Protein AF-A0A2U3DVB5-F1 (afdb_monomer_lite)

Sequence (581 aa):
MTSRPQPPPGRRQLAPAIIQRVLSASVTVDKEVVSSIGKGVLVFAAVAPGDTEKEVNTIASKVLKMKLWDDESGGRWKKSVTDIGGEVLCVSQFTLLARTKKGTKPDFHGAMNPEEASRLYHYFVQKVKDDYVEDRVKDGKFQAMMEVALVNDGPGRASSRAAWPACALVVSRDVPTWSQVAAEAIQKLDLDFIIPAISWIQGFLRSLKFVCTEFKAVGGDDINPMISLLNIAFSSMFRPSTHWSGMRVTPPQQQSHVQPGSTAILLQPTTLSESRCLADAFRSALVKRRNSAMAASEAAAPRVGSPVPQDSTCMKTFPESSFFKERPASELPSPAEIRALNAESGDMRAESFGRPSPVIVPSLGLFVKYGADVTVAEMETQIRMRELLQGQVPIPEVFGWAEDGGQTFIYMSLVSGDTLQARWGSMSESEREAVCQKLRPMVNAWRTLPQEGGEPYVGSLGQRPLNDIILSDRPNFAGPFFGEDAVQQFQDACGIAIDENVPVVFTHADICPPNILLTPGPDPKVAAVIDWGQAGWYPSYWENCKARLVQALPYQFDPLLQEEWHVKYVPMIMDTVDEQK

Radius of gyration: 31.79 Å; chains: 1; bounding box: 82×85×79 Å

Secondary structure (DSSP, 8-state):
--PPPPPP-PPPPP--EEEEEEEEEEEEETTEEEEEESSEEEEEE---TT--HHHHHHHHHHHHH-EEE--TTS-SS-EETTTTT-EEEEEE-GGGG-B-SSSSS-B-TTSPPHHHHHHHHHHHHHHHHHTS-GGGEEE--TTS--EEEEEE-PPPS---S-----SEEEE---PPPHHHHHHHHHTT--GGGSHHHHHHHHHHHHHHHHHHHHHGGGT----HHHHHHHHHHHHTS--PPP-----------------------------THHHHHHHHHHHHHHHHHHHHHHHHHSS-S-----PPPP---EEEE-TTSHHHHH-S-SSPPPHHHHHHHHHHTT-TTTT-SSSPPPEEEGGGTEEEEEETT--HHHHHHHHHHHHHTTTTS--PPEEEEEEETTEEEEEEE---SEEHHHHHTTS-HHHHHHHHHHHHHHHHHHHTPPPPSSS-EEBBTTTBPP--GGGTT-GGGS--EESTTHHHHHHHHHT----S-PPEEEE-S--SGGGEEE-SSSS--EEEE--GGG-EEEETTHHHHHHHH----TTTS-HHHHHHIIIIIHHHHSPPPPTT-

InterPro domains:
  IPR002575 Aminoglycoside phosphotransferase [PF01636] (375-539)
  IPR003732 D-aminoacyl-tRNA deacylase DTD [PF02580] (17-155)
  IPR003732 D-aminoacyl-tRNA deacylase DTD [PTHR10472] (17-155)
  IPR003732 D-aminoacyl-tRNA deacylase DTD [TIGR00256] (17-155)
  IPR011009 Protein kinase-like domain superfamily [SSF56112] (375-547)
  IPR023509 D-aminoacyl-tRNA deacylase-like superfamily [G3DSA:3.50.80.10] (16-159)
  IPR023509 D-aminoacyl-tRNA deacylase-like superfamily [SSF69500] (17-155)

Structure (mmCIF, N/CA/C/O backbone):
data_AF-A0A2U3DVB5-F1
#
_entry.id   AF-A0A2U3DVB5-F1
#
loop_
_atom_site.group_PDB
_atom_site.id
_atom_site.type_symbol
_atom_site.label_atom_id
_atom_site.label_alt_id
_atom_site.label_comp_id
_atom_site.label_asym_id
_atom_site.label_entity_id
_atom_site.label_seq_id
_atom_site.pdbx_PDB_ins_code
_atom_site.Cartn_x
_atom_site.Cartn_y
_atom_site.Cartn_z
_atom_site.occupancy
_atom_site.B_iso_or_equiv
_atom_site.auth_seq_id
_atom_site.auth_comp_id
_atom_site.auth_asym_id
_atom_site.auth_atom_id
_atom_site.pdbx_PDB_model_num
ATOM 1 N N . MET A 1 1 ? -3.860 45.746 -49.920 1.00 41.31 1 MET A N 1
ATOM 2 C CA . MET A 1 1 ? -3.307 44.385 -49.759 1.00 41.31 1 MET A CA 1
ATOM 3 C C . MET A 1 1 ? -1.798 44.499 -49.659 1.00 41.31 1 MET A C 1
ATOM 5 O O . MET A 1 1 ? -1.144 44.668 -50.674 1.00 41.31 1 MET A O 1
ATOM 9 N N . THR A 1 2 ? -1.249 44.480 -48.450 1.00 28.86 2 THR A N 1
ATOM 10 C CA . THR A 1 2 ? 0.199 44.389 -48.228 1.00 28.86 2 THR A CA 1
ATOM 11 C C . THR A 1 2 ? 0.412 43.399 -47.090 1.00 28.86 2 THR A C 1
ATOM 13 O O . THR A 1 2 ? 0.024 43.625 -45.945 1.00 28.86 2 THR A O 1
ATOM 16 N N . SER A 1 3 ? 0.906 42.224 -47.465 1.00 31.84 3 SER A N 1
ATOM 17 C CA . SER A 1 3 ? 1.183 41.083 -46.600 1.00 31.84 3 SER A CA 1
ATOM 18 C C . SER A 1 3 ? 2.264 41.431 -45.579 1.00 31.84 3 SER A C 1
ATOM 20 O O . SER A 1 3 ? 3.333 41.919 -45.949 1.00 31.84 3 SER A O 1
ATOM 22 N N . ARG A 1 4 ? 1.997 41.154 -44.297 1.00 29.05 4 ARG A N 1
ATOM 23 C CA . ARG A 1 4 ? 3.011 41.219 -43.235 1.00 29.05 4 ARG A CA 1
ATOM 24 C C . ARG A 1 4 ? 4.175 40.263 -43.555 1.00 29.05 4 ARG A C 1
ATOM 26 O O . ARG A 1 4 ? 3.912 39.167 -44.053 1.00 29.05 4 ARG A O 1
ATOM 33 N N . PRO A 1 5 ? 5.431 40.627 -43.241 1.00 29.84 5 PRO A N 1
ATOM 34 C CA . PRO A 1 5 ? 6.562 39.723 -43.407 1.00 29.84 5 PRO A CA 1
ATOM 35 C C . PRO A 1 5 ? 6.438 38.538 -42.438 1.00 29.84 5 PRO A C 1
ATOM 37 O O . PRO A 1 5 ? 6.119 38.723 -41.263 1.00 29.84 5 PRO A O 1
ATOM 40 N N . GLN A 1 6 ? 6.685 37.328 -42.939 1.00 26.88 6 GLN A N 1
ATOM 41 C CA . GLN A 1 6 ? 6.790 36.111 -42.129 1.00 26.88 6 GLN A CA 1
ATOM 42 C C . GLN A 1 6 ? 8.045 36.174 -41.232 1.00 26.88 6 GLN A C 1
ATOM 44 O O . GLN A 1 6 ? 9.089 36.647 -41.693 1.00 26.88 6 GLN A O 1
ATOM 49 N N . PRO A 1 7 ? 7.973 35.712 -39.970 1.00 29.05 7 PRO A N 1
ATOM 50 C CA . PRO A 1 7 ? 9.125 35.662 -39.071 1.00 29.05 7 PRO A CA 1
ATOM 51 C C . PRO A 1 7 ? 10.185 34.652 -39.561 1.00 29.05 7 PRO A C 1
ATOM 53 O O . PRO A 1 7 ? 9.850 33.711 -40.285 1.00 29.05 7 PRO A O 1
ATOM 56 N N . PRO A 1 8 ? 11.467 34.818 -39.178 1.00 29.23 8 PRO A N 1
ATOM 57 C CA . PRO A 1 8 ? 12.540 33.908 -39.580 1.00 29.23 8 PRO A CA 1
ATOM 58 C C . PRO A 1 8 ? 12.285 32.481 -39.057 1.00 29.23 8 PRO A C 1
ATOM 60 O O . PRO A 1 8 ? 11.665 32.322 -38.002 1.00 29.23 8 PRO A O 1
ATOM 63 N N . PRO A 1 9 ? 12.760 31.430 -39.755 1.00 33.38 9 PRO A N 1
ATOM 64 C CA . PRO A 1 9 ? 12.467 30.052 -39.386 1.00 33.38 9 PRO A CA 1
ATOM 65 C C . PRO A 1 9 ? 13.163 29.700 -38.065 1.00 33.38 9 PRO A C 1
ATOM 67 O O . PRO A 1 9 ? 14.363 29.430 -38.023 1.00 33.38 9 PRO A O 1
ATOM 70 N N . GLY A 1 10 ? 12.400 29.693 -36.971 1.00 36.78 10 GLY A N 1
ATOM 71 C CA . GLY A 1 10 ? 12.802 29.038 -35.728 1.00 36.78 10 GLY A CA 1
ATOM 72 C C . GLY A 1 10 ? 13.051 27.547 -35.978 1.00 36.78 10 GLY A C 1
ATOM 73 O O . GLY A 1 10 ? 12.429 26.948 -36.858 1.00 36.78 10 GLY A O 1
ATOM 74 N N . ARG A 1 11 ? 13.988 26.939 -35.235 1.00 39.09 11 ARG A N 1
ATOM 75 C CA . ARG A 1 11 ? 14.267 25.492 -35.314 1.00 39.09 11 ARG A CA 1
ATOM 76 C C . ARG A 1 11 ? 12.950 24.708 -35.204 1.00 39.09 11 ARG A C 1
ATOM 78 O O . ARG A 1 11 ? 12.240 24.849 -34.213 1.00 39.09 11 ARG A O 1
ATOM 85 N N . ARG A 1 12 ? 12.631 23.933 -36.248 1.00 44.72 12 ARG A N 1
ATOM 86 C CA . ARG A 1 12 ? 11.357 23.215 -36.412 1.00 44.72 12 ARG A CA 1
ATOM 87 C C . ARG A 1 12 ? 11.143 22.179 -35.302 1.00 44.72 12 ARG A C 1
ATOM 89 O O . ARG A 1 12 ? 12.069 21.451 -34.943 1.00 44.72 12 ARG A O 1
ATOM 96 N N . GLN A 1 13 ? 9.921 22.154 -34.776 1.00 43.97 13 GLN A N 1
ATOM 97 C CA . GLN A 1 13 ? 9.439 21.245 -33.737 1.00 43.97 13 GLN A CA 1
ATOM 98 C C . GLN A 1 13 ? 9.135 19.880 -34.379 1.00 43.97 13 GLN A C 1
ATOM 100 O O . GLN A 1 13 ? 8.509 19.849 -35.429 1.00 43.97 13 GLN A O 1
ATOM 105 N N . LEU A 1 14 ? 9.631 18.784 -33.795 1.00 50.34 14 LEU A N 1
ATOM 106 C CA . LEU A 1 14 ? 9.336 17.415 -34.249 1.00 50.34 14 LEU A CA 1
ATOM 107 C C . LEU A 1 14 ? 7.938 16.979 -33.778 1.00 50.34 14 LEU A C 1
ATOM 109 O O . LEU A 1 14 ? 7.565 17.316 -32.650 1.00 50.34 14 LEU A O 1
ATOM 113 N N . ALA A 1 15 ? 7.254 16.146 -34.566 1.00 57.84 15 ALA A N 1
ATOM 114 C CA . ALA A 1 15 ? 6.112 15.326 -34.147 1.00 57.84 15 ALA A CA 1
ATOM 115 C C . ALA A 1 15 ? 6.361 14.659 -32.774 1.00 57.84 15 ALA A C 1
ATOM 117 O O . ALA A 1 15 ? 7.361 13.947 -32.610 1.00 57.84 15 ALA A O 1
ATOM 118 N N . PRO A 1 16 ? 5.500 14.873 -31.760 1.00 76.81 16 PRO A N 1
ATOM 119 C CA . PRO A 1 16 ? 5.638 14.196 -30.483 1.00 76.81 16 PRO A CA 1
ATOM 120 C C . PRO A 1 16 ? 5.074 12.776 -30.566 1.00 76.81 16 PRO A C 1
ATOM 122 O O . PRO A 1 16 ? 3.983 12.551 -31.092 1.00 76.81 16 PRO A O 1
ATOM 125 N N . ALA A 1 17 ? 5.806 11.827 -29.987 1.00 82.69 17 ALA A N 1
ATOM 126 C CA . ALA A 1 17 ? 5.319 10.475 -29.753 1.00 82.69 17 ALA A CA 1
ATOM 127 C C . ALA A 1 17 ? 5.451 10.103 -28.273 1.00 82.69 17 ALA A C 1
ATOM 129 O O . ALA A 1 17 ? 6.427 10.480 -27.626 1.00 82.69 17 ALA A O 1
ATOM 130 N N . ILE A 1 18 ? 4.497 9.346 -27.737 1.00 88.44 18 ILE A N 1
ATOM 131 C CA . ILE A 1 18 ? 4.635 8.661 -26.448 1.00 88.44 18 ILE A CA 1
ATOM 132 C C . ILE A 1 18 ? 4.808 7.176 -26.733 1.00 88.44 18 ILE A C 1
ATOM 134 O O . ILE A 1 18 ? 3.961 6.573 -27.383 1.00 88.44 18 ILE A O 1
ATOM 138 N N . ILE A 1 19 ? 5.897 6.595 -26.240 1.00 90.62 19 ILE A N 1
ATOM 139 C CA . ILE A 1 19 ? 6.195 5.170 -26.381 1.00 90.62 19 ILE A CA 1
ATOM 140 C C . ILE A 1 19 ? 6.017 4.511 -25.021 1.00 90.62 19 ILE A C 1
ATOM 142 O O . ILE A 1 19 ? 6.661 4.920 -24.054 1.00 90.62 19 ILE A O 1
ATOM 146 N N . GLN A 1 20 ? 5.172 3.491 -24.952 1.00 86.50 20 GLN A N 1
ATOM 147 C CA . GLN A 1 20 ? 4.911 2.715 -23.748 1.00 86.50 20 GLN A CA 1
ATOM 148 C C . GLN A 1 20 ? 5.373 1.276 -23.914 1.00 86.50 20 GLN A C 1
ATOM 150 O O . GLN A 1 20 ? 5.112 0.656 -24.941 1.00 86.50 20 GLN A O 1
ATOM 155 N N . ARG A 1 21 ? 6.056 0.741 -22.901 1.00 91.25 21 ARG A N 1
ATOM 156 C CA . ARG A 1 21 ? 6.439 -0.675 -22.854 1.00 91.25 21 ARG A CA 1
ATOM 157 C C . ARG A 1 21 ? 5.235 -1.480 -22.383 1.00 91.25 21 ARG A C 1
ATOM 159 O O . ARG A 1 21 ? 4.674 -1.152 -21.341 1.00 91.25 21 ARG A O 1
ATOM 166 N N . VAL A 1 22 ? 4.838 -2.519 -23.113 1.00 89.69 22 VAL A N 1
ATOM 167 C CA . VAL A 1 22 ? 3.608 -3.269 -22.810 1.00 89.69 22 VAL A CA 1
ATOM 168 C C . VAL A 1 22 ? 3.825 -4.780 -22.816 1.00 89.69 22 VAL A C 1
ATOM 170 O O . VAL A 1 22 ? 4.602 -5.310 -23.610 1.00 89.69 22 VAL A O 1
ATOM 173 N N . LEU A 1 23 ? 3.116 -5.478 -21.926 1.00 90.62 23 LEU A N 1
ATOM 174 C CA . LEU A 1 23 ? 2.948 -6.934 -21.962 1.00 90.62 23 LEU A CA 1
ATOM 175 C C . LEU A 1 23 ? 1.877 -7.341 -22.980 1.00 90.62 23 LEU A C 1
ATOM 177 O O . LEU A 1 23 ? 1.967 -8.412 -23.571 1.00 90.62 23 LEU A O 1
ATOM 181 N N . SER A 1 24 ? 0.872 -6.486 -23.167 1.00 92.38 24 SER A N 1
ATOM 182 C CA . SER A 1 24 ? -0.133 -6.571 -24.227 1.00 92.38 24 SER A CA 1
ATOM 183 C C . SER A 1 24 ? -0.805 -5.211 -24.419 1.00 92.38 24 SER A C 1
ATOM 185 O O . SER A 1 24 ? -0.848 -4.400 -23.487 1.00 92.38 24 SER A O 1
ATOM 187 N N . ALA A 1 25 ? -1.323 -4.953 -25.616 1.00 94.44 25 ALA A N 1
ATOM 188 C CA . ALA A 1 25 ? -2.167 -3.796 -25.901 1.00 94.44 25 ALA A CA 1
ATOM 189 C C . ALA A 1 25 ? -3.168 -4.112 -27.018 1.00 94.44 25 ALA A C 1
ATOM 191 O O . ALA A 1 25 ? -2.906 -4.953 -27.875 1.00 94.44 25 ALA A O 1
ATOM 192 N N . SER A 1 26 ? -4.319 -3.447 -27.017 1.00 94.25 26 SER A N 1
ATOM 193 C CA . SER A 1 26 ? -5.363 -3.631 -28.026 1.00 94.25 26 SER A CA 1
ATOM 194 C C . SER A 1 26 ? -6.136 -2.346 -28.292 1.00 94.25 26 SER A C 1
ATOM 196 O O . SER A 1 26 ? -6.187 -1.452 -27.446 1.00 94.25 26 SER A O 1
ATOM 198 N N . VAL A 1 27 ? -6.718 -2.266 -29.485 1.00 93.31 27 VAL A N 1
ATOM 199 C CA . VAL A 1 27 ? -7.595 -1.179 -29.921 1.00 93.31 27 VAL A CA 1
ATOM 200 C C . VAL A 1 27 ? -8.957 -1.764 -30.252 1.00 93.31 27 VAL A C 1
ATOM 202 O O . VAL A 1 27 ? -9.063 -2.671 -31.082 1.00 93.31 27 VAL A O 1
ATOM 205 N N . THR A 1 28 ? -9.990 -1.193 -29.647 1.00 87.94 28 THR A N 1
ATOM 206 C CA . THR A 1 28 ? -11.392 -1.521 -29.893 1.00 87.94 28 THR A CA 1
ATOM 207 C C . THR A 1 28 ? -12.093 -0.319 -30.519 1.00 87.94 28 THR A C 1
ATOM 209 O O . THR A 1 28 ? -11.926 0.815 -30.066 1.00 87.94 28 THR A O 1
ATOM 212 N N . VAL A 1 29 ? -12.873 -0.557 -31.572 1.00 88.31 29 VAL A N 1
ATOM 213 C CA . VAL A 1 29 ? -13.728 0.441 -32.232 1.00 88.31 29 VAL A CA 1
ATOM 214 C C . VAL A 1 29 ? -15.114 -0.169 -32.363 1.00 88.31 29 VAL A C 1
ATOM 216 O O . VAL A 1 29 ? -15.231 -1.318 -32.770 1.00 88.31 29 VAL A O 1
ATOM 219 N N . ASP A 1 30 ? -16.162 0.569 -31.996 1.00 87.44 30 ASP A N 1
ATOM 220 C CA . ASP A 1 30 ? -17.549 0.082 -32.059 1.00 87.44 30 ASP A CA 1
ATOM 221 C C . ASP A 1 30 ? -17.759 -1.277 -31.346 1.00 87.44 30 ASP A C 1
ATOM 223 O O . ASP A 1 30 ? -18.573 -2.095 -31.764 1.00 87.44 30 ASP A O 1
ATOM 227 N N . LYS A 1 31 ? -17.036 -1.494 -30.232 1.00 85.44 31 LYS A N 1
ATOM 228 C CA . LYS A 1 31 ? -16.994 -2.734 -29.420 1.00 85.44 31 LYS A CA 1
ATOM 229 C C . LYS A 1 31 ? -16.329 -3.947 -30.086 1.00 85.44 31 LYS A C 1
ATOM 231 O O . LYS A 1 31 ? -16.345 -5.032 -29.507 1.00 85.44 31 LYS A O 1
ATOM 236 N N . GLU A 1 32 ? -15.697 -3.774 -31.242 1.00 86.25 32 GLU A N 1
ATOM 237 C CA . GLU A 1 32 ? -14.920 -4.817 -31.912 1.00 86.25 32 GLU A CA 1
ATOM 238 C C . GLU A 1 32 ? -13.418 -4.545 -31.792 1.00 86.25 32 GLU A C 1
ATOM 240 O O . GLU A 1 32 ? -12.944 -3.436 -32.054 1.00 86.25 32 GLU A O 1
ATOM 245 N N . VAL A 1 33 ? -12.650 -5.563 -31.393 1.00 91.94 33 VAL A N 1
ATOM 246 C CA . VAL A 1 33 ? -11.185 -5.470 -31.338 1.00 91.94 33 VAL A CA 1
ATOM 247 C C . VAL A 1 33 ? -10.652 -5.454 -32.767 1.00 91.94 33 VAL A C 1
ATOM 249 O O . VAL A 1 33 ? -10.654 -6.474 -33.453 1.00 91.94 33 VAL A O 1
ATOM 252 N N . VAL A 1 34 ? -10.183 -4.290 -33.214 1.00 92.06 34 VAL A N 1
ATOM 253 C CA . VAL A 1 34 ? -9.641 -4.100 -34.569 1.00 92.06 34 VAL A CA 1
ATOM 254 C C . VAL A 1 34 ? -8.155 -4.438 -34.652 1.00 92.06 34 VAL A C 1
ATOM 256 O O . VAL A 1 34 ? -7.628 -4.653 -35.741 1.00 92.06 34 VAL A O 1
ATOM 259 N N . SER A 1 35 ? -7.463 -4.456 -33.510 1.00 94.25 35 SER A N 1
ATOM 260 C CA . SER A 1 35 ? -6.014 -4.617 -33.449 1.00 94.25 35 SER A CA 1
ATOM 261 C C . SER A 1 35 ? -5.560 -5.043 -32.056 1.00 94.25 35 SER A C 1
ATOM 263 O O . SER A 1 35 ? -6.092 -4.560 -31.055 1.00 94.25 35 SER A O 1
ATOM 265 N N . SER A 1 36 ? -4.568 -5.927 -31.972 1.00 93.00 36 SER A N 1
ATOM 266 C CA . SER A 1 36 ? -3.947 -6.323 -30.709 1.00 93.00 36 SER A CA 1
ATOM 267 C C . SER A 1 36 ? -2.498 -6.764 -30.897 1.00 93.00 36 SER A C 1
ATOM 269 O O . SER A 1 36 ? -2.109 -7.247 -31.962 1.00 93.00 36 SER A O 1
ATOM 271 N N . ILE A 1 37 ? -1.708 -6.568 -29.844 1.00 97.06 37 ILE A N 1
ATOM 272 C CA . ILE A 1 37 ? -0.324 -7.014 -29.713 1.00 97.06 37 ILE A CA 1
ATOM 273 C C . ILE A 1 37 ? -0.113 -7.685 -28.350 1.00 97.06 37 ILE A C 1
ATOM 275 O O . ILE A 1 37 ? -0.747 -7.323 -27.354 1.00 97.06 37 ILE A O 1
ATOM 279 N N . GLY A 1 38 ? 0.806 -8.643 -28.301 1.00 92.88 38 GLY A N 1
ATOM 280 C CA . GLY A 1 38 ? 1.423 -9.162 -27.088 1.00 92.88 38 GLY A CA 1
ATOM 281 C C . GLY A 1 38 ? 2.571 -8.265 -26.614 1.00 92.88 38 GLY A C 1
ATOM 282 O O . GLY A 1 38 ? 2.482 -7.035 -26.640 1.00 92.88 38 GLY A O 1
ATOM 283 N N . LYS A 1 39 ? 3.668 -8.876 -26.152 1.00 95.25 39 LYS A N 1
ATOM 284 C CA . LYS A 1 39 ? 4.801 -8.140 -25.574 1.00 95.25 39 LYS A CA 1
ATOM 285 C C . LYS A 1 39 ? 5.458 -7.227 -26.612 1.00 95.25 39 LYS A C 1
ATOM 287 O O . LYS A 1 39 ? 5.878 -7.685 -27.676 1.00 95.25 39 LYS A O 1
ATOM 292 N N . GLY A 1 40 ? 5.616 -5.947 -26.282 1.00 95.62 40 GLY A N 1
ATOM 293 C CA . GLY A 1 40 ? 6.053 -4.969 -27.268 1.00 95.62 40 GLY A CA 1
ATOM 294 C C . GLY A 1 40 ? 6.026 -3.518 -26.803 1.00 95.62 40 GLY A C 1
ATOM 295 O O . GLY A 1 40 ? 6.233 -3.218 -25.623 1.00 95.62 40 GLY A O 1
ATOM 296 N N . VAL A 1 41 ? 5.782 -2.612 -27.750 1.00 95.56 41 VAL A N 1
ATOM 297 C CA . VAL A 1 41 ? 5.547 -1.189 -27.479 1.00 95.56 41 VAL A CA 1
ATOM 298 C C . VAL A 1 41 ? 4.217 -0.702 -28.049 1.00 95.56 41 VAL A C 1
ATOM 300 O O . VAL A 1 41 ? 3.862 -1.013 -29.183 1.00 95.56 41 VAL A O 1
ATOM 303 N N . LEU A 1 42 ? 3.520 0.126 -27.277 1.00 95.62 42 LEU A N 1
ATOM 304 C CA . LEU A 1 42 ? 2.401 0.948 -27.734 1.00 95.62 42 LEU A CA 1
ATOM 305 C C . LEU A 1 42 ? 2.917 2.363 -28.023 1.00 95.62 42 LEU A C 1
ATOM 307 O O . LEU A 1 42 ? 3.572 2.971 -27.177 1.00 95.62 42 LEU A O 1
ATOM 311 N N . VAL A 1 43 ? 2.640 2.891 -29.212 1.00 95.56 43 VAL A N 1
ATOM 312 C CA . VAL A 1 43 ? 3.109 4.202 -29.668 1.00 95.56 43 VAL A CA 1
ATOM 313 C C . VAL A 1 43 ? 1.922 5.112 -29.946 1.00 95.56 43 VAL A C 1
ATOM 315 O O . VAL A 1 43 ? 1.199 4.911 -30.916 1.00 95.56 43 VAL A O 1
ATOM 318 N N . PHE A 1 44 ? 1.771 6.164 -29.149 1.00 94.06 44 PHE A N 1
ATOM 319 C CA . PHE A 1 44 ? 0.877 7.276 -29.459 1.00 94.06 44 PHE A CA 1
ATOM 320 C C . PHE A 1 44 ? 1.639 8.308 -30.284 1.00 94.06 44 PHE A C 1
ATOM 322 O O . PHE A 1 44 ? 2.559 8.935 -29.763 1.00 94.06 44 PHE A O 1
ATOM 329 N N . ALA A 1 45 ? 1.284 8.492 -31.552 1.00 91.56 45 ALA A N 1
ATOM 330 C CA . ALA A 1 45 ? 1.974 9.407 -32.460 1.00 91.56 45 ALA A CA 1
ATOM 331 C C . ALA A 1 45 ? 1.084 10.597 -32.830 1.00 91.56 45 ALA A C 1
ATOM 333 O O . ALA A 1 45 ? -0.067 10.422 -33.235 1.00 91.56 45 ALA A O 1
ATOM 334 N N . ALA A 1 46 ? 1.619 11.813 -32.731 1.00 88.25 46 ALA A N 1
ATOM 335 C CA . ALA A 1 46 ? 0.954 13.022 -33.202 1.00 88.25 46 ALA A CA 1
ATOM 336 C C . ALA A 1 46 ? 1.751 13.683 -34.322 1.00 88.25 46 ALA A C 1
ATOM 338 O O . ALA A 1 46 ? 2.978 13.632 -34.331 1.00 88.25 46 ALA A O 1
ATOM 339 N N . VAL A 1 47 ? 1.041 14.355 -35.225 1.00 88.75 47 VAL A N 1
ATOM 340 C CA . VAL A 1 47 ? 1.633 15.095 -36.342 1.00 88.75 47 VAL A CA 1
ATOM 341 C C . VAL A 1 47 ? 1.379 16.588 -36.141 1.00 88.75 47 VAL A C 1
ATOM 343 O O . VAL A 1 47 ? 0.234 17.020 -35.970 1.00 88.75 47 VAL A O 1
ATOM 346 N N . ALA A 1 48 ? 2.448 17.377 -36.135 1.00 85.38 48 ALA A N 1
ATOM 347 C CA . ALA A 1 48 ? 2.442 18.816 -35.926 1.00 85.38 48 ALA A CA 1
ATOM 348 C C . ALA A 1 48 ? 2.599 19.586 -37.251 1.00 85.38 48 ALA A C 1
ATOM 350 O O . ALA A 1 48 ? 3.183 19.083 -38.214 1.00 85.38 48 ALA A O 1
ATOM 351 N N . PRO A 1 49 ? 2.115 20.840 -37.334 1.00 81.31 49 PRO A N 1
ATOM 352 C CA . PRO A 1 49 ? 2.326 21.686 -38.501 1.00 81.31 49 PRO A CA 1
ATOM 353 C C . PRO A 1 49 ? 3.817 21.845 -38.831 1.00 81.31 49 PRO A C 1
ATOM 355 O O . PRO A 1 49 ? 4.596 22.347 -38.021 1.00 81.31 49 PRO A O 1
ATOM 358 N N . GLY A 1 50 ? 4.200 21.465 -40.051 1.00 82.50 50 GLY A N 1
ATOM 359 C CA . GLY A 1 50 ? 5.579 21.554 -40.537 1.00 82.50 50 GLY A CA 1
ATOM 360 C C . GLY A 1 50 ? 6.404 20.272 -40.401 1.00 82.50 50 GLY A C 1
ATOM 361 O O . GLY A 1 50 ? 7.549 20.281 -40.861 1.00 82.50 50 GLY A O 1
ATOM 362 N N . ASP A 1 51 ? 5.840 19.197 -39.837 1.00 83.62 51 ASP A N 1
ATOM 363 C CA . ASP A 1 51 ? 6.431 17.863 -39.944 1.00 83.62 51 ASP A CA 1
ATOM 364 C C . ASP A 1 51 ? 6.496 17.410 -41.407 1.00 83.62 51 ASP A C 1
ATOM 366 O O . ASP A 1 51 ? 5.608 17.684 -42.217 1.00 83.62 51 ASP A O 1
ATOM 370 N N . THR A 1 52 ? 7.573 16.709 -41.745 1.00 88.31 52 THR A N 1
ATOM 371 C CA . THR A 1 52 ? 7.797 16.097 -43.053 1.00 88.31 52 THR A CA 1
ATOM 372 C C . THR A 1 52 ? 8.173 14.629 -42.875 1.00 88.31 52 THR A C 1
ATOM 374 O O . THR A 1 52 ? 8.406 14.139 -41.767 1.00 88.31 52 THR A O 1
ATOM 377 N N . GLU A 1 53 ? 8.295 13.904 -43.983 1.00 89.88 53 GLU A N 1
ATOM 378 C CA . GLU A 1 53 ? 8.731 12.504 -43.980 1.00 89.88 53 GLU A CA 1
ATOM 379 C C . GLU A 1 53 ? 10.095 12.311 -43.302 1.00 89.88 53 GLU A C 1
ATOM 381 O O . GLU A 1 53 ? 10.362 11.261 -42.725 1.00 89.88 53 GLU A O 1
ATOM 386 N N . LYS A 1 54 ? 10.953 13.339 -43.289 1.00 88.81 54 LYS A N 1
ATOM 387 C CA . LYS A 1 54 ? 12.232 13.305 -42.572 1.00 88.81 54 LYS A CA 1
ATOM 388 C C . LYS A 1 54 ? 12.043 13.165 -41.059 1.00 88.81 54 LYS A C 1
ATOM 390 O O . LYS A 1 54 ? 12.754 12.388 -40.412 1.00 88.81 54 LYS A O 1
ATOM 395 N N . GLU A 1 55 ? 11.118 13.929 -40.490 1.00 85.25 55 GLU A N 1
ATOM 396 C CA . GLU A 1 55 ? 10.786 13.867 -39.070 1.00 85.25 55 GLU A CA 1
ATOM 397 C C . GLU A 1 55 ? 10.130 12.525 -38.736 1.00 85.25 55 GLU A C 1
ATOM 399 O O . GLU A 1 55 ? 10.549 11.860 -37.786 1.00 85.25 55 GLU A O 1
ATOM 404 N N . VAL A 1 56 ? 9.218 12.064 -39.594 1.00 88.38 56 VAL A N 1
ATOM 405 C CA . VAL A 1 56 ? 8.589 10.743 -39.475 1.00 88.38 56 VAL A CA 1
ATOM 406 C C . VAL A 1 56 ? 9.622 9.610 -39.489 1.00 88.38 56 VAL A C 1
ATOM 408 O O . VAL A 1 56 ? 9.631 8.781 -38.578 1.00 88.38 56 VAL A O 1
ATOM 411 N N . ASN A 1 57 ? 10.557 9.612 -40.444 1.00 89.12 57 ASN A N 1
ATOM 412 C CA . ASN A 1 57 ? 11.644 8.627 -40.530 1.00 89.12 57 ASN A CA 1
ATOM 413 C C . ASN A 1 57 ? 12.497 8.610 -39.251 1.00 89.12 57 ASN A C 1
ATOM 415 O O . ASN A 1 57 ? 12.941 7.557 -38.789 1.00 89.12 57 ASN A O 1
ATOM 419 N N . THR A 1 58 ? 12.721 9.784 -38.655 1.00 86.75 58 THR A N 1
ATOM 420 C CA . THR A 1 58 ? 13.481 9.908 -37.407 1.00 86.75 58 THR A CA 1
ATOM 421 C C . THR A 1 58 ? 12.739 9.259 -36.238 1.00 86.75 58 THR A C 1
ATOM 423 O O . THR A 1 58 ? 13.365 8.582 -35.422 1.00 86.75 58 THR A O 1
ATOM 426 N N . ILE A 1 59 ? 11.421 9.450 -36.142 1.00 87.62 59 ILE A N 1
ATOM 427 C CA . ILE A 1 59 ? 10.596 8.871 -35.072 1.00 87.62 59 ILE A CA 1
ATOM 428 C C . ILE A 1 59 ? 10.465 7.359 -35.257 1.00 87.62 59 ILE A C 1
ATOM 430 O O . ILE A 1 59 ? 10.718 6.627 -34.304 1.00 87.62 59 ILE A O 1
ATOM 434 N N . ALA A 1 60 ? 10.182 6.884 -36.473 1.00 92.31 60 ALA A N 1
ATOM 435 C CA . ALA A 1 60 ? 10.122 5.456 -36.791 1.00 92.31 60 ALA A CA 1
ATOM 436 C C . ALA A 1 60 ? 11.429 4.741 -36.410 1.00 92.31 60 ALA A C 1
ATOM 438 O O . ALA A 1 60 ? 11.424 3.769 -35.651 1.00 92.31 60 ALA A O 1
ATOM 439 N N . SER A 1 61 ? 12.578 5.305 -36.806 1.00 91.50 61 SER A N 1
ATOM 440 C CA . SER A 1 61 ? 13.876 4.749 -36.421 1.00 91.50 61 SER A CA 1
ATOM 441 C C . SER A 1 61 ? 14.119 4.790 -34.908 1.00 91.50 61 SER A C 1
ATOM 443 O O . SER A 1 61 ? 14.864 3.943 -34.412 1.00 91.50 61 SER A O 1
ATOM 445 N N . LYS A 1 62 ? 13.577 5.767 -34.171 1.00 89.81 62 LYS A N 1
ATOM 446 C CA . LYS A 1 62 ? 13.712 5.825 -32.708 1.00 89.81 62 LYS A CA 1
ATOM 447 C C . LYS A 1 62 ? 12.859 4.763 -32.027 1.00 89.81 62 LYS A C 1
ATOM 449 O O . LYS A 1 62 ? 13.383 4.096 -31.145 1.00 89.81 62 LYS A O 1
ATOM 454 N N . VAL A 1 63 ? 11.609 4.576 -32.455 1.00 92.88 63 VAL A N 1
ATOM 455 C CA . VAL A 1 63 ? 10.705 3.538 -31.927 1.00 92.88 63 VAL A CA 1
ATOM 456 C C . VAL A 1 63 ? 11.381 2.169 -31.962 1.00 92.88 63 VAL A C 1
ATOM 458 O O . VAL A 1 63 ? 11.433 1.481 -30.946 1.00 92.88 63 VAL A O 1
ATOM 461 N N . LEU A 1 64 ? 11.985 1.814 -33.098 1.00 95.19 64 LEU A N 1
ATOM 462 C CA . LEU A 1 64 ? 12.607 0.503 -33.284 1.00 95.19 64 LEU A CA 1
ATOM 463 C C . LEU A 1 64 ? 13.945 0.340 -32.551 1.00 95.19 64 LEU A C 1
ATOM 465 O O . LEU A 1 64 ? 14.272 -0.758 -32.111 1.00 95.19 64 LEU A O 1
ATOM 469 N N . LYS A 1 65 ? 14.733 1.414 -32.407 1.00 92.62 65 LYS A N 1
ATOM 470 C CA . LYS A 1 65 ? 16.096 1.346 -31.841 1.00 92.62 65 LYS A CA 1
ATOM 471 C C . LYS A 1 65 ? 16.170 1.659 -30.348 1.00 92.62 65 LYS A C 1
ATOM 473 O O . LYS A 1 65 ? 17.215 1.421 -29.740 1.00 92.62 65 LYS A O 1
ATOM 478 N N . MET A 1 66 ? 15.113 2.212 -29.753 1.00 89.50 66 MET A N 1
ATOM 479 C CA . MET A 1 66 ? 15.122 2.611 -28.346 1.00 89.50 66 MET A CA 1
ATOM 480 C C . MET A 1 66 ? 15.285 1.390 -27.439 1.00 89.50 66 MET A C 1
ATOM 482 O O . MET A 1 66 ? 14.538 0.419 -27.550 1.00 89.50 66 MET A O 1
ATOM 486 N N . LYS A 1 67 ? 16.280 1.433 -26.547 1.00 89.00 67 LYS A N 1
ATOM 487 C CA . LYS A 1 67 ? 16.574 0.339 -25.618 1.00 89.00 67 LYS A CA 1
ATOM 488 C C . LYS A 1 67 ? 15.684 0.461 -24.384 1.00 89.00 67 LYS A C 1
ATOM 490 O O . LYS A 1 67 ? 15.822 1.409 -23.619 1.00 89.00 67 LYS A O 1
ATOM 495 N N . LEU A 1 68 ? 14.763 -0.484 -24.232 1.00 84.88 68 LEU A N 1
ATOM 496 C CA . LEU A 1 68 ? 13.687 -0.479 -23.236 1.00 84.88 68 LEU A CA 1
ATOM 497 C C . LEU A 1 68 ? 13.682 -1.718 -22.331 1.00 84.88 68 LEU A C 1
ATOM 499 O O . LEU A 1 68 ? 12.991 -1.721 -21.314 1.00 84.88 68 LEU A O 1
ATOM 503 N N . TRP A 1 69 ? 14.430 -2.764 -22.686 1.00 87.69 69 TRP A N 1
ATOM 504 C CA . TRP A 1 69 ? 14.530 -4.004 -21.916 1.00 87.69 69 TRP A CA 1
ATOM 505 C C . TRP A 1 69 ? 15.963 -4.268 -21.472 1.00 87.69 69 TRP A C 1
ATOM 507 O O . TRP A 1 69 ? 16.920 -3.768 -22.070 1.00 87.69 69 TRP A O 1
ATOM 517 N N . ASP A 1 70 ? 16.100 -5.061 -20.419 1.00 84.94 70 ASP A N 1
ATOM 518 C CA . ASP A 1 70 ? 17.391 -5.496 -19.900 1.00 84.94 70 ASP A CA 1
ATOM 519 C C . ASP A 1 70 ? 17.980 -6.597 -20.800 1.00 84.94 70 ASP A C 1
ATOM 521 O O . ASP A 1 70 ? 17.266 -7.244 -21.575 1.00 84.94 70 ASP A O 1
ATOM 525 N N . ASP A 1 71 ? 19.297 -6.780 -20.749 1.00 82.00 71 ASP A N 1
ATOM 526 C CA . ASP A 1 71 ? 19.953 -7.921 -21.388 1.00 82.00 71 ASP A CA 1
ATOM 527 C C . ASP A 1 71 ? 19.932 -9.177 -20.495 1.00 82.00 71 ASP A C 1
ATOM 529 O O . ASP A 1 71 ? 19.570 -9.133 -19.320 1.00 82.00 71 ASP A O 1
ATOM 533 N N . GLU A 1 72 ? 20.320 -10.320 -21.064 1.00 76.56 72 GLU A N 1
ATOM 534 C CA . GLU A 1 72 ? 20.372 -11.613 -20.356 1.00 76.56 72 GLU A CA 1
ATOM 535 C C . GLU A 1 72 ? 21.458 -11.669 -19.270 1.00 76.56 72 GLU A C 1
ATOM 537 O O . GLU A 1 72 ? 21.406 -12.520 -18.390 1.00 76.56 72 GLU A O 1
ATOM 542 N N . SER A 1 73 ? 22.418 -10.744 -19.301 1.00 72.94 73 SER A N 1
ATOM 543 C CA . SER A 1 73 ? 23.477 -10.593 -18.300 1.00 72.94 73 SER A CA 1
ATOM 544 C C . SER A 1 73 ? 23.117 -9.625 -17.162 1.00 72.94 73 SER A C 1
ATOM 546 O O . SER A 1 73 ? 23.961 -9.336 -16.315 1.00 72.94 73 SER A O 1
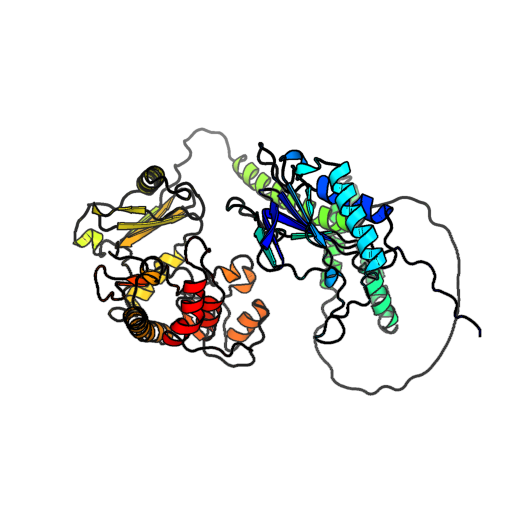ATOM 548 N N . GLY A 1 74 ? 21.879 -9.113 -17.123 1.00 67.69 74 GLY A N 1
ATOM 549 C CA . GLY A 1 74 ? 21.395 -8.185 -16.092 1.00 67.69 74 GLY A CA 1
ATOM 550 C C . GLY A 1 74 ? 21.740 -6.708 -16.338 1.00 67.69 74 GLY A C 1
ATOM 551 O O . GLY A 1 74 ? 21.541 -5.860 -15.465 1.00 67.69 74 GLY A O 1
ATOM 552 N N . GLY A 1 75 ? 22.257 -6.363 -17.517 1.00 72.62 75 GLY A N 1
ATOM 553 C CA . GLY A 1 75 ? 22.504 -4.995 -17.951 1.00 72.62 75 GLY A CA 1
ATOM 554 C C . GLY A 1 75 ? 21.201 -4.263 -18.268 1.00 72.62 75 GLY A C 1
ATOM 555 O O . GLY A 1 75 ? 20.451 -4.659 -19.158 1.00 72.62 75 GLY A O 1
ATOM 556 N N . ARG A 1 76 ? 20.943 -3.154 -17.566 1.00 75.50 76 ARG A N 1
ATOM 557 C CA . ARG A 1 76 ? 19.699 -2.386 -17.727 1.00 75.50 76 ARG A CA 1
ATOM 558 C C . ARG A 1 76 ? 19.673 -1.554 -19.008 1.00 75.50 76 ARG A C 1
ATOM 560 O O . ARG A 1 76 ? 20.693 -0.957 -19.362 1.00 75.50 76 ARG A O 1
ATOM 567 N N . TRP A 1 77 ? 18.501 -1.448 -19.643 1.00 80.69 77 TRP A N 1
ATOM 568 C CA . TRP A 1 77 ? 18.264 -0.603 -20.832 1.00 80.69 77 TRP A CA 1
ATOM 569 C C . TRP A 1 77 ? 19.171 -0.949 -22.026 1.00 80.69 77 TRP A C 1
ATOM 571 O O . TRP A 1 77 ? 19.852 -0.090 -22.594 1.00 80.69 77 TRP A O 1
ATOM 581 N N . LYS A 1 78 ? 19.215 -2.229 -22.402 1.00 86.56 78 LYS A N 1
ATOM 582 C CA . LYS A 1 78 ? 20.151 -2.765 -23.405 1.00 86.56 78 LYS A CA 1
ATOM 583 C C . LYS A 1 78 ? 19.497 -3.320 -24.661 1.00 86.56 78 LYS A C 1
ATOM 585 O O . LYS A 1 78 ? 20.119 -3.249 -25.720 1.00 86.56 78 LYS A O 1
ATOM 590 N N . LYS A 1 79 ? 18.256 -3.802 -24.577 1.00 89.94 79 LYS A N 1
ATOM 591 C CA . LYS A 1 79 ? 17.518 -4.408 -25.693 1.00 89.94 79 LYS A CA 1
ATOM 592 C C . LYS A 1 79 ? 16.390 -3.499 -26.194 1.00 89.94 79 LYS A C 1
ATOM 594 O O . LYS A 1 79 ? 15.687 -2.881 -25.393 1.00 89.94 79 LYS A O 1
ATOM 599 N N . SER A 1 80 ? 16.239 -3.377 -27.512 1.00 94.25 80 SER A N 1
ATOM 600 C CA . SER A 1 80 ? 15.109 -2.696 -28.167 1.00 94.25 80 SER A CA 1
ATOM 601 C C . SER A 1 80 ? 13.968 -3.658 -28.490 1.00 94.25 80 SER A C 1
ATOM 603 O O . SER A 1 80 ? 14.108 -4.866 -28.320 1.00 94.25 80 SER A O 1
ATOM 605 N N . VAL A 1 81 ? 12.840 -3.128 -28.983 1.00 94.88 81 VAL A N 1
ATOM 606 C CA . VAL A 1 81 ? 11.674 -3.944 -29.376 1.00 94.88 81 VAL A CA 1
ATOM 607 C C . VAL A 1 81 ? 12.042 -4.960 -30.458 1.00 94.88 81 VAL A C 1
ATOM 609 O O . VAL A 1 81 ? 11.583 -6.096 -30.421 1.00 94.88 81 VAL A O 1
ATOM 612 N N . THR A 1 82 ? 12.959 -4.587 -31.351 1.00 96.69 82 THR A N 1
ATOM 613 C CA . THR A 1 82 ? 13.523 -5.475 -32.371 1.00 96.69 82 THR A CA 1
ATOM 614 C C . THR A 1 82 ? 14.355 -6.606 -31.768 1.00 96.69 82 THR A C 1
ATOM 616 O O . THR A 1 82 ? 14.257 -7.741 -32.220 1.00 96.69 82 THR A O 1
ATOM 619 N N . ASP A 1 83 ? 15.153 -6.323 -30.732 1.00 94.88 83 ASP A N 1
ATOM 620 C CA . ASP A 1 83 ? 16.075 -7.299 -30.134 1.00 94.88 83 ASP A CA 1
ATOM 621 C C . ASP A 1 83 ? 15.336 -8.378 -29.341 1.00 94.88 83 ASP A C 1
ATOM 623 O O . ASP A 1 83 ? 15.806 -9.508 -29.238 1.00 94.88 83 ASP A O 1
ATOM 627 N N . ILE A 1 84 ? 14.190 -8.026 -28.753 1.00 93.56 84 ILE A N 1
ATOM 628 C CA . ILE A 1 84 ? 13.340 -8.978 -28.029 1.00 93.56 84 ILE A CA 1
ATOM 629 C C . ILE A 1 84 ? 12.329 -9.682 -28.943 1.00 93.56 84 ILE A C 1
ATOM 631 O O . ILE A 1 84 ? 11.528 -10.472 -28.450 1.00 93.56 84 ILE A O 1
ATOM 635 N N . GLY A 1 85 ? 12.317 -9.368 -30.246 1.00 95.81 85 GLY A N 1
ATOM 636 C CA . GLY A 1 85 ? 11.289 -9.843 -31.170 1.00 95.81 85 GLY A CA 1
ATOM 637 C C . GLY A 1 85 ? 9.880 -9.455 -30.714 1.00 95.81 85 GLY A C 1
ATOM 638 O O . GLY A 1 85 ? 8.971 -10.278 -30.775 1.00 95.81 85 GLY A O 1
ATOM 639 N N . GLY A 1 86 ? 9.712 -8.243 -30.184 1.00 95.50 86 GLY A N 1
ATOM 640 C CA . GLY A 1 86 ? 8.440 -7.721 -29.691 1.00 95.50 86 GLY A CA 1
ATOM 641 C C . GLY A 1 86 ? 7.578 -7.141 -30.809 1.00 95.50 86 GLY A C 1
ATOM 642 O O . GLY A 1 86 ? 8.022 -6.999 -31.951 1.00 95.50 86 GLY A O 1
ATOM 643 N N . GLU A 1 87 ? 6.340 -6.807 -30.476 1.00 97.94 87 GLU A N 1
ATOM 644 C CA . GLU A 1 87 ? 5.376 -6.197 -31.398 1.00 97.94 87 GLU A CA 1
ATOM 645 C C . GLU A 1 87 ? 5.267 -4.677 -31.196 1.00 97.94 87 GLU A C 1
ATOM 647 O O . GLU A 1 87 ? 5.698 -4.128 -30.181 1.00 97.94 87 GLU A O 1
ATOM 652 N N . VAL A 1 88 ? 4.728 -3.969 -32.185 1.00 98.00 88 VAL A N 1
ATOM 653 C CA . VAL A 1 88 ? 4.545 -2.513 -32.161 1.00 98.00 88 VAL A CA 1
ATOM 654 C C . VAL A 1 88 ? 3.093 -2.207 -32.497 1.00 98.00 88 VAL A C 1
ATOM 656 O O . VAL A 1 88 ? 2.623 -2.621 -33.549 1.00 98.00 88 VAL A O 1
ATOM 659 N N . LEU A 1 89 ? 2.391 -1.469 -31.642 1.00 97.50 89 LEU A N 1
ATOM 660 C CA . LEU A 1 89 ? 1.046 -0.963 -31.922 1.00 97.50 89 LEU A CA 1
ATOM 661 C C . LEU A 1 89 ? 1.101 0.558 -32.043 1.00 97.50 89 LEU A C 1
ATOM 663 O O . LEU A 1 89 ? 1.418 1.242 -31.073 1.00 97.50 89 LEU A O 1
ATOM 667 N N . CYS A 1 90 ? 0.802 1.087 -33.223 1.00 97.06 90 CYS A N 1
ATOM 668 C CA . CYS A 1 90 ? 0.747 2.521 -33.487 1.00 97.06 90 CYS A CA 1
ATOM 669 C C . CYS A 1 90 ? -0.688 3.037 -33.333 1.00 97.06 90 CYS A C 1
ATOM 671 O O . CYS A 1 90 ? -1.621 2.433 -33.854 1.00 97.06 90 CYS A O 1
ATOM 673 N N . VAL A 1 91 ? -0.865 4.160 -32.636 1.00 94.88 91 VAL A N 1
ATOM 674 C CA . VAL A 1 91 ? -2.156 4.837 -32.457 1.00 94.88 91 VAL A CA 1
ATOM 675 C C . VAL A 1 91 ? -1.988 6.335 -32.707 1.00 94.88 91 VAL A C 1
ATOM 677 O O . VAL A 1 91 ? -1.130 6.994 -32.114 1.00 94.88 91 VAL A O 1
ATOM 680 N N . SER A 1 92 ? -2.823 6.908 -33.573 1.00 92.19 92 SER A N 1
ATOM 681 C CA . SER A 1 92 ? -2.836 8.351 -33.830 1.00 92.19 92 SER A CA 1
ATOM 682 C C . SER A 1 92 ? -3.378 9.124 -32.622 1.00 92.19 92 SER A C 1
ATOM 684 O O . SER A 1 92 ? -4.498 8.858 -32.188 1.00 92.19 92 SER A O 1
ATOM 686 N N . GLN A 1 93 ? -2.638 10.115 -32.114 1.00 91.50 93 GLN A N 1
ATOM 687 C CA . GLN A 1 93 ? -2.981 10.844 -30.885 1.00 91.50 93 GLN A CA 1
ATOM 688 C C . GLN A 1 93 ? -2.714 12.354 -30.997 1.00 91.50 93 GLN A C 1
ATOM 690 O O . GLN A 1 93 ? -1.794 12.892 -30.384 1.00 91.50 93 GLN A O 1
ATOM 695 N N . PHE A 1 94 ? -3.545 13.090 -31.743 1.00 85.00 94 PHE A N 1
ATOM 696 C CA . PHE A 1 94 ? -3.363 14.543 -31.931 1.00 85.00 94 PHE A CA 1
ATOM 697 C C . PHE A 1 94 ? -3.384 15.350 -30.617 1.00 85.00 94 PHE A C 1
ATOM 699 O O . PHE A 1 94 ? -2.809 16.436 -30.543 1.00 85.00 94 PHE A O 1
ATOM 706 N N . THR A 1 95 ? -4.008 14.818 -29.559 1.00 84.12 95 THR A N 1
ATOM 707 C CA . THR A 1 95 ? -4.110 15.492 -28.258 1.00 84.12 95 THR A CA 1
ATOM 708 C C . THR A 1 95 ? -2.763 15.679 -27.559 1.00 84.12 95 THR A C 1
ATOM 710 O O . THR A 1 95 ? -2.670 16.522 -26.670 1.00 84.12 95 THR A O 1
ATOM 713 N N . LEU A 1 96 ? -1.699 14.987 -27.991 1.00 84.94 96 LEU A N 1
ATOM 714 C CA . LEU A 1 96 ? -0.335 15.242 -27.509 1.00 84.94 96 LEU A CA 1
ATOM 715 C C . LEU A 1 96 ? 0.143 16.673 -27.802 1.00 84.94 96 LEU A C 1
ATOM 717 O O . LEU A 1 96 ? 1.068 17.160 -27.158 1.00 84.94 96 LEU A O 1
ATOM 721 N N . LEU A 1 97 ? -0.489 17.355 -28.761 1.00 83.06 97 LEU A N 1
ATOM 722 C CA . LEU A 1 97 ? -0.187 18.734 -29.148 1.00 83.06 97 LEU A CA 1
ATOM 723 C C . LEU A 1 97 ? -1.080 19.769 -28.440 1.00 83.06 97 LEU A C 1
ATOM 725 O O . LEU A 1 97 ? -1.104 20.939 -28.832 1.00 83.06 97 LEU A O 1
ATOM 729 N N . ALA A 1 98 ? -1.801 19.358 -27.391 1.00 82.12 98 ALA A N 1
ATOM 730 C CA . ALA A 1 98 ? -2.626 20.246 -26.582 1.00 82.12 98 ALA A CA 1
ATOM 731 C C . ALA A 1 98 ? -1.797 21.326 -25.871 1.00 82.12 98 ALA A C 1
ATOM 733 O O . ALA A 1 98 ? -0.791 21.054 -25.215 1.00 82.12 98 ALA A O 1
ATOM 734 N N . ARG A 1 99 ? -2.278 22.568 -25.919 1.00 77.94 99 ARG A N 1
ATOM 735 C CA . ARG A 1 99 ? -1.801 23.675 -25.089 1.00 77.94 99 ARG A CA 1
ATOM 736 C C . ARG A 1 99 ? -2.781 23.894 -23.942 1.00 77.94 99 ARG A C 1
ATOM 738 O O . ARG A 1 99 ? -3.956 24.153 -24.171 1.00 77.94 99 ARG A O 1
ATOM 745 N N . THR A 1 100 ? -2.279 23.852 -22.711 1.00 77.62 100 THR A N 1
ATOM 746 C CA . THR A 1 100 ? -3.085 23.954 -21.476 1.00 77.62 100 THR A CA 1
ATOM 747 C C . THR A 1 100 ? -2.777 25.209 -20.650 1.00 77.62 100 THR A C 1
ATOM 749 O O . THR A 1 100 ? -3.207 25.342 -19.514 1.00 77.62 100 THR A O 1
ATOM 752 N N . LYS A 1 101 ? -2.026 26.172 -21.210 1.00 72.75 101 LYS A N 1
ATOM 753 C CA . LYS A 1 101 ? -1.578 27.379 -20.484 1.00 72.75 101 LYS A CA 1
ATOM 754 C C . LYS A 1 101 ? -2.653 28.463 -20.302 1.00 72.75 101 LYS A C 1
ATOM 756 O O . LYS A 1 101 ? -2.416 29.417 -19.570 1.00 72.75 101 LYS A O 1
ATOM 761 N N . LYS A 1 102 ? -3.790 28.383 -21.000 1.00 64.12 102 LYS A N 1
ATOM 762 C CA . LYS A 1 102 ? -4.865 29.390 -20.951 1.00 64.12 102 LYS A CA 1
ATOM 763 C C . LYS A 1 102 ? -6.180 28.732 -20.526 1.00 64.12 102 LYS A C 1
ATOM 765 O O . LYS A 1 102 ? -6.971 28.341 -21.377 1.00 64.12 102 LYS A O 1
ATOM 770 N N . GLY A 1 103 ? -6.408 28.647 -19.216 1.00 75.44 103 GLY A N 1
ATOM 771 C CA . GLY A 1 103 ? -7.615 28.046 -18.637 1.00 75.44 103 GLY A CA 1
ATOM 772 C C . GLY A 1 103 ? -7.605 26.513 -18.646 1.00 75.44 103 GLY A C 1
ATOM 773 O O . GLY A 1 103 ? -6.582 25.891 -18.910 1.00 75.44 103 GLY A O 1
ATOM 774 N N . THR A 1 104 ? -8.754 25.908 -18.343 1.00 75.19 104 THR A N 1
ATOM 775 C CA . THR A 1 104 ? -8.922 24.450 -18.181 1.00 75.19 104 THR A CA 1
ATOM 776 C C . THR A 1 104 ? -9.275 23.714 -19.478 1.00 75.19 104 THR A C 1
ATOM 778 O O . THR A 1 104 ? -9.220 22.488 -19.524 1.00 75.19 104 THR A O 1
ATOM 781 N N . LYS A 1 105 ? -9.617 24.439 -20.553 1.00 82.19 105 LYS A N 1
ATOM 782 C CA . LYS A 1 105 ? -9.924 23.858 -21.868 1.00 82.19 105 LYS A CA 1
ATOM 783 C C . LYS A 1 105 ? -8.635 23.676 -22.686 1.00 82.19 105 LYS A C 1
ATOM 785 O O . LYS A 1 105 ? -7.964 24.675 -22.950 1.00 82.19 105 LYS A O 1
ATOM 790 N N . PRO A 1 106 ? -8.304 22.455 -23.142 1.00 79.56 106 PRO A N 1
ATOM 791 C CA . PRO A 1 106 ? -7.141 22.239 -23.994 1.00 79.56 106 PRO A CA 1
ATOM 792 C C . PRO A 1 106 ? -7.336 22.865 -25.382 1.00 79.56 106 PRO A C 1
ATOM 794 O O . PRO A 1 106 ? -8.405 22.768 -25.989 1.00 79.56 106 PRO A O 1
ATOM 797 N N . ASP A 1 107 ? -6.279 23.505 -25.879 1.00 79.81 107 ASP A N 1
ATOM 798 C CA . ASP A 1 107 ? -6.210 24.106 -27.209 1.00 79.81 107 ASP A CA 1
ATOM 799 C C . ASP A 1 107 ? -5.360 23.242 -28.159 1.00 79.81 107 ASP A C 1
ATOM 801 O O . ASP A 1 107 ? -4.183 23.002 -27.895 1.00 79.81 107 ASP A O 1
ATOM 805 N N . PHE A 1 108 ? -5.943 22.803 -29.278 1.00 81.62 108 PHE A N 1
ATOM 806 C CA . PHE A 1 108 ? -5.316 21.899 -30.250 1.00 81.62 108 PHE A CA 1
ATOM 807 C C . PHE A 1 108 ? -4.924 22.569 -31.575 1.00 81.62 108 PHE A C 1
ATOM 809 O O . PHE A 1 108 ? -4.571 21.868 -32.518 1.00 81.62 108 PHE A O 1
ATOM 816 N N . HIS A 1 109 ? -4.906 23.907 -31.671 1.00 79.75 109 HIS A N 1
ATOM 817 C CA . HIS A 1 109 ? -4.419 24.601 -32.882 1.00 79.75 109 HIS A CA 1
ATOM 818 C C . HIS A 1 109 ? -2.949 24.272 -33.228 1.00 79.75 109 HIS A C 1
ATOM 820 O O . HIS A 1 109 ? -2.469 24.619 -34.304 1.00 79.75 109 HIS A O 1
ATOM 826 N N . GLY A 1 110 ? -2.218 23.628 -32.310 1.00 73.69 110 GLY A N 1
ATOM 827 C CA . GLY A 1 110 ? -0.877 23.094 -32.539 1.00 73.69 110 GLY A CA 1
ATOM 828 C C . GLY A 1 110 ? -0.826 21.753 -33.280 1.00 73.69 110 GLY A C 1
ATOM 829 O O . GLY A 1 110 ? 0.280 21.295 -33.546 1.00 73.69 110 GLY A O 1
ATOM 830 N N . ALA A 1 111 ? -1.963 21.124 -33.594 1.00 81.88 111 ALA A N 1
ATOM 831 C CA . ALA A 1 111 ? -2.037 19.896 -34.386 1.00 81.88 111 ALA A CA 1
ATOM 832 C C . ALA A 1 111 ? -2.133 20.193 -35.892 1.00 81.88 111 ALA A C 1
ATOM 834 O O . ALA A 1 111 ? -2.670 21.221 -36.306 1.00 81.88 111 ALA A O 1
ATOM 835 N N . MET A 1 112 ? -1.587 19.299 -36.719 1.00 84.25 112 MET A N 1
ATOM 836 C CA . MET A 1 112 ? -1.715 19.389 -38.175 1.00 84.25 112 MET A CA 1
ATOM 837 C C . MET A 1 112 ? -3.176 19.179 -38.614 1.00 84.25 112 MET A C 1
ATOM 839 O O . MET A 1 112 ? -3.957 18.538 -37.910 1.00 84.25 112 MET A O 1
ATOM 843 N N . ASN A 1 113 ? -3.550 19.723 -39.780 1.00 86.88 113 ASN A N 1
ATOM 844 C CA . ASN A 1 113 ? -4.863 19.452 -40.370 1.00 86.88 113 ASN A CA 1
ATOM 845 C C . ASN A 1 113 ? -5.051 17.940 -40.621 1.00 86.88 113 ASN A C 1
ATOM 847 O O . ASN A 1 113 ? -4.061 17.250 -40.879 1.00 86.88 113 ASN A O 1
ATOM 851 N N . PRO A 1 114 ? -6.285 17.414 -40.537 1.00 83.69 114 PRO A N 1
ATOM 852 C CA . PRO A 1 114 ? -6.511 15.974 -40.568 1.00 83.69 114 PRO A CA 1
ATOM 853 C C . PRO A 1 114 ? -6.051 15.271 -41.847 1.00 83.69 114 PRO A C 1
ATOM 855 O O . PRO A 1 114 ? -5.604 14.129 -41.772 1.00 83.69 114 PRO A O 1
ATOM 858 N N . GLU A 1 115 ? -6.128 15.935 -43.001 1.00 86.69 115 GLU A N 1
ATOM 859 C CA . GLU A 1 115 ? -5.749 15.363 -44.293 1.00 86.69 115 GLU A CA 1
ATOM 860 C C . GLU A 1 115 ? -4.239 15.091 -44.367 1.00 86.69 115 GLU A C 1
ATOM 862 O O . GLU A 1 115 ? -3.816 13.960 -44.618 1.00 86.69 115 GLU A O 1
ATOM 867 N N . GLU A 1 116 ? -3.408 16.098 -44.080 1.00 87.25 116 GLU A N 1
ATOM 868 C CA . GLU A 1 116 ? -1.949 15.927 -44.043 1.00 87.25 116 GLU A CA 1
ATOM 869 C C . GLU A 1 116 ? -1.497 15.089 -42.839 1.00 87.25 116 GLU A C 1
ATOM 871 O O . GLU A 1 116 ? -0.566 14.288 -42.962 1.00 87.25 116 GLU A O 1
ATOM 876 N N . ALA A 1 117 ? -2.181 15.202 -41.694 1.00 87.81 117 ALA A N 1
ATOM 877 C CA . ALA A 1 117 ? -1.898 14.373 -40.524 1.00 87.81 117 ALA A CA 1
ATOM 878 C C . ALA A 1 117 ? -2.133 12.889 -40.828 1.00 87.81 117 ALA A C 1
ATOM 880 O O . ALA A 1 117 ? -1.308 12.058 -40.455 1.00 87.81 117 ALA A O 1
ATOM 881 N N . SER A 1 118 ? -3.215 12.562 -41.543 1.00 90.19 118 SER A N 1
ATOM 882 C CA . SER A 1 118 ? -3.505 11.202 -41.998 1.00 90.19 118 SER A CA 1
ATOM 883 C C . SER A 1 118 ? -2.400 10.693 -42.918 1.00 90.19 118 SER A C 1
ATOM 885 O O . SER A 1 118 ? -1.855 9.616 -42.678 1.00 90.19 118 SER A O 1
ATOM 887 N N . ARG A 1 119 ? -1.996 11.481 -43.924 1.00 94.00 119 ARG A N 1
ATOM 888 C CA . ARG A 1 119 ? -0.925 11.102 -44.859 1.00 94.00 119 ARG A CA 1
ATOM 889 C C . ARG A 1 119 ? 0.383 10.780 -44.132 1.00 94.00 119 ARG A C 1
ATOM 891 O O . ARG A 1 119 ? 0.971 9.724 -44.362 1.00 94.00 119 ARG A O 1
ATOM 898 N N . LEU A 1 120 ? 0.833 11.670 -43.246 1.00 92.69 120 LEU A N 1
ATOM 899 C CA . LEU A 1 120 ? 2.093 11.496 -42.517 1.00 92.69 120 LEU A CA 1
ATOM 900 C C . LEU A 1 120 ? 2.018 10.399 -41.450 1.00 92.69 120 LEU A C 1
ATOM 902 O O . LEU A 1 120 ? 3.013 9.710 -41.230 1.00 92.69 120 LEU A O 1
ATOM 906 N N . TYR A 1 121 ? 0.859 10.198 -40.821 1.00 94.19 121 TYR A N 1
ATOM 907 C CA . TYR A 1 121 ? 0.646 9.098 -39.881 1.00 94.19 121 TYR A CA 1
ATOM 908 C C . TYR A 1 121 ? 0.696 7.733 -40.581 1.00 94.19 121 TYR A C 1
ATOM 910 O O . TYR A 1 121 ? 1.423 6.847 -40.138 1.00 94.19 121 TYR A O 1
ATOM 918 N N . HIS A 1 122 ? 0.001 7.562 -41.708 1.00 94.62 122 HIS A N 1
ATOM 919 C CA . HIS A 1 122 ? 0.072 6.308 -42.466 1.00 94.62 122 HIS A CA 1
ATOM 920 C C . HIS A 1 122 ? 1.484 6.064 -43.010 1.00 94.62 122 HIS A C 1
ATOM 922 O O . HIS A 1 122 ? 1.975 4.937 -42.956 1.00 94.62 122 HIS A O 1
ATOM 928 N N . TYR A 1 123 ? 2.181 7.119 -43.450 1.00 95.50 123 TYR A N 1
ATOM 929 C CA . TYR A 1 123 ? 3.595 7.023 -43.816 1.00 95.50 123 TYR A CA 1
ATOM 930 C C . TYR A 1 123 ? 4.471 6.597 -42.624 1.00 95.50 123 TYR A C 1
ATOM 932 O O . TYR A 1 123 ? 5.368 5.776 -42.791 1.00 95.50 123 TYR A O 1
ATOM 940 N N . PHE A 1 124 ? 4.193 7.080 -41.408 1.00 95.38 124 PHE A N 1
ATOM 941 C CA . PHE A 1 124 ? 4.874 6.636 -40.187 1.00 95.38 124 PHE A CA 1
ATOM 942 C C . PHE A 1 124 ? 4.676 5.141 -39.926 1.00 95.38 124 PHE A C 1
ATOM 944 O O . PHE A 1 124 ? 5.661 4.429 -39.737 1.00 95.38 124 PHE A O 1
ATOM 951 N N . VAL A 1 125 ? 3.432 4.656 -39.954 1.00 96.31 125 VAL A N 1
ATOM 952 C CA . VAL A 1 125 ? 3.126 3.233 -39.735 1.00 96.31 125 VAL A CA 1
ATOM 953 C C . VAL A 1 125 ? 3.805 2.365 -40.792 1.00 96.31 125 VAL A C 1
ATOM 955 O O . VAL A 1 125 ? 4.457 1.379 -40.445 1.00 96.31 125 VAL A O 1
ATOM 958 N N . GLN A 1 126 ? 3.718 2.757 -42.067 1.00 96.56 126 GLN A N 1
ATOM 959 C CA . GLN A 1 126 ? 4.375 2.035 -43.154 1.00 96.56 126 GLN A CA 1
ATOM 960 C C . GLN A 1 126 ? 5.893 2.027 -42.980 1.00 96.56 126 GLN A C 1
ATOM 962 O O . GLN A 1 126 ? 6.524 0.986 -43.113 1.00 96.56 126 GLN A O 1
ATOM 967 N N . LYS A 1 127 ? 6.488 3.152 -42.581 1.00 96.62 127 LYS A N 1
ATOM 968 C CA . LYS A 1 127 ? 7.929 3.225 -42.355 1.00 96.62 127 LYS A CA 1
ATOM 969 C C . LYS A 1 127 ? 8.394 2.300 -41.228 1.00 96.62 127 LYS A C 1
ATOM 971 O O . LYS A 1 127 ? 9.458 1.697 -41.335 1.00 96.62 127 LYS A O 1
ATOM 976 N N . VAL A 1 128 ? 7.609 2.170 -40.156 1.00 96.81 128 VAL A N 1
ATOM 977 C CA . VAL A 1 128 ? 7.899 1.226 -39.064 1.00 96.81 128 VAL A CA 1
ATOM 978 C C . VAL A 1 128 ? 7.778 -0.225 -39.541 1.00 96.81 128 VAL A C 1
ATOM 980 O O . VAL A 1 128 ? 8.597 -1.046 -39.136 1.00 96.81 128 VAL A O 1
ATOM 983 N N . LYS A 1 129 ? 6.810 -0.538 -40.416 1.00 96.81 129 LYS A N 1
ATOM 984 C CA . LYS A 1 129 ? 6.693 -1.855 -41.069 1.00 96.81 129 LYS A CA 1
ATOM 985 C C . LYS A 1 129 ? 7.911 -2.166 -41.937 1.00 96.81 129 LYS A C 1
ATOM 987 O O . LYS A 1 129 ? 8.505 -3.225 -41.764 1.00 96.81 129 LYS A O 1
ATOM 992 N N . ASP A 1 130 ? 8.303 -1.231 -42.801 1.00 96.31 130 ASP A N 1
ATOM 993 C CA . ASP A 1 130 ? 9.423 -1.386 -43.739 1.00 96.31 130 ASP A CA 1
ATOM 994 C C . ASP A 1 130 ? 10.768 -1.570 -43.018 1.00 96.31 130 ASP A C 1
ATOM 996 O O . ASP A 1 130 ? 11.624 -2.334 -43.464 1.00 96.31 130 ASP A O 1
ATOM 1000 N N . ASP A 1 131 ? 10.965 -0.867 -41.898 1.00 95.56 131 ASP A N 1
ATOM 1001 C CA . ASP A 1 131 ? 12.200 -0.923 -41.109 1.00 95.56 131 ASP A CA 1
ATOM 1002 C C . ASP A 1 131 ? 12.211 -2.089 -40.086 1.00 95.56 131 ASP A C 1
ATOM 1004 O O . ASP A 1 131 ? 13.196 -2.252 -39.356 1.00 95.56 131 ASP A O 1
ATOM 1008 N N . TYR A 1 132 ? 11.142 -2.898 -40.008 1.00 96.69 132 TYR A N 1
ATOM 1009 C CA . TYR A 1 132 ? 11.015 -4.047 -39.098 1.00 96.69 132 TYR A CA 1
ATOM 1010 C C . TYR A 1 132 ? 10.350 -5.263 -39.781 1.00 96.69 132 TYR A C 1
ATOM 1012 O O . TYR A 1 132 ? 10.656 -5.582 -40.924 1.00 96.69 132 TYR A O 1
ATOM 1020 N N . VAL A 1 133 ? 9.509 -6.011 -39.060 1.00 93.94 133 VAL A N 1
ATOM 1021 C CA . VAL A 1 133 ? 8.743 -7.151 -39.570 1.00 93.94 133 VAL A CA 1
ATOM 1022 C C . VAL A 1 133 ? 7.288 -6.717 -39.663 1.00 93.94 133 VAL A C 1
ATOM 1024 O O . VAL A 1 133 ? 6.670 -6.456 -38.630 1.00 93.94 133 VAL A O 1
ATOM 1027 N N . GLU A 1 134 ? 6.749 -6.658 -40.881 1.00 93.88 134 GLU A N 1
ATOM 1028 C CA . GLU A 1 134 ? 5.406 -6.133 -41.160 1.00 93.88 134 GLU A CA 1
ATOM 1029 C C . GLU A 1 134 ? 4.324 -6.747 -40.258 1.00 93.88 134 GLU A C 1
ATOM 1031 O O . GLU A 1 134 ? 3.548 -6.018 -39.642 1.00 93.88 134 GLU A O 1
ATOM 1036 N N . ASP A 1 135 ? 4.336 -8.072 -40.088 1.00 94.69 135 ASP A N 1
ATOM 1037 C CA . ASP A 1 135 ? 3.340 -8.793 -39.284 1.00 94.69 135 ASP A CA 1
ATOM 1038 C C . ASP A 1 135 ? 3.336 -8.403 -37.801 1.00 94.69 135 ASP A C 1
ATOM 1040 O O . ASP A 1 135 ? 2.318 -8.566 -37.122 1.00 94.69 135 ASP A O 1
ATOM 1044 N N . ARG A 1 136 ? 4.452 -7.866 -37.296 1.00 94.75 136 ARG A N 1
ATOM 1045 C CA . ARG A 1 136 ? 4.634 -7.454 -35.897 1.00 94.75 136 ARG A CA 1
ATOM 1046 C C . ARG A 1 136 ? 4.266 -5.995 -35.647 1.00 94.75 136 ARG A C 1
ATOM 1048 O O . ARG A 1 136 ? 4.347 -5.549 -34.504 1.00 94.75 136 ARG A O 1
ATOM 1055 N N . VAL A 1 137 ? 3.893 -5.248 -36.684 1.00 97.56 137 VAL A N 1
ATOM 1056 C CA . VAL A 1 137 ? 3.502 -3.840 -36.581 1.00 97.56 137 VAL A CA 1
ATOM 1057 C C . VAL A 1 137 ? 2.014 -3.718 -36.871 1.00 97.56 137 VAL A C 1
ATOM 1059 O O . VAL A 1 137 ? 1.543 -3.946 -37.986 1.00 97.56 137 VAL A O 1
ATOM 1062 N N . LYS A 1 138 ? 1.263 -3.343 -35.844 1.00 97.19 138 LYS A N 1
ATOM 1063 C CA . LYS A 1 138 ? -0.178 -3.150 -35.886 1.00 97.19 138 LYS A CA 1
ATOM 1064 C C . LYS A 1 138 ? -0.520 -1.666 -35.826 1.00 97.19 138 LYS A C 1
ATOM 1066 O O . LYS A 1 138 ? 0.227 -0.857 -35.277 1.00 97.19 138 LYS A O 1
ATOM 1071 N N . ASP A 1 139 ? -1.667 -1.324 -36.391 1.00 96.06 139 ASP A N 1
ATOM 1072 C CA . ASP A 1 139 ? -2.207 0.035 -36.406 1.00 96.06 139 ASP A CA 1
ATOM 1073 C C . ASP A 1 139 ? -3.536 0.080 -35.643 1.00 96.06 139 ASP A C 1
ATOM 1075 O O . ASP A 1 139 ? -4.206 -0.946 -35.488 1.00 96.06 139 ASP A O 1
ATOM 1079 N N . GLY A 1 140 ? -3.904 1.260 -35.157 1.00 90.38 140 GLY A N 1
ATOM 1080 C CA . GLY A 1 140 ? -5.269 1.594 -34.776 1.00 90.38 140 GLY A CA 1
ATOM 1081 C C . GLY A 1 140 ? -6.107 1.976 -36.000 1.00 90.38 140 GLY A C 1
ATOM 1082 O O . GLY A 1 140 ? -5.783 1.647 -37.139 1.00 90.38 140 GLY A O 1
ATOM 1083 N N . LYS A 1 141 ? -7.203 2.705 -35.769 1.00 87.19 141 LYS A N 1
ATOM 1084 C CA . LYS A 1 141 ? -8.056 3.240 -36.837 1.00 87.19 141 LYS A CA 1
ATOM 1085 C C . LYS A 1 141 ? -8.049 4.764 -36.775 1.00 87.19 141 LYS A C 1
ATOM 1087 O O . LYS A 1 141 ? -8.663 5.358 -35.888 1.00 87.19 141 LYS A O 1
ATOM 1092 N N . PHE A 1 142 ? -7.333 5.397 -37.706 1.00 86.44 142 PHE A N 1
ATOM 1093 C CA . PHE A 1 142 ? -7.206 6.856 -37.761 1.00 86.44 142 PHE A CA 1
ATOM 1094 C C . PHE A 1 142 ? -8.589 7.530 -37.763 1.00 86.44 142 PHE A C 1
ATOM 1096 O O . PHE A 1 142 ? -9.493 7.092 -38.473 1.00 86.44 142 PHE A O 1
ATOM 1103 N N . GLN A 1 143 ? -8.752 8.588 -36.961 1.00 80.00 143 GLN A N 1
ATOM 1104 C CA . GLN A 1 143 ? -10.011 9.335 -36.779 1.00 80.00 143 GLN A CA 1
ATOM 1105 C C . GLN A 1 143 ? -11.224 8.544 -36.250 1.00 80.00 143 GLN A C 1
ATOM 1107 O O . GLN A 1 143 ? -12.319 9.102 -36.186 1.00 80.00 143 GLN A O 1
ATOM 1112 N N . ALA A 1 144 ? -11.060 7.297 -35.810 1.00 78.25 144 ALA A N 1
ATOM 1113 C CA . ALA A 1 144 ? -12.106 6.605 -35.065 1.00 78.25 144 ALA A CA 1
ATOM 1114 C C . ALA A 1 144 ? -12.040 6.950 -33.570 1.00 78.25 144 ALA A C 1
ATOM 1116 O O . ALA A 1 144 ? -10.965 7.195 -33.019 1.00 78.25 144 ALA A O 1
ATOM 1117 N N . MET A 1 145 ? -13.194 6.916 -32.900 1.00 79.75 145 MET A N 1
ATOM 1118 C CA . MET A 1 145 ? -13.221 6.815 -31.442 1.00 79.75 145 MET A CA 1
ATOM 1119 C C . MET A 1 145 ? -12.719 5.423 -31.066 1.00 79.75 145 MET A C 1
ATOM 1121 O O . MET A 1 145 ? -13.309 4.419 -31.461 1.00 79.75 145 MET A O 1
ATOM 1125 N N . MET A 1 146 ? -11.595 5.382 -30.359 1.00 86.88 146 MET A N 1
ATOM 1126 C CA . MET A 1 146 ? -10.892 4.155 -30.012 1.00 86.88 146 MET A CA 1
ATOM 1127 C C . MET A 1 146 ? -10.879 3.974 -28.500 1.00 86.88 146 MET A C 1
ATOM 1129 O O . MET A 1 146 ? -10.530 4.896 -27.762 1.00 86.88 146 MET A O 1
ATOM 1133 N N . GLU A 1 147 ? -11.186 2.764 -28.053 1.00 84.62 147 GLU A N 1
ATOM 1134 C CA . GLU A 1 147 ? -10.873 2.297 -26.708 1.00 84.62 147 GLU A CA 1
ATOM 1135 C C . GLU A 1 147 ? -9.529 1.563 -26.779 1.00 84.62 147 GLU A C 1
ATOM 1137 O O . GLU A 1 147 ? -9.407 0.532 -27.441 1.00 84.62 147 GLU A O 1
ATOM 1142 N N . VAL A 1 148 ? -8.495 2.125 -26.149 1.00 90.06 148 VAL A N 1
ATOM 1143 C CA . VAL A 1 148 ? -7.145 1.545 -26.144 1.00 90.06 148 VAL A CA 1
ATOM 1144 C C . VAL A 1 148 ? -6.892 0.903 -24.785 1.00 90.06 148 VAL A C 1
ATOM 1146 O O . VAL A 1 148 ? -6.723 1.606 -23.789 1.00 90.06 148 VAL A O 1
ATOM 1149 N N . ALA A 1 149 ? -6.858 -0.427 -24.741 1.00 85.38 149 ALA A N 1
ATOM 1150 C CA . ALA A 1 149 ? -6.522 -1.185 -23.539 1.00 85.38 149 ALA A CA 1
ATOM 1151 C C . ALA A 1 149 ? -5.046 -1.589 -23.571 1.00 85.38 149 ALA A C 1
ATOM 1153 O O . ALA A 1 149 ? -4.545 -2.031 -24.605 1.00 85.38 149 ALA A O 1
ATOM 1154 N N . LEU A 1 150 ? -4.342 -1.468 -22.444 1.00 92.75 150 LEU A N 1
ATOM 1155 C CA . LEU A 1 150 ? -2.942 -1.875 -22.342 1.00 92.75 150 LEU A CA 1
ATOM 1156 C C . LEU A 1 150 ? -2.583 -2.422 -20.961 1.00 92.75 150 LEU A C 1
ATOM 1158 O O . LEU A 1 150 ? -3.116 -1.992 -19.940 1.00 92.75 150 LEU A O 1
ATOM 1162 N N . VAL A 1 151 ? -1.607 -3.324 -20.941 1.00 85.19 151 VAL A N 1
ATOM 1163 C CA . VAL A 1 151 ? -0.934 -3.788 -19.728 1.00 85.19 151 VAL A CA 1
ATOM 1164 C C . VAL A 1 151 ? 0.503 -3.286 -19.785 1.00 85.19 151 VAL A C 1
ATOM 1166 O O . VAL A 1 151 ? 1.327 -3.840 -20.513 1.00 85.19 151 VAL A O 1
ATOM 1169 N N . ASN A 1 152 ? 0.807 -2.217 -19.045 1.00 82.94 152 ASN A N 1
ATOM 1170 C CA . ASN A 1 152 ? 2.154 -1.644 -19.007 1.00 82.94 152 ASN A CA 1
ATOM 1171 C C . ASN A 1 152 ? 3.162 -2.641 -18.416 1.00 82.94 152 ASN A C 1
ATOM 1173 O O . ASN A 1 152 ? 3.00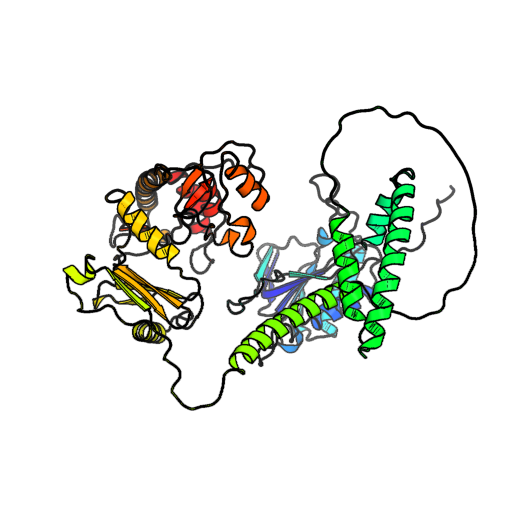8 -3.120 -17.294 1.00 82.94 152 ASN A O 1
ATOM 1177 N N . ASP A 1 153 ? 4.237 -2.893 -19.156 1.00 77.56 153 ASP A N 1
ATOM 1178 C CA . ASP A 1 153 ? 5.413 -3.628 -18.694 1.00 77.56 153 ASP A CA 1
ATOM 1179 C C . ASP A 1 153 ? 6.274 -2.652 -17.875 1.00 77.56 153 ASP A C 1
ATOM 1181 O O . ASP A 1 153 ? 7.204 -2.035 -18.392 1.00 77.56 153 ASP A O 1
ATOM 1185 N N . GLY A 1 154 ? 5.913 -2.433 -16.609 1.00 63.38 154 GLY A N 1
ATOM 1186 C CA . GLY A 1 154 ? 6.719 -1.664 -15.652 1.00 63.38 154 GLY A CA 1
ATOM 1187 C C . GLY A 1 154 ? 7.900 -2.475 -15.100 1.00 63.38 154 GLY A C 1
ATOM 1188 O O . GLY A 1 154 ? 8.005 -3.671 -15.372 1.00 63.38 154 GLY A O 1
ATOM 1189 N N . PRO A 1 155 ? 8.828 -1.876 -14.332 1.00 47.97 155 PRO A N 1
ATOM 1190 C CA . PRO A 1 155 ? 9.878 -2.655 -13.685 1.00 47.97 155 PRO A CA 1
ATOM 1191 C C . PRO A 1 155 ? 9.253 -3.724 -12.778 1.00 47.97 155 PRO A C 1
ATOM 1193 O O . PRO A 1 155 ? 8.520 -3.410 -11.840 1.00 47.97 155 PRO A O 1
ATOM 1196 N N . GLY A 1 156 ? 9.570 -4.994 -13.050 1.00 34.28 156 GLY A N 1
ATOM 1197 C CA . GLY A 1 156 ? 9.369 -6.069 -12.086 1.00 34.28 156 GLY A CA 1
ATOM 1198 C C . GLY A 1 156 ? 10.116 -5.733 -10.794 1.00 34.28 156 GLY A C 1
ATOM 1199 O O . GLY A 1 156 ? 11.196 -5.140 -10.831 1.00 34.28 156 GLY A O 1
ATOM 1200 N N . ARG A 1 157 ? 9.517 -6.072 -9.650 1.00 33.78 157 ARG A N 1
ATOM 1201 C CA . ARG A 1 157 ? 10.075 -5.922 -8.296 1.00 33.78 157 ARG A CA 1
ATOM 1202 C C . ARG A 1 157 ? 11.450 -6.603 -8.168 1.00 33.78 157 ARG A C 1
ATOM 1204 O O . ARG A 1 157 ? 11.528 -7.730 -7.708 1.00 33.78 157 ARG A O 1
ATOM 1211 N N . ALA A 1 158 ? 12.520 -5.927 -8.583 1.00 31.61 158 ALA A N 1
ATOM 1212 C CA . ALA A 1 158 ? 13.917 -6.289 -8.326 1.00 31.61 158 ALA A CA 1
ATOM 1213 C C . ALA A 1 158 ? 14.869 -5.144 -8.736 1.00 31.61 158 ALA A C 1
ATOM 1215 O O . ALA A 1 158 ? 15.738 -5.304 -9.585 1.00 31.61 158 ALA A O 1
ATOM 1216 N N . SER A 1 159 ? 14.706 -3.943 -8.175 1.00 27.89 159 SER A N 1
ATOM 1217 C CA . SER A 1 159 ? 15.783 -2.942 -8.168 1.00 27.89 159 SER A CA 1
ATOM 1218 C C . SER A 1 159 ? 15.491 -1.875 -7.116 1.00 27.89 159 SER A C 1
ATOM 1220 O O . SER A 1 159 ? 14.857 -0.858 -7.391 1.00 27.89 159 SER A O 1
ATOM 1222 N N . SER A 1 160 ? 15.957 -2.109 -5.891 1.00 34.94 160 SER A N 1
ATOM 1223 C CA . SER A 1 160 ? 16.118 -1.066 -4.883 1.00 34.94 160 SER A CA 1
ATOM 1224 C C . SER A 1 160 ? 17.252 -0.134 -5.325 1.00 34.94 160 SER A C 1
ATOM 1226 O O . SER A 1 160 ? 18.432 -0.447 -5.178 1.00 34.94 160 SER A O 1
ATOM 1228 N N . ARG A 1 161 ? 16.881 0.980 -5.969 1.00 28.89 161 ARG A N 1
ATOM 1229 C CA . ARG A 1 161 ? 17.584 2.280 -6.040 1.00 28.89 161 ARG A CA 1
ATOM 1230 C C . ARG A 1 161 ? 16.855 3.150 -7.064 1.00 28.89 161 ARG A C 1
ATOM 1232 O O . ARG A 1 161 ? 16.975 2.900 -8.258 1.00 28.89 161 ARG A O 1
ATOM 1239 N N . ALA A 1 162 ? 16.157 4.170 -6.563 1.00 26.98 162 ALA A N 1
ATOM 1240 C CA . ALA A 1 162 ? 15.481 5.230 -7.312 1.00 26.98 162 ALA A CA 1
ATOM 1241 C C . ALA A 1 162 ? 14.519 4.721 -8.403 1.00 26.98 162 ALA A C 1
ATOM 1243 O O . ALA A 1 162 ? 14.924 4.385 -9.517 1.00 26.98 162 ALA A O 1
ATOM 1244 N N . ALA A 1 163 ? 13.222 4.708 -8.090 1.00 25.80 163 ALA A N 1
ATOM 1245 C CA . ALA A 1 163 ? 12.178 4.533 -9.086 1.00 25.80 163 ALA A CA 1
ATOM 1246 C C . ALA A 1 163 ? 12.349 5.576 -10.207 1.00 25.80 163 ALA A C 1
ATOM 1248 O O . ALA A 1 163 ? 12.225 6.778 -9.986 1.00 25.80 163 ALA A O 1
ATOM 1249 N N . TRP A 1 164 ? 12.648 5.112 -11.419 1.00 29.03 164 TRP A N 1
ATOM 1250 C CA . TRP A 1 164 ? 12.423 5.904 -12.622 1.00 29.03 164 TRP A CA 1
ATOM 1251 C C . TRP A 1 164 ? 10.997 5.611 -13.099 1.00 29.03 164 TRP A C 1
ATOM 1253 O O . TRP A 1 164 ? 10.706 4.460 -13.437 1.00 29.03 164 TRP A O 1
ATOM 1263 N N . PRO A 1 165 ? 10.106 6.613 -13.155 1.00 35.66 165 PRO A N 1
ATOM 1264 C CA . PRO A 1 165 ? 8.809 6.475 -13.784 1.00 35.66 165 PRO A CA 1
ATOM 1265 C C . PRO A 1 165 ? 9.016 6.692 -15.281 1.00 35.66 165 PRO A C 1
ATOM 1267 O O . PRO A 1 165 ? 9.059 7.820 -15.760 1.00 35.66 165 PRO A O 1
ATOM 1270 N N . ALA A 1 166 ? 9.192 5.619 -16.038 1.00 38.78 166 ALA A N 1
ATOM 1271 C CA . ALA A 1 166 ? 9.083 5.710 -17.487 1.00 38.78 166 ALA A CA 1
ATOM 1272 C C . ALA A 1 166 ? 8.559 4.398 -18.073 1.00 38.78 166 ALA A C 1
ATOM 1274 O O . ALA A 1 166 ? 9.186 3.794 -18.935 1.00 38.78 166 ALA A O 1
ATOM 1275 N N . CYS A 1 167 ? 7.376 3.963 -17.623 1.00 49.34 167 CYS A N 1
ATOM 1276 C CA . CYS A 1 167 ? 6.558 3.047 -18.429 1.00 49.34 167 CYS A CA 1
ATOM 1277 C C . CYS A 1 167 ? 6.114 3.725 -19.738 1.00 49.34 167 CYS A C 1
ATOM 1279 O O . CYS A 1 167 ? 5.797 3.037 -20.699 1.00 49.34 167 CYS A O 1
ATOM 1281 N N . ALA A 1 168 ? 6.135 5.065 -19.771 1.00 48.09 168 ALA A N 1
ATOM 1282 C CA . ALA A 1 168 ? 5.896 5.919 -20.923 1.00 48.09 168 ALA A CA 1
ATOM 1283 C C . ALA A 1 168 ? 7.088 6.871 -21.122 1.00 48.09 168 ALA A C 1
ATOM 1285 O O . ALA A 1 168 ? 7.463 7.600 -20.204 1.00 48.09 168 ALA A O 1
ATOM 1286 N N . LEU A 1 169 ? 7.670 6.888 -22.318 1.00 56.19 169 LEU A N 1
ATOM 1287 C CA . LEU A 1 169 ? 8.695 7.846 -22.722 1.00 56.19 169 LEU A CA 1
ATOM 1288 C C . LEU A 1 169 ? 8.114 8.799 -23.760 1.00 56.19 169 LEU A C 1
ATOM 1290 O O . LEU A 1 169 ? 7.661 8.373 -24.822 1.00 56.19 169 LEU A O 1
ATOM 1294 N N . VAL A 1 170 ? 8.157 10.098 -23.462 1.00 52.53 170 VAL A N 1
ATOM 1295 C CA . VAL A 1 170 ? 7.828 11.139 -24.437 1.00 52.53 170 VAL A CA 1
ATOM 1296 C C . VAL A 1 170 ? 9.049 11.375 -25.316 1.00 52.53 170 VAL A C 1
ATOM 1298 O O . VAL A 1 170 ? 10.098 11.824 -24.856 1.00 52.53 170 VAL A O 1
ATOM 1301 N N . VAL A 1 171 ? 8.905 11.101 -26.603 1.00 58.56 171 VAL A N 1
ATOM 1302 C CA . VAL A 1 171 ? 9.876 11.455 -27.629 1.00 58.56 171 VAL A CA 1
ATOM 1303 C C . VAL A 1 171 ? 9.420 12.770 -28.262 1.00 58.56 171 VAL A C 1
ATOM 1305 O O . VAL A 1 171 ? 8.556 12.789 -29.132 1.00 58.56 171 VAL A O 1
ATOM 1308 N N . SER A 1 172 ? 10.008 13.882 -27.818 1.00 48.91 172 SER A N 1
ATOM 1309 C CA . SER A 1 172 ? 9.893 15.215 -28.436 1.00 48.91 172 SER A CA 1
ATOM 1310 C C . SER A 1 172 ? 11.277 15.894 -28.489 1.00 48.91 172 SER A C 1
ATOM 1312 O O . SER A 1 172 ? 12.249 15.349 -27.956 1.00 48.91 172 SER A O 1
ATOM 1314 N N . ARG A 1 173 ? 11.423 17.054 -29.157 1.00 52.00 173 ARG A N 1
ATOM 1315 C CA . ARG A 1 173 ? 12.639 17.891 -29.040 1.00 52.00 173 ARG A CA 1
ATOM 1316 C C . ARG A 1 173 ? 12.378 19.181 -28.259 1.00 52.00 173 ARG A C 1
ATOM 1318 O O . ARG A 1 173 ? 11.349 19.818 -28.451 1.00 52.00 173 ARG A O 1
ATOM 1325 N N . ASP A 1 174 ? 13.396 19.535 -27.473 1.00 33.56 174 ASP A N 1
ATOM 1326 C CA . ASP A 1 174 ? 13.762 20.826 -26.874 1.00 33.56 174 ASP A CA 1
ATOM 1327 C C . ASP A 1 174 ? 12.697 21.562 -26.032 1.00 33.56 174 ASP A C 1
ATOM 1329 O O . ASP A 1 174 ? 11.913 22.379 -26.510 1.00 33.56 174 ASP A O 1
ATOM 1333 N N . VAL A 1 175 ? 12.766 21.338 -24.715 1.00 31.95 175 VAL A N 1
ATOM 1334 C CA . VAL A 1 175 ? 12.294 22.275 -23.677 1.00 31.95 175 VAL A CA 1
ATOM 1335 C C . VAL A 1 175 ? 13.247 23.494 -23.673 1.00 31.95 175 VAL A C 1
ATOM 1337 O O . VAL A 1 175 ? 14.451 23.280 -23.833 1.00 31.95 175 VAL A O 1
ATOM 1340 N N . PRO A 1 176 ? 12.785 24.756 -23.511 1.00 25.23 176 PRO A N 1
ATOM 1341 C CA . PRO A 1 176 ? 13.657 25.937 -23.583 1.00 25.23 176 PRO A CA 1
ATOM 1342 C C . PRO A 1 176 ? 14.848 25.836 -22.622 1.00 25.23 176 PRO A C 1
ATOM 1344 O O . PRO A 1 176 ? 14.690 25.418 -21.474 1.00 25.23 176 PRO A O 1
ATOM 1347 N N . THR A 1 177 ? 16.044 26.238 -23.057 1.00 31.30 177 THR A N 1
ATOM 1348 C CA . THR A 1 177 ? 17.211 26.300 -22.167 1.00 31.30 177 THR A CA 1
ATOM 1349 C C . THR A 1 177 ? 17.017 27.392 -21.113 1.00 31.30 177 THR A C 1
ATOM 1351 O O . THR A 1 177 ? 16.478 28.457 -21.409 1.00 31.30 177 THR A O 1
ATOM 1354 N N . TRP A 1 178 ? 17.520 27.175 -19.890 1.00 29.94 178 TRP A N 1
ATOM 1355 C CA . TRP A 1 178 ? 17.502 28.163 -18.796 1.00 29.94 178 TRP A CA 1
ATOM 1356 C C . TRP A 1 178 ? 18.040 29.543 -19.201 1.00 29.94 178 TRP A C 1
ATOM 1358 O O . TRP A 1 178 ? 17.612 30.545 -18.649 1.00 29.94 178 TRP A O 1
ATOM 1368 N N . SER A 1 179 ? 18.915 29.616 -20.205 1.00 28.59 179 SER A N 1
ATOM 1369 C CA . SER A 1 179 ? 19.400 30.865 -20.798 1.00 28.59 179 SER A CA 1
ATOM 1370 C C . SER A 1 179 ? 18.311 31.708 -21.475 1.00 28.59 179 SER A C 1
ATOM 1372 O O . SER A 1 179 ? 18.414 32.928 -21.460 1.00 28.59 179 SER A O 1
ATOM 1374 N N . GLN A 1 180 ? 17.261 31.101 -22.036 1.00 31.06 180 GLN A N 1
ATOM 1375 C CA . GLN A 1 180 ? 16.139 31.818 -22.661 1.00 31.06 180 GLN A CA 1
ATOM 1376 C C . GLN A 1 180 ? 15.138 32.320 -21.614 1.00 31.06 180 GLN A C 1
ATOM 1378 O O . GLN A 1 180 ? 14.693 33.460 -21.698 1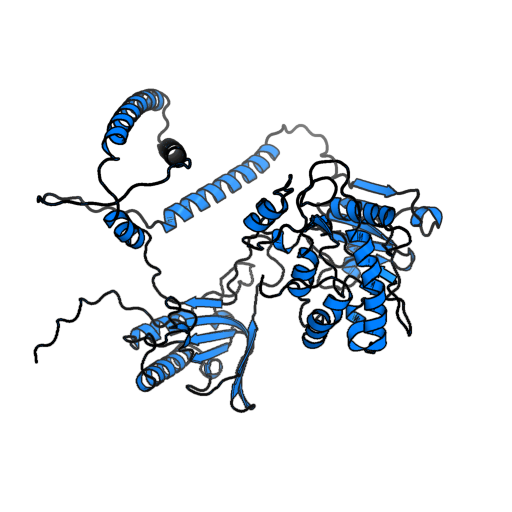.00 31.06 180 GLN A O 1
ATOM 1383 N N . VAL A 1 181 ? 14.873 31.515 -20.579 1.00 32.78 181 VAL A N 1
ATOM 1384 C CA . VAL A 1 181 ? 14.070 31.923 -19.410 1.00 32.78 181 VAL A CA 1
ATOM 1385 C C . VAL A 1 181 ? 14.792 33.019 -18.615 1.00 32.78 181 VAL A C 1
ATOM 1387 O O . VAL A 1 181 ? 14.174 33.985 -18.176 1.00 32.78 181 VAL A O 1
ATOM 1390 N N . ALA A 1 182 ? 16.119 32.918 -18.491 1.00 30.28 182 ALA A N 1
ATOM 1391 C CA . ALA A 1 182 ? 16.954 33.932 -17.860 1.00 30.28 182 ALA A CA 1
ATOM 1392 C C . ALA A 1 182 ? 17.046 35.211 -18.701 1.00 30.28 182 ALA A C 1
ATOM 1394 O O . ALA A 1 182 ? 16.996 36.288 -18.129 1.00 30.28 182 ALA A O 1
ATOM 1395 N N . ALA A 1 183 ? 17.124 35.142 -20.034 1.00 30.20 183 ALA A N 1
ATOM 1396 C CA . ALA A 1 183 ? 17.152 36.339 -20.880 1.00 30.20 183 ALA A CA 1
ATOM 1397 C C . ALA A 1 183 ? 15.845 37.156 -20.794 1.00 30.20 183 ALA A C 1
ATOM 1399 O O . ALA A 1 183 ? 15.899 38.384 -20.758 1.00 30.20 183 ALA A O 1
ATOM 1400 N N . GLU A 1 184 ? 14.688 36.493 -20.681 1.00 30.80 184 GLU A N 1
ATOM 1401 C CA . GLU A 1 184 ? 13.394 37.155 -20.436 1.00 30.80 184 GLU A CA 1
ATOM 1402 C C . GLU A 1 184 ? 13.251 37.699 -19.001 1.00 30.80 184 GLU A C 1
ATOM 1404 O O . GLU A 1 184 ? 12.519 38.667 -18.780 1.00 30.80 184 GLU A O 1
ATOM 1409 N N . ALA A 1 185 ? 13.954 37.109 -18.027 1.00 30.61 185 ALA A N 1
ATOM 1410 C CA . ALA A 1 185 ? 13.995 37.580 -16.640 1.00 30.61 185 ALA A CA 1
ATOM 1411 C C . ALA A 1 185 ? 15.003 38.729 -16.426 1.00 30.61 185 ALA A C 1
ATOM 1413 O O . ALA A 1 185 ? 14.733 39.656 -15.668 1.00 30.61 185 ALA A O 1
ATOM 1414 N N . ILE A 1 186 ? 16.140 38.703 -17.129 1.00 31.22 186 ILE A N 1
ATOM 1415 C CA . ILE A 1 186 ? 17.224 39.697 -17.056 1.00 31.22 186 ILE A CA 1
ATOM 1416 C C . ILE A 1 186 ? 16.832 41.002 -17.759 1.00 31.22 186 ILE A C 1
ATOM 1418 O O . ILE A 1 186 ? 17.242 42.072 -17.326 1.00 31.22 186 ILE A O 1
ATOM 1422 N N . GLN A 1 187 ? 15.962 40.958 -18.774 1.00 32.53 187 GLN A N 1
ATOM 1423 C CA . GLN A 1 187 ? 15.392 42.171 -19.378 1.00 32.53 187 GLN A CA 1
ATOM 1424 C C . GLN A 1 187 ? 14.460 42.969 -18.440 1.00 32.53 187 GLN A C 1
ATOM 1426 O O . GLN A 1 187 ? 13.955 44.013 -18.847 1.00 32.53 187 GLN A O 1
ATOM 1431 N N . LYS A 1 188 ? 14.213 42.501 -17.205 1.00 32.88 188 LYS A N 1
ATOM 1432 C CA . LYS A 1 188 ? 13.231 43.081 -16.273 1.00 32.88 188 LYS A CA 1
ATOM 1433 C C . LYS A 1 188 ? 13.804 43.671 -14.972 1.00 32.88 188 LYS A C 1
ATOM 1435 O O . LYS A 1 188 ? 12.998 44.054 -14.129 1.00 32.88 188 LYS A O 1
ATOM 1440 N N . LEU A 1 189 ? 15.125 43.750 -14.764 1.00 29.36 189 LEU A N 1
ATOM 1441 C CA . LEU A 1 189 ? 15.701 44.163 -13.465 1.00 29.36 189 LEU A CA 1
ATOM 1442 C C . LEU A 1 189 ? 16.770 45.274 -13.575 1.00 29.36 189 LEU A C 1
ATOM 1444 O O . LEU A 1 189 ? 17.574 45.276 -14.502 1.00 29.36 189 LEU A O 1
ATOM 1448 N N . ASP A 1 190 ? 16.726 46.212 -12.619 1.00 32.50 190 ASP A N 1
ATOM 1449 C CA . ASP A 1 190 ? 17.356 47.549 -12.609 1.00 32.50 190 ASP A CA 1
ATOM 1450 C C . ASP A 1 190 ? 18.809 47.579 -12.059 1.00 32.50 190 ASP A C 1
ATOM 1452 O O . ASP A 1 190 ? 19.216 46.699 -11.299 1.00 32.50 190 ASP A O 1
ATOM 1456 N N . LEU A 1 191 ? 19.603 48.589 -12.446 1.00 36.50 191 LEU A N 1
ATOM 1457 C CA . LEU A 1 191 ? 21.085 48.618 -12.413 1.00 36.50 191 LEU A CA 1
ATOM 1458 C C . LEU A 1 191 ? 21.753 49.083 -11.097 1.00 36.50 191 LEU A C 1
ATOM 1460 O O . LEU A 1 191 ? 22.978 49.002 -10.979 1.00 36.50 191 LEU A O 1
ATOM 1464 N N . ASP A 1 192 ? 20.999 49.494 -10.077 1.00 33.25 192 ASP A N 1
ATOM 1465 C CA . ASP A 1 192 ? 21.563 50.123 -8.864 1.00 33.25 192 ASP A CA 1
ATOM 1466 C C . ASP A 1 192 ? 22.162 49.151 -7.823 1.00 33.25 192 ASP A C 1
ATOM 1468 O O . ASP A 1 192 ? 22.734 49.574 -6.818 1.00 33.25 192 ASP A O 1
ATOM 1472 N N . PHE A 1 193 ? 22.111 47.836 -8.060 1.00 37.47 193 PHE A N 1
ATOM 1473 C CA . PHE A 1 193 ? 22.574 46.823 -7.094 1.00 37.47 193 PHE A CA 1
ATOM 1474 C C . PHE A 1 193 ? 24.012 46.305 -7.322 1.00 37.47 193 PHE A C 1
ATOM 1476 O O . PHE A 1 193 ? 24.517 45.507 -6.532 1.00 37.47 193 PHE A O 1
ATOM 1483 N N . ILE A 1 194 ? 24.695 46.723 -8.398 1.00 40.06 194 ILE A N 1
ATOM 1484 C CA . ILE A 1 194 ? 25.904 46.027 -8.895 1.00 40.06 194 ILE A CA 1
ATOM 1485 C C . ILE A 1 194 ? 27.235 46.589 -8.350 1.00 40.06 194 ILE A C 1
ATOM 1487 O O . ILE A 1 194 ? 28.220 45.857 -8.234 1.00 40.06 194 ILE A O 1
ATOM 1491 N N . ILE A 1 195 ? 27.303 47.862 -7.958 1.00 37.09 195 ILE A N 1
ATOM 1492 C CA . ILE A 1 195 ? 28.583 48.529 -7.641 1.00 37.09 195 ILE A CA 1
ATOM 1493 C C . ILE A 1 195 ? 29.265 48.021 -6.342 1.00 37.09 195 ILE A C 1
ATOM 1495 O O . ILE A 1 195 ? 30.488 47.841 -6.356 1.00 37.09 195 ILE A O 1
ATOM 1499 N N . PRO A 1 196 ? 28.554 47.694 -5.241 1.00 35.81 196 PRO A N 1
ATOM 1500 C CA . PRO A 1 196 ? 29.195 47.190 -4.017 1.00 35.81 196 PRO A CA 1
ATOM 1501 C C . PRO A 1 196 ? 29.805 45.783 -4.160 1.00 35.81 196 PRO A C 1
ATOM 1503 O O . PRO A 1 196 ? 30.807 45.471 -3.515 1.00 35.81 196 PRO A O 1
ATOM 1506 N N . ALA A 1 197 ? 29.249 44.940 -5.038 1.00 37.06 197 ALA A N 1
ATOM 1507 C CA . ALA A 1 197 ? 29.691 43.555 -5.226 1.00 37.06 197 ALA A CA 1
ATOM 1508 C C . ALA A 1 197 ? 31.063 43.457 -5.922 1.00 37.06 197 ALA A C 1
ATOM 1510 O O . ALA A 1 197 ? 31.869 42.578 -5.613 1.00 37.06 197 ALA A O 1
ATOM 1511 N N . ILE A 1 198 ? 31.374 44.396 -6.820 1.00 37.78 198 ILE A N 1
ATOM 1512 C CA . ILE A 1 198 ? 32.616 44.384 -7.609 1.00 37.78 198 ILE A CA 1
ATOM 1513 C C . ILE A 1 198 ? 33.840 44.740 -6.745 1.00 37.78 198 ILE A C 1
ATOM 1515 O O . ILE A 1 198 ? 34.902 44.132 -6.899 1.00 37.78 198 ILE A O 1
ATOM 1519 N N . SER A 1 199 ? 33.694 45.662 -5.787 1.00 38.25 199 SER A N 1
ATOM 1520 C CA . SER A 1 199 ? 34.781 46.066 -4.876 1.00 38.25 199 SER A CA 1
ATOM 1521 C C . SER A 1 199 ? 35.193 44.931 -3.923 1.00 38.25 199 SER A C 1
ATOM 1523 O O . SER A 1 199 ? 36.378 44.715 -3.655 1.00 38.25 199 SER A O 1
ATOM 1525 N N . TRP A 1 200 ? 34.224 44.122 -3.483 1.00 38.19 200 TRP A N 1
ATOM 1526 C CA . TRP A 1 200 ? 34.463 42.973 -2.608 1.00 38.19 200 TRP A CA 1
ATOM 1527 C C . TRP A 1 200 ? 35.135 41.798 -3.346 1.00 38.19 200 TRP A C 1
ATOM 1529 O O . TRP A 1 200 ? 36.099 41.215 -2.842 1.00 38.19 200 TRP A O 1
ATOM 1539 N N . ILE A 1 201 ? 34.730 41.529 -4.594 1.00 38.41 201 ILE A N 1
ATOM 1540 C CA . ILE A 1 201 ? 35.356 40.513 -5.462 1.00 38.41 201 ILE A CA 1
ATOM 1541 C C . ILE A 1 201 ? 36.841 40.834 -5.715 1.00 38.41 201 ILE A C 1
ATOM 1543 O O . ILE A 1 201 ? 37.692 39.945 -5.681 1.00 38.41 201 ILE A O 1
ATOM 1547 N N . GLN A 1 202 ? 37.194 42.111 -5.887 1.00 35.62 202 GLN A N 1
ATOM 1548 C CA . GLN A 1 202 ? 38.590 42.532 -6.068 1.00 35.62 202 GLN A CA 1
ATOM 1549 C C . GLN A 1 202 ? 39.443 42.409 -4.789 1.00 35.62 202 GLN A C 1
ATOM 1551 O O . GLN A 1 202 ? 40.663 42.239 -4.869 1.00 35.62 202 GLN A O 1
ATOM 1556 N N . GLY A 1 203 ? 38.834 42.481 -3.601 1.00 38.91 203 GLY A N 1
ATOM 1557 C CA . GLY A 1 203 ? 39.492 42.173 -2.325 1.00 38.91 203 GLY A CA 1
ATOM 1558 C C . GLY A 1 203 ? 39.770 40.676 -2.165 1.00 38.91 203 GLY A C 1
ATOM 1559 O O . GLY A 1 203 ? 40.893 40.280 -1.855 1.00 38.91 203 GLY A O 1
ATOM 1560 N N . PHE A 1 204 ? 38.778 39.846 -2.480 1.00 39.03 204 PHE A N 1
ATOM 1561 C CA . PHE A 1 204 ? 38.852 38.387 -2.388 1.00 39.03 204 PHE A CA 1
ATOM 1562 C C . PHE A 1 204 ? 39.901 37.772 -3.337 1.00 39.03 204 PHE A C 1
ATOM 1564 O O . PHE A 1 204 ? 40.664 36.884 -2.950 1.00 39.03 204 PHE A O 1
ATOM 1571 N N . LEU A 1 205 ? 40.037 38.317 -4.550 1.00 37.22 205 LEU A N 1
ATOM 1572 C CA . LEU A 1 205 ? 41.037 37.872 -5.531 1.00 37.22 205 LEU A CA 1
ATOM 1573 C C . LEU A 1 205 ? 42.493 38.181 -5.125 1.00 37.22 205 LEU A C 1
ATOM 1575 O O . LEU A 1 205 ? 43.412 37.495 -5.577 1.00 37.22 205 LEU A O 1
ATOM 1579 N N . ARG A 1 206 ? 42.732 39.174 -4.255 1.00 39.53 206 ARG A N 1
ATOM 1580 C CA . ARG A 1 206 ? 44.078 39.466 -3.723 1.00 39.53 206 ARG A CA 1
ATOM 1581 C C . ARG A 1 206 ? 44.510 38.457 -2.661 1.00 39.53 206 ARG A C 1
ATOM 1583 O O . ARG A 1 206 ? 45.656 38.015 -2.693 1.00 39.53 206 ARG A O 1
ATOM 1590 N N . SER A 1 207 ? 43.591 38.025 -1.801 1.00 38.69 207 SER A N 1
ATOM 1591 C CA . SER A 1 207 ? 43.850 36.990 -0.791 1.00 38.69 207 SER A CA 1
ATOM 1592 C C . SER A 1 207 ? 44.092 35.610 -1.415 1.00 38.69 207 SER A C 1
ATOM 1594 O O . SER A 1 207 ? 44.936 34.855 -0.935 1.00 38.69 207 SER A O 1
ATOM 1596 N N . LEU A 1 208 ? 43.445 35.305 -2.548 1.00 37.03 208 LEU A N 1
ATOM 1597 C CA . LEU A 1 208 ? 43.666 34.055 -3.289 1.00 37.03 208 LEU A CA 1
ATOM 1598 C C . LEU A 1 208 ? 45.095 33.930 -3.856 1.00 37.03 208 LEU A C 1
ATOM 1600 O O . LEU A 1 208 ? 45.640 32.830 -3.953 1.00 37.03 208 LEU A O 1
ATOM 1604 N N . LYS A 1 209 ? 45.730 35.057 -4.202 1.00 36.75 209 LYS A N 1
ATOM 1605 C CA . LYS A 1 209 ? 47.095 35.094 -4.754 1.00 36.75 209 LYS A CA 1
ATOM 1606 C C . LYS A 1 209 ? 48.163 34.707 -3.721 1.00 36.75 209 LYS A C 1
ATOM 1608 O O . LYS A 1 209 ? 49.188 34.141 -4.094 1.00 36.75 209 LYS A O 1
ATOM 1613 N N . PHE A 1 210 ? 47.905 34.956 -2.436 1.00 36.47 210 PHE A N 1
ATOM 1614 C CA . PHE A 1 210 ? 48.794 34.575 -1.334 1.00 36.47 210 PHE A CA 1
ATOM 1615 C C . PHE A 1 210 ? 48.802 33.049 -1.130 1.00 36.47 210 PHE A C 1
ATOM 1617 O O . PHE A 1 210 ? 49.862 32.431 -1.087 1.00 36.47 210 PHE A O 1
ATOM 1624 N N . VAL A 1 211 ? 47.620 32.426 -1.162 1.00 38.03 211 VAL A N 1
ATOM 1625 C CA . VAL A 1 211 ? 47.435 30.968 -1.010 1.00 38.03 211 VAL A CA 1
ATOM 1626 C C . VAL A 1 211 ? 48.071 30.177 -2.163 1.00 38.03 211 VAL A C 1
ATOM 1628 O O . VAL A 1 211 ? 48.646 29.112 -1.951 1.00 38.03 211 VAL A O 1
ATOM 1631 N N . CYS A 1 212 ? 48.054 30.723 -3.383 1.00 36.59 212 CYS A N 1
ATOM 1632 C CA . CYS A 1 212 ? 48.664 30.083 -4.555 1.00 36.59 212 CYS A CA 1
ATOM 1633 C C . CYS A 1 212 ? 50.201 29.998 -4.498 1.00 36.59 212 CYS A C 1
ATOM 1635 O O . CYS A 1 212 ? 50.791 29.178 -5.202 1.00 36.59 212 CYS A O 1
ATOM 1637 N N . THR A 1 213 ? 50.858 30.855 -3.710 1.00 42.00 213 THR A N 1
ATOM 1638 C CA . THR A 1 213 ? 52.329 30.937 -3.676 1.00 42.00 213 THR A CA 1
ATOM 1639 C C . THR A 1 213 ? 52.929 29.890 -2.732 1.00 42.00 213 THR A C 1
ATOM 1641 O O . THR A 1 213 ? 53.947 29.291 -3.061 1.00 42.00 213 THR A O 1
ATOM 1644 N N . GLU A 1 214 ? 52.243 29.577 -1.629 1.00 41.03 214 GLU A N 1
ATOM 1645 C CA . GLU A 1 214 ? 52.604 28.486 -0.706 1.00 41.03 214 GLU A CA 1
ATOM 1646 C C . GLU A 1 214 ? 52.392 27.097 -1.337 1.00 41.03 214 GLU A C 1
ATOM 1648 O O . GLU A 1 214 ? 53.213 26.197 -1.173 1.00 41.03 214 GLU A O 1
ATOM 1653 N N . PHE A 1 215 ? 51.337 26.924 -2.142 1.00 35.62 215 PHE A N 1
ATOM 1654 C CA . PHE A 1 215 ? 50.985 25.620 -2.723 1.00 35.62 215 PHE A CA 1
ATOM 1655 C C . PHE A 1 215 ? 51.970 25.128 -3.801 1.00 35.62 215 PHE A C 1
ATOM 1657 O O . PHE A 1 215 ? 52.144 23.925 -3.986 1.00 35.62 215 PHE A O 1
ATOM 1664 N N . LYS A 1 216 ? 52.670 26.044 -4.487 1.00 35.72 216 LYS A N 1
ATOM 1665 C CA . LYS A 1 216 ? 53.709 25.696 -5.474 1.00 35.72 216 LYS A CA 1
ATOM 1666 C C . LYS A 1 216 ? 55.001 25.161 -4.849 1.00 35.72 216 LYS A C 1
ATOM 1668 O O . LYS A 1 216 ? 55.775 24.525 -5.557 1.00 35.72 216 LYS A O 1
ATOM 1673 N N . ALA A 1 217 ? 55.237 25.372 -3.553 1.00 42.47 217 ALA A N 1
ATOM 1674 C CA . ALA A 1 217 ? 56.447 24.892 -2.882 1.00 42.47 217 ALA A CA 1
ATOM 1675 C C . ALA A 1 217 ? 56.404 23.388 -2.534 1.00 42.47 217 ALA A C 1
ATOM 1677 O O . ALA A 1 217 ? 57.442 22.809 -2.227 1.00 42.47 217 ALA A O 1
ATOM 1678 N N . VAL A 1 218 ? 55.231 22.743 -2.613 1.00 39.09 218 VAL A N 1
ATOM 1679 C CA . VAL A 1 218 ? 55.013 21.353 -2.154 1.00 39.09 218 VAL A CA 1
ATOM 1680 C C . VAL A 1 218 ? 54.766 20.362 -3.312 1.00 39.09 218 VAL A C 1
ATOM 1682 O O . VAL A 1 218 ? 54.438 19.203 -3.087 1.00 39.09 218 VAL A O 1
ATOM 1685 N N . GLY A 1 219 ? 54.971 20.784 -4.565 1.00 40.28 219 GLY A N 1
ATOM 1686 C CA . GLY A 1 219 ? 55.106 19.868 -5.709 1.00 40.28 219 GLY A CA 1
ATOM 1687 C C . GLY A 1 219 ? 53.855 19.072 -6.117 1.00 40.28 219 GLY A C 1
ATOM 1688 O O . GLY A 1 219 ? 53.979 17.902 -6.467 1.00 40.28 219 GLY A O 1
ATOM 1689 N N . GLY A 1 220 ? 52.660 19.673 -6.089 1.00 39.84 220 GLY A N 1
ATOM 1690 C CA . GLY A 1 220 ? 51.422 19.044 -6.580 1.00 39.84 220 GLY A CA 1
ATOM 1691 C C . GLY A 1 220 ? 50.865 19.705 -7.849 1.00 39.84 220 GLY A C 1
ATOM 1692 O O . GLY A 1 220 ? 50.532 20.887 -7.822 1.00 39.84 220 GLY A O 1
ATOM 1693 N N . ASP A 1 221 ? 50.707 18.931 -8.928 1.00 42.69 221 ASP A N 1
ATOM 1694 C CA . ASP A 1 221 ? 50.251 19.368 -10.266 1.00 42.69 221 ASP A CA 1
ATOM 1695 C C . ASP A 1 221 ? 48.726 19.217 -10.516 1.00 42.69 221 ASP A C 1
ATOM 1697 O O . ASP A 1 221 ? 48.295 19.035 -11.653 1.00 42.69 221 ASP A O 1
ATOM 1701 N N . ASP A 1 222 ? 47.865 19.304 -9.491 1.00 43.66 222 ASP A N 1
ATOM 1702 C CA . ASP A 1 222 ? 46.404 19.157 -9.677 1.00 43.66 222 ASP A CA 1
ATOM 1703 C C . ASP A 1 222 ? 45.600 20.339 -9.093 1.00 43.66 222 ASP A C 1
ATOM 1705 O O . ASP A 1 222 ? 45.517 20.541 -7.880 1.00 43.66 222 ASP A O 1
ATOM 1709 N N . ILE A 1 223 ? 45.011 21.152 -9.983 1.00 38.56 223 ILE A N 1
ATOM 1710 C CA . ILE A 1 223 ? 44.353 22.449 -9.697 1.00 38.56 223 ILE A CA 1
ATOM 1711 C C . ILE A 1 223 ? 42.845 22.308 -9.363 1.00 38.56 223 ILE A C 1
ATOM 1713 O O . ILE A 1 223 ? 42.200 23.258 -8.908 1.00 38.56 223 ILE A O 1
ATOM 1717 N N . ASN A 1 224 ? 42.256 21.117 -9.508 1.00 41.16 224 ASN A N 1
ATOM 1718 C CA . ASN A 1 224 ? 40.811 20.887 -9.343 1.00 41.16 224 ASN A CA 1
ATOM 1719 C C . ASN A 1 224 ? 40.193 21.138 -7.940 1.00 41.16 224 ASN A C 1
ATOM 1721 O O . ASN A 1 224 ? 39.016 21.515 -7.879 1.00 41.16 224 ASN A O 1
ATOM 1725 N N . PRO A 1 225 ? 40.910 21.012 -6.803 1.00 39.28 225 PRO A N 1
ATOM 1726 C CA . PRO A 1 225 ? 40.321 21.264 -5.481 1.00 39.28 225 PRO A CA 1
ATOM 1727 C C . PRO A 1 225 ? 39.970 22.740 -5.222 1.00 39.28 225 PRO A C 1
ATOM 1729 O O . PRO A 1 225 ? 39.000 23.032 -4.520 1.00 39.28 225 PRO A O 1
ATOM 1732 N N . MET A 1 226 ? 40.705 23.687 -5.820 1.00 36.53 226 MET A N 1
ATOM 1733 C CA . MET A 1 226 ? 40.471 25.126 -5.612 1.00 36.53 226 MET A CA 1
ATOM 1734 C C . MET A 1 226 ? 39.201 25.641 -6.304 1.00 36.53 226 MET A C 1
ATOM 1736 O O . MET A 1 226 ? 38.527 26.526 -5.776 1.00 36.53 226 MET A O 1
ATOM 1740 N N . ILE A 1 227 ? 38.823 25.057 -7.444 1.00 37.75 227 ILE A N 1
ATOM 1741 C CA . ILE A 1 227 ? 37.599 25.422 -8.179 1.00 37.75 227 ILE A CA 1
ATOM 1742 C C . ILE A 1 227 ? 36.341 24.998 -7.397 1.00 37.75 227 ILE A C 1
ATOM 1744 O O . ILE A 1 227 ? 35.313 25.674 -7.446 1.00 37.75 227 ILE A O 1
ATOM 1748 N N . SER A 1 228 ? 36.429 23.928 -6.600 1.00 40.09 228 SER A N 1
ATOM 1749 C CA . SER A 1 228 ? 35.318 23.471 -5.752 1.00 40.09 228 SER A CA 1
ATOM 1750 C C . SER A 1 228 ? 35.086 24.368 -4.529 1.00 40.09 228 SER A C 1
ATOM 1752 O O . SER A 1 228 ? 33.938 24.643 -4.190 1.00 40.09 228 SER A O 1
ATOM 1754 N N . LEU A 1 229 ? 36.148 24.894 -3.907 1.00 36.19 229 LEU A N 1
ATOM 1755 C CA . LEU A 1 229 ? 36.042 25.839 -2.783 1.00 36.19 229 LEU A CA 1
ATOM 1756 C C . LEU A 1 229 ? 35.445 27.193 -3.206 1.00 36.19 229 LEU A C 1
ATOM 1758 O O . LEU A 1 229 ? 34.641 27.770 -2.473 1.00 36.19 229 LEU A O 1
ATOM 1762 N N . LEU A 1 230 ? 35.765 27.659 -4.418 1.00 35.28 230 LEU A N 1
ATOM 1763 C CA . LEU A 1 230 ? 35.184 28.870 -5.010 1.00 35.28 230 LEU A CA 1
ATOM 1764 C C . LEU A 1 230 ? 33.669 28.743 -5.262 1.00 35.28 230 LEU A C 1
ATOM 1766 O O . LEU A 1 230 ? 32.932 29.696 -5.019 1.00 35.28 230 LEU A O 1
ATOM 1770 N N . ASN A 1 231 ? 33.189 27.564 -5.670 1.00 37.38 231 ASN A N 1
ATOM 1771 C CA . ASN A 1 231 ? 31.760 27.307 -5.910 1.00 37.38 231 ASN A CA 1
ATOM 1772 C C . ASN A 1 231 ? 30.928 27.192 -4.617 1.00 37.38 231 ASN A C 1
ATOM 1774 O O . ASN A 1 231 ? 29.743 27.540 -4.607 1.00 37.38 231 ASN A O 1
ATOM 1778 N N . ILE A 1 232 ? 31.544 26.750 -3.516 1.00 39.16 232 ILE A N 1
ATOM 1779 C CA . ILE A 1 232 ? 30.894 26.678 -2.197 1.00 39.16 232 ILE A CA 1
ATOM 1780 C C . ILE A 1 232 ? 30.701 28.087 -1.617 1.00 39.16 232 ILE A C 1
ATOM 1782 O O . ILE A 1 232 ? 29.608 28.409 -1.153 1.00 39.16 232 ILE A O 1
ATOM 1786 N N . ALA A 1 233 ? 31.709 28.959 -1.733 1.00 35.62 233 ALA A N 1
ATOM 1787 C CA . ALA A 1 233 ? 31.613 30.358 -1.305 1.00 35.62 233 ALA A CA 1
ATOM 1788 C C . ALA A 1 233 ? 30.583 31.171 -2.121 1.00 35.62 233 ALA A C 1
ATOM 1790 O O . ALA A 1 233 ? 29.953 32.087 -1.595 1.00 35.62 233 ALA A O 1
ATOM 1791 N N . PHE A 1 234 ? 30.368 30.811 -3.393 1.00 32.38 234 PHE A N 1
ATOM 1792 C CA . PHE A 1 234 ? 29.380 31.453 -4.268 1.00 32.38 234 PHE A CA 1
ATOM 1793 C C . PHE A 1 234 ? 27.928 31.090 -3.900 1.00 32.38 234 PHE A C 1
ATOM 1795 O O . PHE A 1 234 ? 27.021 31.904 -4.063 1.00 32.38 234 PHE A O 1
ATOM 1802 N N . SER A 1 235 ? 27.703 29.888 -3.357 1.00 36.03 235 SER A N 1
ATOM 1803 C CA . SER A 1 235 ? 26.363 29.402 -2.990 1.00 36.03 235 SER A CA 1
ATOM 1804 C C . SER A 1 235 ? 25.864 29.938 -1.641 1.00 36.03 235 SER A C 1
ATOM 1806 O O . SER A 1 235 ? 24.657 29.976 -1.414 1.00 36.03 235 SER A O 1
ATOM 1808 N N . SER A 1 236 ? 26.754 30.394 -0.750 1.00 33.06 236 SER A N 1
ATOM 1809 C CA . SER A 1 236 ? 26.362 30.974 0.545 1.00 33.06 236 SER A CA 1
ATOM 1810 C C . SER A 1 236 ? 25.980 32.458 0.474 1.00 33.06 236 SER A C 1
ATOM 1812 O O . SER A 1 236 ? 25.455 32.991 1.446 1.00 33.06 236 SER A O 1
ATOM 1814 N N . MET A 1 237 ? 26.248 33.139 -0.647 1.00 31.45 237 MET A N 1
ATOM 1815 C CA . MET A 1 237 ? 26.122 34.599 -0.767 1.00 31.45 237 MET A CA 1
ATOM 1816 C C . MET A 1 237 ? 24.735 35.075 -1.247 1.00 31.45 237 MET A C 1
ATOM 1818 O O . MET A 1 237 ? 24.435 36.260 -1.147 1.00 31.45 237 MET A O 1
ATOM 1822 N N . PHE A 1 238 ? 23.864 34.167 -1.711 1.00 32.03 238 PHE A N 1
ATOM 1823 C CA . PHE A 1 238 ? 22.518 34.479 -2.214 1.00 32.03 238 PHE A CA 1
ATOM 1824 C C . PHE A 1 238 ? 21.417 33.766 -1.407 1.00 32.03 238 PHE A C 1
ATOM 1826 O O . PHE A 1 238 ? 20.777 32.829 -1.877 1.00 32.03 238 PHE A O 1
ATOM 1833 N N . ARG A 1 239 ? 21.167 34.239 -0.181 1.00 29.95 239 ARG A N 1
ATOM 1834 C CA . ARG A 1 239 ? 19.871 34.089 0.507 1.00 29.95 239 ARG A CA 1
ATOM 1835 C C . ARG A 1 239 ? 19.298 35.490 0.744 1.00 29.95 239 ARG A C 1
ATOM 1837 O O . ARG A 1 239 ? 19.929 36.241 1.483 1.00 29.95 239 ARG A O 1
ATOM 1844 N N . PRO A 1 240 ? 18.134 35.866 0.188 1.00 26.92 240 PRO A N 1
ATOM 1845 C CA . PRO A 1 240 ? 17.429 37.051 0.651 1.00 26.92 240 PRO A CA 1
ATOM 1846 C C . PRO A 1 240 ? 16.610 36.695 1.898 1.00 26.92 240 PRO A C 1
ATOM 1848 O O . PRO A 1 240 ? 15.768 35.799 1.863 1.00 26.92 240 PRO A O 1
ATOM 1851 N N . SER A 1 241 ? 16.860 37.404 2.997 1.00 27.39 241 SER A N 1
ATOM 1852 C CA . SER A 1 241 ? 15.948 37.511 4.133 1.00 27.39 241 SER A CA 1
ATOM 1853 C C . SER A 1 241 ? 14.778 38.432 3.773 1.00 27.39 241 SER A C 1
ATOM 1855 O O . SER A 1 241 ? 14.930 39.443 3.090 1.00 27.39 241 SER A O 1
ATOM 1857 N N . THR A 1 242 ? 13.587 38.065 4.228 1.00 28.78 242 THR A N 1
ATOM 1858 C CA . THR A 1 242 ? 12.342 38.820 4.078 1.00 28.78 242 THR A CA 1
ATOM 1859 C C . THR A 1 242 ? 12.380 40.143 4.840 1.00 28.78 242 THR A C 1
ATOM 1861 O O . THR A 1 242 ? 12.626 40.117 6.041 1.00 28.78 242 THR A O 1
ATOM 1864 N N . HIS A 1 243 ? 12.035 41.257 4.188 1.00 29.05 243 HIS A N 1
ATOM 1865 C CA . HIS A 1 243 ? 11.058 42.259 4.652 1.00 29.05 243 HIS A CA 1
ATOM 1866 C C . HIS A 1 243 ? 10.945 43.414 3.640 1.00 29.05 243 HIS A C 1
ATOM 1868 O O . HIS A 1 243 ? 11.938 43.786 3.023 1.00 29.05 243 HIS A O 1
ATOM 1874 N N . TRP A 1 244 ? 9.732 43.973 3.544 1.00 24.34 244 TRP A N 1
ATOM 1875 C CA . TRP A 1 244 ? 9.361 45.378 3.282 1.00 24.34 244 TRP A CA 1
ATOM 1876 C C . TRP A 1 244 ? 8.240 45.592 2.254 1.00 24.34 244 TRP A C 1
ATOM 1878 O O . TRP A 1 244 ? 8.309 45.241 1.080 1.00 24.34 244 TRP A O 1
ATOM 1888 N N . SER A 1 245 ? 7.190 46.215 2.783 1.00 28.03 245 SER A N 1
ATOM 1889 C CA . SER A 1 245 ? 5.960 46.702 2.178 1.00 28.03 245 SER A CA 1
ATOM 1890 C C . SER A 1 245 ? 6.124 48.087 1.537 1.00 28.03 245 SER A C 1
ATOM 1892 O O . SER A 1 245 ? 6.666 48.984 2.174 1.00 28.03 245 SER A O 1
ATOM 1894 N N . GLY A 1 246 ? 5.510 48.277 0.362 1.00 26.12 246 GLY A N 1
ATOM 1895 C CA . GLY A 1 246 ? 4.952 49.549 -0.122 1.00 26.12 246 GLY A CA 1
ATOM 1896 C C . GLY A 1 246 ? 5.898 50.572 -0.768 1.00 26.12 246 GLY A C 1
ATOM 1897 O O . GLY A 1 246 ? 6.667 51.213 -0.071 1.00 26.12 246 GLY A O 1
ATOM 1898 N N . MET A 1 247 ? 5.723 50.849 -2.071 1.00 22.25 247 MET A N 1
ATOM 1899 C CA . MET A 1 247 ? 5.613 52.218 -2.625 1.00 22.25 247 MET A CA 1
ATOM 1900 C C . MET A 1 247 ? 5.306 52.236 -4.136 1.00 22.25 247 MET A C 1
ATOM 1902 O O . MET A 1 247 ? 5.547 51.275 -4.857 1.00 22.25 247 MET A O 1
ATOM 1906 N N . ARG A 1 248 ? 4.701 53.352 -4.569 1.00 21.00 248 ARG A N 1
ATOM 1907 C CA . ARG A 1 248 ? 4.133 53.651 -5.896 1.00 21.00 248 ARG A CA 1
ATOM 1908 C C . ARG A 1 248 ? 5.189 53.877 -6.986 1.00 21.00 248 ARG A C 1
ATOM 1910 O O . ARG A 1 248 ? 6.285 54.347 -6.716 1.00 21.00 248 ARG A O 1
ATOM 1917 N N . VAL A 1 249 ? 4.766 53.637 -8.228 1.00 24.62 249 VAL A N 1
ATOM 1918 C CA . VAL A 1 249 ? 5.501 53.849 -9.485 1.00 24.62 249 VAL A CA 1
ATOM 1919 C C . VAL A 1 249 ? 5.293 55.270 -10.029 1.00 24.62 249 VAL A C 1
ATOM 1921 O O . VAL A 1 249 ? 4.149 55.707 -10.134 1.00 24.62 249 VAL A O 1
ATOM 1924 N N . THR A 1 250 ? 6.375 55.914 -10.485 1.00 22.80 250 THR A N 1
ATOM 1925 C CA . THR A 1 250 ? 6.401 56.933 -11.564 1.00 22.80 250 THR A CA 1
ATOM 1926 C C . THR A 1 250 ? 7.775 56.910 -12.275 1.00 22.80 250 THR A C 1
ATOM 1928 O O . THR A 1 250 ? 8.774 56.761 -11.576 1.00 22.80 250 THR A O 1
ATOM 1931 N N . PRO A 1 251 ? 7.857 57.041 -13.622 1.00 33.56 251 PRO A N 1
ATOM 1932 C CA . PRO A 1 251 ? 9.085 56.857 -14.428 1.00 33.56 251 PRO A CA 1
ATOM 1933 C C . PRO A 1 251 ? 9.797 58.196 -14.745 1.00 33.56 251 PRO A C 1
ATOM 1935 O O . PRO A 1 251 ? 9.144 59.236 -14.610 1.00 33.56 251 PRO A O 1
ATOM 1938 N N . PRO A 1 252 ? 11.084 58.227 -15.193 1.00 29.53 252 PRO A N 1
ATOM 1939 C CA . PRO A 1 252 ? 11.349 58.384 -16.647 1.00 29.53 252 PRO A CA 1
ATOM 1940 C C . PRO A 1 252 ? 12.744 57.959 -17.232 1.00 29.53 252 PRO A C 1
ATOM 1942 O O . PRO A 1 252 ? 13.764 57.964 -16.561 1.00 29.53 252 PRO A O 1
ATOM 1945 N N . GLN A 1 253 ? 12.729 57.700 -18.556 1.00 22.75 253 GLN A N 1
ATOM 1946 C CA . GLN A 1 253 ? 13.629 58.136 -19.665 1.00 22.75 253 GLN A CA 1
ATOM 1947 C C . GLN A 1 253 ? 15.156 57.825 -19.793 1.00 22.75 253 GLN A C 1
ATOM 1949 O O . GLN A 1 253 ? 15.990 58.366 -19.088 1.00 22.75 253 GLN A O 1
ATOM 1954 N N . GLN A 1 254 ? 15.450 57.161 -20.935 1.00 24.09 254 GLN A N 1
ATOM 1955 C CA . GLN A 1 254 ? 16.400 57.467 -22.047 1.00 24.09 254 GLN A CA 1
ATOM 1956 C C . GLN A 1 254 ? 17.942 57.272 -21.981 1.00 24.09 254 GLN A C 1
ATOM 1958 O O . GLN A 1 254 ? 18.641 57.935 -21.232 1.00 24.09 254 GLN A O 1
ATOM 1963 N N . GLN A 1 255 ? 18.415 56.563 -23.039 1.00 23.36 255 GLN A N 1
ATOM 1964 C CA . GLN A 1 255 ? 19.661 56.732 -23.842 1.00 23.36 255 GLN A CA 1
ATOM 1965 C C . GLN A 1 255 ? 21.000 56.272 -23.210 1.00 23.36 255 GLN A C 1
ATOM 1967 O O . GLN A 1 255 ? 21.204 56.421 -22.023 1.00 23.36 255 GLN A O 1
ATOM 1972 N N . SER A 1 256 ? 22.015 55.727 -23.904 1.00 23.50 256 SER A N 1
ATOM 1973 C CA . SER A 1 256 ? 22.319 55.488 -25.329 1.00 23.50 256 SER A CA 1
ATOM 1974 C C . SER A 1 256 ? 23.565 54.572 -25.473 1.00 23.50 256 SER A C 1
ATOM 1976 O O . SER A 1 256 ? 24.373 54.497 -24.559 1.00 23.50 256 SER A O 1
ATOM 1978 N N . HIS A 1 257 ? 23.672 53.898 -26.630 1.00 24.12 257 HIS A N 1
ATOM 1979 C CA . HIS A 1 257 ? 24.852 53.432 -27.400 1.00 24.12 257 HIS A CA 1
ATOM 1980 C C . HIS A 1 257 ? 26.198 53.037 -26.735 1.00 24.12 257 HIS A C 1
ATOM 1982 O O . HIS A 1 257 ? 26.800 53.824 -26.020 1.00 24.12 257 HIS A O 1
ATOM 1988 N N . VAL A 1 258 ? 26.766 51.888 -27.163 1.00 22.92 258 VAL A N 1
ATOM 1989 C CA . VAL A 1 258 ? 28.026 51.744 -27.960 1.00 22.92 258 VAL A CA 1
ATOM 1990 C C . VAL A 1 258 ? 28.422 50.245 -28.109 1.00 22.92 258 VAL A C 1
ATOM 1992 O O . VAL A 1 258 ? 28.299 49.451 -27.184 1.00 22.92 258 VAL A O 1
ATOM 1995 N N . GLN A 1 259 ? 28.895 49.871 -29.304 1.00 23.30 259 GLN A N 1
ATOM 1996 C CA . GLN A 1 259 ? 29.600 48.634 -29.727 1.00 23.30 259 GLN A CA 1
ATOM 1997 C C . GLN A 1 259 ? 30.888 49.079 -30.484 1.00 23.30 259 GLN A C 1
ATOM 1999 O O . GLN A 1 259 ? 30.947 50.273 -30.790 1.00 23.30 259 GLN A O 1
ATOM 2004 N N . PRO A 1 260 ? 31.837 48.228 -30.968 1.00 37.19 260 PRO A N 1
ATOM 2005 C CA . PRO A 1 260 ? 32.190 46.810 -30.708 1.00 37.19 260 PRO A CA 1
ATOM 2006 C C . PRO A 1 260 ? 33.735 46.525 -30.662 1.00 37.19 260 PRO A C 1
ATOM 2008 O O . PRO A 1 260 ? 34.554 47.419 -30.853 1.00 37.19 260 PRO A O 1
ATOM 2011 N N . GLY A 1 261 ? 34.129 45.245 -30.518 1.00 21.52 261 GLY A N 1
ATOM 2012 C CA . GLY A 1 261 ? 35.460 44.684 -30.869 1.00 21.52 261 GLY A CA 1
ATOM 2013 C C . GLY A 1 261 ? 36.078 43.851 -29.729 1.00 21.52 261 GLY A C 1
ATOM 2014 O O . GLY A 1 261 ? 35.950 44.237 -28.578 1.00 21.52 261 GLY A O 1
ATOM 2015 N N . SER A 1 262 ? 36.734 42.697 -29.886 1.00 21.08 262 SER A N 1
ATOM 2016 C CA . SER A 1 262 ? 37.139 41.864 -31.026 1.00 21.08 262 SER A CA 1
ATOM 2017 C C . SER A 1 262 ? 37.426 40.434 -30.510 1.00 21.08 262 SER A C 1
ATOM 2019 O O . SER A 1 262 ? 37.771 40.265 -29.347 1.00 21.08 262 SER A O 1
ATOM 2021 N N . THR A 1 263 ? 37.302 39.444 -31.401 1.00 23.83 263 THR A N 1
ATOM 2022 C CA . THR A 1 263 ? 38.022 38.148 -31.490 1.00 23.83 263 THR A CA 1
ATOM 2023 C C . THR A 1 263 ? 38.254 37.299 -30.225 1.00 23.83 263 THR A C 1
ATOM 2025 O O . THR A 1 263 ? 39.100 37.615 -29.395 1.00 23.83 263 THR A O 1
ATOM 2028 N N . ALA A 1 264 ? 37.656 36.100 -30.187 1.00 21.11 264 ALA A N 1
ATOM 2029 C CA . ALA A 1 264 ? 38.158 34.985 -29.382 1.00 21.11 264 ALA A CA 1
ATOM 2030 C C . ALA A 1 264 ? 38.085 33.652 -30.145 1.00 21.11 264 ALA A C 1
ATOM 2032 O O . ALA A 1 264 ? 37.137 33.363 -30.873 1.00 21.11 264 ALA A O 1
ATOM 2033 N N . ILE A 1 265 ? 39.163 32.898 -29.968 1.00 21.00 265 ILE A N 1
ATOM 2034 C CA . ILE A 1 265 ? 39.566 31.644 -30.597 1.00 21.00 265 ILE A CA 1
ATOM 2035 C C . ILE A 1 265 ? 38.701 30.470 -30.103 1.00 21.00 265 ILE A C 1
ATOM 2037 O O . ILE A 1 265 ? 38.300 30.423 -28.942 1.00 21.00 265 ILE A O 1
ATOM 2041 N N . LEU A 1 266 ? 38.440 29.518 -31.005 1.00 22.61 266 LEU A N 1
ATOM 2042 C CA . LEU A 1 266 ? 37.916 28.180 -30.715 1.00 22.61 266 LEU A CA 1
ATOM 2043 C C . LEU A 1 266 ? 38.715 27.505 -29.585 1.00 22.61 266 LEU A C 1
ATOM 2045 O O . LEU A 1 266 ? 39.927 27.383 -29.712 1.00 22.61 266 LEU A O 1
ATOM 2049 N N . LEU A 1 267 ? 38.032 26.969 -28.574 1.00 20.06 267 LEU A N 1
ATOM 2050 C CA . LEU A 1 267 ? 38.132 25.572 -28.121 1.00 20.06 267 LEU A CA 1
ATOM 2051 C C . LEU A 1 267 ? 37.040 25.319 -27.061 1.00 20.06 267 LEU A C 1
ATOM 2053 O O . LEU A 1 267 ? 36.748 26.168 -26.224 1.00 20.06 267 LEU A O 1
ATOM 2057 N N . GLN A 1 268 ? 36.385 24.165 -27.184 1.00 27.78 268 GLN A N 1
ATOM 2058 C CA . GLN A 1 268 ? 35.247 23.680 -26.389 1.00 27.78 268 GLN A CA 1
ATOM 2059 C C . GLN A 1 268 ? 35.587 23.587 -24.881 1.00 27.78 268 GLN A C 1
ATOM 2061 O O . GLN A 1 268 ? 36.762 23.447 -24.545 1.00 27.78 268 GLN A O 1
ATOM 2066 N N . PRO A 1 269 ? 34.592 23.611 -23.968 1.00 28.27 269 PRO A N 1
ATOM 2067 C CA . PRO A 1 269 ? 33.981 22.341 -23.569 1.00 28.27 269 PRO A CA 1
ATOM 2068 C C . PRO A 1 269 ? 32.459 22.403 -23.328 1.00 28.27 269 PRO A C 1
ATOM 2070 O O . PRO A 1 269 ? 31.893 23.349 -22.789 1.00 28.27 269 PRO A O 1
ATOM 2073 N N . THR A 1 270 ? 31.831 21.359 -23.857 1.00 30.14 270 THR A N 1
ATOM 2074 C CA . THR A 1 270 ? 30.836 20.482 -23.238 1.00 30.14 270 THR A CA 1
ATOM 2075 C C . THR A 1 270 ? 29.716 21.046 -22.350 1.00 30.14 270 THR A C 1
ATOM 2077 O O . THR A 1 270 ? 29.856 21.784 -21.382 1.00 30.14 270 THR A O 1
ATOM 2080 N N . THR A 1 271 ? 28.520 20.620 -22.747 1.00 31.00 271 THR A N 1
ATOM 2081 C CA . THR A 1 271 ? 27.200 20.960 -22.218 1.00 31.00 271 THR A CA 1
ATOM 2082 C C . THR A 1 271 ? 27.059 20.773 -20.706 1.00 31.00 271 THR A C 1
ATOM 2084 O O . THR A 1 271 ? 27.637 19.858 -20.143 1.00 31.00 271 THR A O 1
ATOM 2087 N N . LEU A 1 272 ? 26.144 21.527 -20.087 1.00 30.56 272 LEU A N 1
ATOM 2088 C CA . LEU A 1 272 ? 25.648 21.383 -18.703 1.00 30.56 272 LEU A CA 1
ATOM 2089 C C . LEU A 1 272 ? 25.144 19.975 -18.309 1.00 30.56 272 LEU A C 1
ATOM 2091 O O . LEU A 1 272 ? 24.861 19.734 -17.132 1.00 30.56 272 LEU A O 1
ATOM 2095 N N . SER A 1 273 ? 25.057 19.038 -19.260 1.00 32.12 273 SER A N 1
ATOM 2096 C CA . SER A 1 273 ? 24.918 17.614 -18.952 1.00 32.12 273 SER A CA 1
ATOM 2097 C C . SER A 1 273 ? 26.198 17.041 -18.342 1.00 32.12 273 SER A C 1
ATOM 2099 O O . SER A 1 273 ? 26.095 16.210 -17.458 1.00 32.12 273 SER A O 1
ATOM 2101 N N . GLU A 1 274 ? 27.380 17.558 -18.683 1.00 30.61 274 GLU A N 1
ATOM 2102 C CA . GLU A 1 274 ? 28.653 17.208 -18.056 1.00 30.61 274 GLU A CA 1
ATOM 2103 C C . GLU A 1 274 ? 28.883 17.918 -16.730 1.00 30.61 274 GLU A C 1
ATOM 2105 O O . GLU A 1 274 ? 29.649 17.408 -15.942 1.00 30.61 274 GLU A O 1
ATOM 2110 N N . SER A 1 275 ? 28.202 19.014 -16.387 1.00 28.98 275 SER A N 1
ATOM 2111 C CA . SER A 1 275 ? 28.314 19.595 -15.035 1.00 28.98 275 SER A CA 1
ATOM 2112 C C . SER A 1 275 ? 27.485 18.810 -14.015 1.00 28.98 275 SER A C 1
ATOM 2114 O O . SER A 1 275 ? 27.908 18.630 -12.876 1.00 28.98 275 SER A O 1
ATOM 2116 N N . ARG A 1 276 ? 26.320 18.290 -14.433 1.00 32.72 276 ARG A N 1
ATOM 2117 C CA . ARG A 1 276 ? 25.532 17.344 -13.628 1.00 32.72 276 ARG A CA 1
ATOM 2118 C C . ARG A 1 276 ? 26.118 15.942 -13.686 1.00 32.72 276 ARG A C 1
ATOM 2120 O O . ARG A 1 276 ? 26.247 15.328 -12.644 1.00 32.72 276 ARG A O 1
ATOM 2127 N N . CYS A 1 277 ? 26.602 15.487 -14.839 1.00 31.45 277 CYS A N 1
ATOM 2128 C CA . CYS A 1 277 ? 27.297 14.209 -14.951 1.00 31.45 277 CYS A CA 1
ATOM 2129 C C . CYS A 1 277 ? 28.683 14.247 -14.286 1.00 31.45 277 CYS A C 1
ATOM 2131 O O . CYS A 1 277 ? 29.057 13.236 -13.721 1.00 31.45 277 CYS A O 1
ATOM 2133 N N . LEU A 1 278 ? 29.398 15.383 -14.211 1.00 30.52 278 LEU A N 1
ATOM 2134 C CA . LEU A 1 278 ? 30.567 15.534 -13.332 1.00 30.52 278 LEU A CA 1
ATOM 2135 C C . LEU A 1 278 ? 30.133 15.587 -11.881 1.00 30.52 278 LEU A C 1
ATOM 2137 O O . LEU A 1 278 ? 30.774 14.914 -11.109 1.00 30.52 278 LEU A O 1
ATOM 2141 N N . ALA A 1 279 ? 29.093 16.322 -11.476 1.00 31.44 279 ALA A N 1
ATOM 2142 C CA . ALA A 1 279 ? 28.657 16.356 -10.072 1.00 31.44 279 ALA A CA 1
ATOM 2143 C C . ALA A 1 279 ? 28.108 15.002 -9.587 1.00 31.44 279 ALA A C 1
ATOM 2145 O O . ALA A 1 279 ? 28.257 14.657 -8.414 1.00 31.44 279 ALA A O 1
ATOM 2146 N N . ASP A 1 280 ? 27.527 14.221 -10.491 1.00 34.78 280 ASP A N 1
ATOM 2147 C CA . ASP A 1 280 ? 26.995 12.883 -10.251 1.00 34.78 280 ASP A CA 1
ATOM 2148 C C . ASP A 1 280 ? 28.076 11.812 -10.434 1.00 34.78 280 ASP A C 1
ATOM 2150 O O . ASP A 1 280 ? 28.074 10.835 -9.694 1.00 34.78 280 ASP A O 1
ATOM 2154 N N . ALA A 1 281 ? 29.081 12.023 -11.291 1.00 33.06 281 ALA A N 1
ATOM 2155 C CA . ALA A 1 281 ? 30.311 11.232 -11.317 1.00 33.06 281 ALA A CA 1
ATOM 2156 C C . ALA A 1 281 ? 31.216 11.558 -10.122 1.00 33.06 281 ALA A C 1
ATOM 2158 O O . ALA A 1 281 ? 31.859 10.651 -9.620 1.00 33.06 281 ALA A O 1
ATOM 2159 N N . PHE A 1 282 ? 31.219 12.788 -9.596 1.00 30.00 282 PHE A N 1
ATOM 2160 C CA . PHE A 1 282 ? 31.923 13.200 -8.375 1.00 30.00 282 PHE A CA 1
ATOM 2161 C C . PHE A 1 282 ? 31.198 12.656 -7.151 1.00 30.00 282 PHE A C 1
ATOM 2163 O O . PHE A 1 282 ? 31.853 12.135 -6.263 1.00 30.00 282 PHE A O 1
ATOM 2170 N N . ARG A 1 283 ? 29.856 12.683 -7.113 1.00 36.19 283 ARG A N 1
ATOM 2171 C CA . ARG A 1 283 ? 29.060 12.002 -6.076 1.00 36.19 283 ARG A CA 1
ATOM 2172 C C . ARG A 1 283 ? 29.205 10.492 -6.162 1.00 36.19 283 ARG A C 1
ATOM 2174 O O . ARG A 1 283 ? 29.426 9.857 -5.141 1.00 36.19 283 ARG A O 1
ATOM 2181 N N . SER A 1 284 ? 29.168 9.911 -7.356 1.00 35.00 284 SER A N 1
ATOM 2182 C CA . SER A 1 284 ? 29.363 8.475 -7.547 1.00 35.00 284 SER A CA 1
ATOM 2183 C C . SER A 1 284 ? 30.812 8.050 -7.294 1.00 35.00 284 SER A C 1
ATOM 2185 O O . SER A 1 284 ? 31.011 6.930 -6.835 1.00 35.00 284 SER A O 1
ATOM 2187 N N . ALA A 1 285 ? 31.810 8.910 -7.530 1.00 33.72 285 ALA A N 1
ATOM 2188 C CA . ALA A 1 285 ? 33.221 8.684 -7.213 1.00 33.72 285 ALA A CA 1
ATOM 2189 C C . ALA A 1 285 ? 33.548 8.973 -5.744 1.00 33.72 285 ALA A C 1
ATOM 2191 O O . ALA A 1 285 ? 34.414 8.296 -5.214 1.00 33.72 285 ALA A O 1
ATOM 2192 N N . LEU A 1 286 ? 32.851 9.892 -5.065 1.00 33.41 286 LEU A N 1
ATOM 2193 C CA . LEU A 1 286 ? 32.915 10.118 -3.613 1.00 33.41 286 LEU A CA 1
ATOM 2194 C C . LEU A 1 286 ? 32.209 9.000 -2.852 1.00 33.41 286 LEU A C 1
ATOM 2196 O O . LEU A 1 286 ? 32.702 8.583 -1.817 1.00 33.41 286 LEU A O 1
ATOM 2200 N N . VAL A 1 287 ? 31.107 8.463 -3.380 1.00 35.59 287 VAL A N 1
ATOM 2201 C CA . VAL A 1 287 ? 30.425 7.280 -2.837 1.00 35.59 287 VAL A CA 1
ATOM 2202 C C . VAL A 1 287 ? 31.227 6.013 -3.138 1.00 35.59 287 VAL A C 1
ATOM 2204 O O . VAL A 1 287 ? 31.405 5.204 -2.236 1.00 35.59 287 VAL A O 1
ATOM 2207 N N . LYS A 1 288 ? 31.821 5.863 -4.336 1.00 34.97 288 LYS A N 1
ATOM 2208 C CA . LYS A 1 288 ? 32.811 4.800 -4.597 1.00 34.97 288 LYS A CA 1
ATOM 2209 C C . LYS A 1 288 ? 34.056 4.960 -3.731 1.00 34.97 288 LYS A C 1
ATOM 2211 O O . LYS A 1 288 ? 34.473 3.969 -3.170 1.00 34.97 288 LYS A O 1
ATOM 2216 N N . ARG A 1 289 ? 34.621 6.161 -3.545 1.00 31.48 289 ARG A N 1
ATOM 2217 C CA . ARG A 1 289 ? 35.754 6.397 -2.628 1.00 31.48 289 ARG A CA 1
ATOM 2218 C C . ARG A 1 289 ? 35.364 6.205 -1.174 1.00 31.48 289 ARG A C 1
ATOM 2220 O O . ARG A 1 289 ? 36.209 5.744 -0.440 1.00 31.48 289 ARG A O 1
ATOM 2227 N N . ARG A 1 290 ? 34.134 6.506 -0.749 1.00 33.84 290 ARG A N 1
ATOM 2228 C CA . ARG A 1 290 ? 33.649 6.248 0.617 1.00 33.84 290 ARG A CA 1
ATOM 2229 C C . ARG A 1 290 ? 33.448 4.755 0.851 1.00 33.84 290 ARG A C 1
ATOM 2231 O O . ARG A 1 290 ? 33.872 4.256 1.878 1.00 33.84 290 ARG A O 1
ATOM 2238 N N . ASN A 1 291 ? 32.904 4.033 -0.127 1.00 36.03 291 ASN A N 1
ATOM 2239 C CA . ASN A 1 291 ? 32.718 2.583 -0.054 1.00 36.03 291 ASN A CA 1
ATOM 2240 C C . ASN A 1 291 ? 34.041 1.822 -0.250 1.00 36.03 291 ASN A C 1
ATOM 2242 O O . ASN 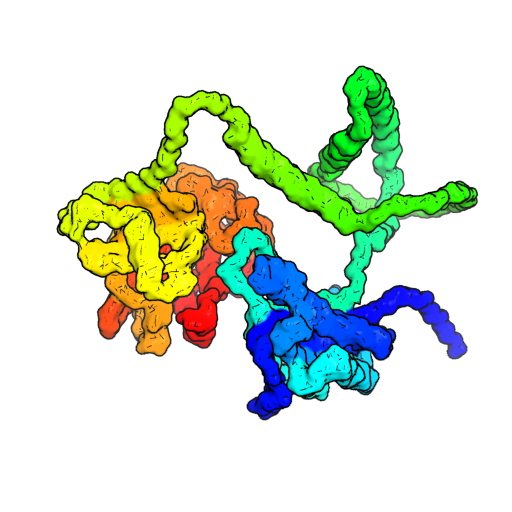A 1 291 ? 34.255 0.810 0.397 1.00 36.03 291 ASN A O 1
ATOM 2246 N N . SER A 1 292 ? 34.964 2.329 -1.072 1.00 34.41 292 SER A N 1
ATOM 2247 C CA . SER A 1 292 ? 36.334 1.820 -1.202 1.00 34.41 292 SER A CA 1
ATOM 2248 C C . SER A 1 292 ? 37.233 2.264 -0.051 1.00 34.41 292 SER A C 1
ATOM 2250 O O . SER A 1 292 ? 38.188 1.563 0.220 1.00 34.41 292 SER A O 1
ATOM 2252 N N . ALA A 1 293 ? 36.954 3.374 0.642 1.00 32.56 293 ALA A N 1
ATOM 2253 C CA . ALA A 1 293 ? 37.637 3.775 1.876 1.00 32.56 293 ALA A CA 1
ATOM 2254 C C . ALA A 1 293 ? 37.066 3.058 3.100 1.00 32.56 293 ALA A C 1
ATOM 2256 O O . ALA A 1 293 ? 37.817 2.825 4.030 1.00 32.56 293 ALA A O 1
ATOM 2257 N N . MET A 1 294 ? 35.795 2.642 3.091 1.00 33.81 294 MET A N 1
ATOM 2258 C CA . MET A 1 294 ? 35.249 1.686 4.060 1.00 33.81 294 MET A CA 1
ATOM 2259 C C . MET A 1 294 ? 35.794 0.274 3.806 1.00 33.81 294 MET A C 1
ATOM 2261 O O . MET A 1 294 ? 36.294 -0.341 4.736 1.00 33.81 294 MET A O 1
ATOM 2265 N N . ALA A 1 295 ? 35.846 -0.181 2.549 1.00 33.44 295 ALA A N 1
ATOM 2266 C CA . ALA A 1 295 ? 36.480 -1.454 2.186 1.00 33.44 295 ALA A CA 1
ATOM 2267 C C . ALA A 1 295 ? 38.018 -1.436 2.355 1.00 33.44 295 ALA A C 1
ATOM 2269 O O . ALA A 1 295 ? 38.623 -2.459 2.653 1.00 33.44 295 ALA A O 1
ATOM 2270 N N . ALA A 1 296 ? 38.677 -0.279 2.201 1.00 33.44 296 ALA A N 1
ATOM 2271 C CA . ALA A 1 296 ? 40.106 -0.112 2.495 1.00 33.44 296 ALA A CA 1
ATOM 2272 C C . ALA A 1 296 ? 40.380 0.148 3.987 1.00 33.44 296 ALA A C 1
ATOM 2274 O O . ALA A 1 296 ? 41.469 -0.168 4.456 1.00 33.44 296 ALA A O 1
ATOM 2275 N N . SER A 1 297 ? 39.399 0.658 4.741 1.00 33.03 297 SER A N 1
ATOM 2276 C CA . SER A 1 297 ? 39.404 0.705 6.210 1.00 33.03 297 SER A CA 1
ATOM 2277 C C . SER A 1 297 ? 39.211 -0.689 6.814 1.00 33.03 297 SER A C 1
ATOM 2279 O O . SER A 1 297 ? 39.730 -0.940 7.894 1.00 33.03 297 SER A O 1
ATOM 2281 N N . GLU A 1 298 ? 38.539 -1.609 6.113 1.00 37.19 298 GLU A N 1
ATOM 2282 C CA . GLU A 1 298 ? 38.540 -3.049 6.419 1.00 37.19 298 GLU A CA 1
ATOM 2283 C C . GLU A 1 298 ? 39.840 -3.755 5.985 1.00 37.19 298 GLU A C 1
ATOM 2285 O O . GLU A 1 298 ? 40.190 -4.796 6.533 1.00 37.19 298 GLU A O 1
ATOM 2290 N N . ALA A 1 299 ? 40.606 -3.184 5.047 1.00 32.53 299 ALA A N 1
ATOM 2291 C CA . ALA A 1 299 ? 41.865 -3.760 4.560 1.00 32.53 299 ALA A CA 1
ATOM 2292 C C . ALA A 1 299 ? 43.126 -3.287 5.318 1.00 32.53 299 ALA A C 1
ATOM 2294 O O . ALA A 1 299 ? 44.230 -3.736 5.002 1.00 32.53 299 ALA A O 1
ATOM 2295 N N . ALA A 1 300 ? 42.989 -2.399 6.310 1.00 34.78 300 ALA A N 1
ATOM 2296 C CA . ALA A 1 300 ? 44.103 -1.803 7.050 1.00 34.78 300 ALA A CA 1
ATOM 2297 C C . ALA A 1 300 ? 43.972 -1.987 8.576 1.00 34.78 300 ALA A C 1
ATOM 2299 O O . ALA A 1 300 ? 43.904 -1.024 9.333 1.00 34.78 300 ALA A O 1
ATOM 2300 N N . ALA A 1 301 ? 43.997 -3.240 9.034 1.00 31.30 301 ALA A N 1
ATOM 2301 C CA . ALA A 1 301 ? 44.369 -3.617 10.401 1.00 31.30 301 ALA A CA 1
ATOM 2302 C C . ALA A 1 301 ? 45.240 -4.896 10.351 1.00 31.30 301 ALA A C 1
ATOM 2304 O O . ALA A 1 301 ? 45.131 -5.675 9.401 1.00 31.30 301 ALA A O 1
ATOM 2305 N N . PRO A 1 302 ? 46.190 -5.082 11.287 1.00 29.12 302 PRO A N 1
ATOM 2306 C CA . PRO A 1 302 ? 47.403 -5.861 11.049 1.00 29.12 302 PRO A CA 1
ATOM 2307 C C . PRO A 1 302 ? 47.144 -7.370 10.970 1.00 29.12 302 PRO A C 1
ATOM 2309 O O . PRO A 1 302 ? 46.463 -7.951 11.810 1.00 29.12 302 PRO A O 1
ATOM 2312 N N . ARG A 1 303 ? 47.773 -8.030 9.987 1.00 36.56 303 ARG A N 1
ATOM 2313 C CA . ARG A 1 303 ? 47.873 -9.495 9.921 1.00 36.56 303 ARG A CA 1
ATOM 2314 C C . ARG A 1 303 ? 48.775 -10.011 11.045 1.00 36.56 303 ARG A C 1
ATOM 2316 O O . ARG A 1 303 ? 49.982 -10.111 10.853 1.00 36.56 303 ARG A O 1
ATOM 2323 N N . VAL A 1 304 ? 48.185 -10.403 12.170 1.00 39.12 304 VAL A N 1
ATOM 2324 C CA . VAL A 1 304 ? 48.711 -11.462 13.047 1.00 39.12 304 VAL A CA 1
ATOM 2325 C C . VAL A 1 304 ? 47.515 -12.296 13.508 1.00 39.12 304 VAL A C 1
ATOM 2327 O O . VAL A 1 304 ? 46.508 -11.750 13.943 1.00 39.12 304 VAL A O 1
ATOM 2330 N N . GLY A 1 305 ? 47.595 -13.612 13.303 1.00 42.91 305 GLY A N 1
ATOM 2331 C CA . GLY A 1 305 ? 46.455 -14.526 13.338 1.00 42.91 305 GLY A CA 1
ATOM 2332 C C . GLY A 1 305 ? 45.671 -14.543 14.651 1.00 42.91 305 GLY A C 1
ATOM 2333 O O . GLY A 1 305 ? 46.248 -14.703 15.722 1.00 42.91 305 GLY A O 1
ATOM 2334 N N . SER A 1 306 ? 44.347 -14.434 14.527 1.00 29.17 306 SER A N 1
ATOM 2335 C CA . SER A 1 306 ? 43.296 -14.948 15.423 1.00 29.17 306 SER A CA 1
ATOM 2336 C C . SER A 1 306 ? 41.936 -14.821 14.696 1.00 29.17 306 SER A C 1
ATOM 2338 O O . SER A 1 306 ? 41.827 -13.981 13.802 1.00 29.17 306 SER A O 1
ATOM 2340 N N . PRO A 1 307 ? 40.927 -15.667 14.985 1.00 36.81 307 PRO A N 1
ATOM 2341 C CA . PRO A 1 307 ? 39.706 -15.764 14.179 1.00 36.81 307 PRO A CA 1
ATOM 2342 C C . PRO A 1 307 ? 38.796 -14.531 14.321 1.00 36.81 307 PRO A C 1
ATOM 2344 O O . PRO A 1 307 ? 38.638 -13.995 15.415 1.00 36.81 307 PRO A O 1
ATOM 2347 N N . VAL A 1 308 ? 38.184 -14.111 13.208 1.00 31.92 308 VAL A N 1
ATOM 2348 C CA . VAL A 1 308 ? 37.135 -13.073 13.137 1.00 31.92 308 VAL A CA 1
ATOM 2349 C C . VAL A 1 308 ? 35.860 -13.595 13.832 1.00 31.92 308 VAL A C 1
ATOM 2351 O O . VAL A 1 308 ? 35.502 -14.751 13.591 1.00 31.92 308 VAL A O 1
ATOM 2354 N N . PRO A 1 309 ? 35.183 -12.813 14.698 1.00 36.56 309 PRO A N 1
ATOM 2355 C CA . PRO A 1 309 ? 33.982 -13.265 15.400 1.00 36.56 309 PRO A CA 1
ATOM 2356 C C . PRO A 1 309 ? 32.787 -13.390 14.440 1.00 36.56 309 PRO A C 1
ATOM 2358 O O . PRO A 1 309 ? 32.607 -12.565 13.550 1.00 36.56 309 PRO A O 1
ATOM 2361 N N . GLN A 1 310 ? 31.997 -14.448 14.628 1.00 41.34 310 GLN A N 1
ATOM 2362 C CA . GLN A 1 310 ? 30.760 -14.735 13.897 1.00 41.34 310 GLN A CA 1
ATOM 2363 C C . GLN A 1 310 ? 29.749 -13.588 14.059 1.00 41.34 310 GLN A C 1
ATOM 2365 O O . GLN A 1 310 ? 29.582 -13.091 15.174 1.00 41.34 310 GLN A O 1
ATOM 2370 N N . ASP A 1 311 ? 29.063 -13.206 12.975 1.00 47.56 311 ASP A N 1
ATOM 2371 C CA . ASP A 1 311 ? 27.883 -12.332 13.021 1.00 47.56 311 ASP A CA 1
ATOM 2372 C C . ASP A 1 311 ? 26.903 -12.857 14.081 1.00 47.56 311 ASP A C 1
ATOM 2374 O O . ASP A 1 311 ? 26.389 -13.972 13.983 1.00 47.56 311 ASP A O 1
ATOM 2378 N N . SER A 1 312 ? 26.691 -12.082 15.143 1.00 56.94 312 SER A N 1
ATOM 2379 C CA . SER A 1 312 ? 25.847 -12.491 16.261 1.00 56.94 312 SER A CA 1
ATOM 2380 C C . SER A 1 312 ? 24.376 -12.281 15.911 1.00 56.94 312 SER A C 1
ATOM 2382 O O . SER A 1 312 ? 23.896 -11.146 15.924 1.00 56.94 312 SER A O 1
ATOM 2384 N N . THR A 1 313 ? 23.647 -13.364 15.647 1.00 73.75 313 THR A N 1
ATOM 2385 C CA . THR A 1 313 ? 22.179 -13.364 15.658 1.00 73.75 313 THR A CA 1
ATOM 2386 C C . THR A 1 313 ? 21.692 -12.786 16.992 1.00 73.75 313 THR A C 1
ATOM 2388 O O . THR A 1 313 ? 22.023 -13.305 18.061 1.00 73.75 313 THR A O 1
ATOM 2391 N N . CYS A 1 314 ? 20.916 -11.702 16.952 1.00 85.50 314 CYS A N 1
ATOM 2392 C CA . CYS A 1 314 ? 20.301 -11.116 18.141 1.00 85.50 314 CYS A CA 1
ATOM 2393 C C . CYS A 1 314 ? 18.850 -11.582 18.193 1.00 85.50 314 CYS A C 1
ATOM 2395 O O . CYS A 1 314 ? 18.065 -11.206 17.331 1.00 85.50 314 CYS A O 1
ATOM 2397 N N . MET A 1 315 ? 18.484 -12.396 19.182 1.00 92.12 315 MET A N 1
ATOM 2398 C CA . MET A 1 315 ? 17.110 -12.855 19.374 1.00 92.12 315 MET A CA 1
ATOM 2399 C C . MET A 1 315 ? 16.622 -12.464 20.764 1.00 92.12 315 MET A C 1
ATOM 2401 O O . MET A 1 315 ? 17.289 -12.725 21.765 1.00 92.12 315 MET A O 1
ATOM 2405 N N . LYS A 1 316 ? 15.456 -11.821 20.825 1.00 93.50 316 LYS A N 1
ATOM 2406 C CA . LYS A 1 316 ? 14.800 -11.421 22.070 1.00 93.50 316 LYS A CA 1
ATOM 2407 C C . LYS A 1 316 ? 13.399 -11.999 22.116 1.00 93.50 316 LYS A C 1
ATOM 2409 O O . LYS A 1 316 ? 12.596 -11.799 21.210 1.00 93.50 316 LYS A O 1
ATOM 2414 N N . THR A 1 317 ? 13.103 -12.687 23.203 1.00 94.12 317 THR A N 1
ATOM 2415 C CA . THR A 1 317 ? 11.802 -13.301 23.455 1.00 94.12 317 THR A CA 1
ATOM 2416 C C . THR A 1 317 ? 11.098 -12.573 24.591 1.00 94.12 317 THR A C 1
ATOM 2418 O O . THR A 1 317 ? 11.745 -11.942 25.428 1.00 94.12 317 THR A O 1
ATOM 2421 N N . PHE A 1 318 ? 9.774 -12.679 24.645 1.00 94.38 318 PHE A N 1
ATOM 2422 C CA . PHE A 1 318 ? 8.961 -12.176 25.748 1.00 94.38 318 PHE A CA 1
ATOM 2423 C C . PHE A 1 318 ? 8.460 -13.368 26.573 1.00 94.38 318 PHE A C 1
ATOM 2425 O O . PHE A 1 318 ? 7.445 -13.962 26.203 1.00 94.38 318 PHE A O 1
ATOM 2432 N N . PRO A 1 319 ? 9.140 -13.750 27.676 1.00 90.06 319 PRO A N 1
ATOM 2433 C CA . PRO A 1 319 ? 8.812 -14.963 28.441 1.00 90.06 319 PRO A CA 1
ATOM 2434 C C . PRO A 1 319 ? 7.393 -14.967 29.021 1.00 90.06 319 PRO A C 1
ATOM 2436 O O . PRO A 1 319 ? 6.834 -16.020 29.303 1.00 90.06 319 PRO A O 1
ATOM 2439 N N . GLU A 1 320 ? 6.802 -13.783 29.178 1.00 91.06 320 GLU A N 1
ATOM 2440 C CA . GLU A 1 320 ? 5.440 -13.601 29.674 1.00 91.06 320 GLU A CA 1
ATOM 2441 C C . GLU A 1 320 ? 4.357 -13.720 28.592 1.00 91.06 320 GLU A C 1
ATOM 2443 O O . GLU A 1 320 ? 3.171 -13.630 28.920 1.00 91.06 320 GLU A O 1
ATOM 2448 N N . SER A 1 321 ? 4.729 -13.904 27.324 1.00 93.12 321 SER A N 1
ATOM 2449 C CA . SER A 1 321 ? 3.760 -14.064 26.236 1.00 93.12 321 SER A CA 1
ATOM 2450 C C . SER A 1 321 ? 3.021 -15.403 26.312 1.00 93.12 321 SER A C 1
ATOM 2452 O O . SER A 1 321 ? 3.512 -16.372 26.905 1.00 93.12 321 SER A O 1
ATOM 2454 N N . SER A 1 322 ? 1.835 -15.468 25.695 1.00 92.94 322 SER A N 1
ATOM 2455 C CA . SER A 1 322 ? 1.034 -16.703 25.644 1.00 92.94 322 SER A CA 1
ATOM 2456 C C . SER A 1 322 ? 1.814 -17.893 25.085 1.00 92.94 322 SER A C 1
ATOM 2458 O O . SER A 1 322 ? 1.690 -18.986 25.628 1.00 92.94 322 SER A O 1
ATOM 2460 N N . PHE A 1 323 ? 2.707 -17.678 24.112 1.00 93.38 323 PHE A N 1
ATOM 2461 C CA . PHE A 1 323 ? 3.575 -18.723 23.567 1.00 93.38 323 PHE A CA 1
ATOM 2462 C C . PHE A 1 323 ? 4.331 -19.478 24.670 1.00 93.38 323 PHE A C 1
ATOM 2464 O O . PHE A 1 323 ? 4.175 -20.682 24.826 1.00 93.38 323 PHE A O 1
ATOM 2471 N N . PHE A 1 324 ? 5.096 -18.797 25.523 1.00 91.38 324 PHE A N 1
ATOM 2472 C CA . PHE A 1 324 ? 5.881 -19.492 26.556 1.00 91.38 324 PHE A CA 1
ATOM 2473 C C . PHE A 1 324 ? 5.032 -19.974 27.744 1.00 91.38 324 PHE A C 1
ATOM 2475 O O . PHE A 1 324 ? 5.430 -20.906 28.449 1.00 91.38 324 PHE A O 1
ATOM 2482 N N . LYS A 1 325 ? 3.849 -19.383 27.955 1.00 90.94 325 LYS A N 1
ATOM 2483 C CA . LYS A 1 325 ? 2.895 -19.801 28.997 1.00 90.94 325 LYS A CA 1
ATOM 2484 C C . LYS A 1 325 ? 2.152 -21.084 28.631 1.00 90.94 325 LYS A C 1
ATOM 2486 O O . LYS A 1 325 ? 2.016 -21.965 29.477 1.00 90.94 325 LYS A O 1
ATOM 2491 N N . GLU A 1 326 ? 1.712 -21.201 27.385 1.00 88.12 326 GLU A N 1
ATOM 2492 C CA . GLU A 1 326 ? 0.970 -22.355 26.863 1.00 88.12 326 GLU A CA 1
ATOM 2493 C C . GLU A 1 326 ? 1.899 -23.495 26.421 1.00 88.12 326 GLU A C 1
ATOM 2495 O O . GLU A 1 326 ? 1.466 -24.641 26.322 1.00 88.12 326 GLU A O 1
ATOM 2500 N N . ARG A 1 327 ? 3.196 -23.199 26.246 1.00 81.94 327 ARG A N 1
ATOM 2501 C CA . ARG A 1 327 ? 4.272 -24.152 25.925 1.00 81.94 327 ARG A CA 1
ATOM 2502 C C . ARG A 1 327 ? 4.013 -25.006 24.667 1.00 81.94 327 ARG A C 1
ATOM 2504 O O . ARG A 1 327 ? 4.188 -26.224 24.729 1.00 81.94 327 ARG A O 1
ATOM 2511 N N . PRO A 1 328 ? 3.675 -24.409 23.507 1.00 74.44 328 PRO A N 1
ATOM 2512 C CA . PRO A 1 328 ? 3.644 -25.136 22.243 1.00 74.44 328 PRO A CA 1
ATOM 2513 C C . PRO A 1 328 ? 5.055 -25.589 21.819 1.00 74.44 328 PRO A C 1
ATOM 2515 O O . PRO A 1 328 ? 5.199 -26.617 21.166 1.00 74.44 328 PRO A O 1
ATOM 2518 N N . ALA A 1 329 ? 6.101 -24.862 22.233 1.00 82.75 329 ALA A N 1
ATOM 2519 C CA . ALA A 1 329 ? 7.508 -25.247 22.134 1.00 82.75 329 ALA A CA 1
ATOM 2520 C C . ALA A 1 329 ? 8.326 -24.602 23.268 1.00 82.75 329 ALA A C 1
ATOM 2522 O O . ALA A 1 329 ? 7.855 -23.682 23.941 1.00 82.75 329 ALA A O 1
ATOM 2523 N N . SER A 1 330 ? 9.554 -25.084 23.488 1.00 83.25 330 SER A N 1
ATOM 2524 C CA . SER A 1 330 ? 10.486 -24.493 24.461 1.00 83.25 330 SER A CA 1
ATOM 2525 C C . SER A 1 330 ? 11.126 -23.195 23.966 1.00 83.25 330 SER A C 1
ATOM 2527 O O . SER A 1 330 ? 11.512 -22.361 24.780 1.00 83.25 330 SER A O 1
ATOM 2529 N N . GLU A 1 331 ? 11.238 -23.028 22.648 1.00 92.19 331 GLU A N 1
ATOM 2530 C CA . GLU A 1 331 ? 11.909 -21.908 21.988 1.00 92.19 331 GLU A CA 1
ATOM 2531 C C . GLU A 1 331 ? 11.148 -21.530 20.708 1.00 92.19 331 GLU A C 1
ATOM 2533 O O . GLU A 1 331 ? 10.392 -22.334 20.157 1.00 92.19 331 GLU A O 1
ATOM 2538 N N . LEU A 1 332 ? 11.320 -20.289 20.249 1.00 95.31 332 LEU A N 1
ATOM 2539 C CA . LEU A 1 332 ? 10.830 -19.856 18.937 1.00 95.31 332 LEU A CA 1
ATOM 2540 C C . LEU A 1 332 ? 11.806 -20.346 17.847 1.00 95.31 332 LEU A C 1
ATOM 2542 O O . LEU A 1 332 ? 13.009 -20.373 18.114 1.00 95.31 332 LEU A O 1
ATOM 2546 N N . PRO A 1 333 ? 11.335 -20.681 16.630 1.00 96.38 333 PRO A N 1
ATOM 2547 C CA . PRO A 1 333 ? 12.221 -21.080 15.539 1.00 96.38 333 PRO A CA 1
ATOM 2548 C C . PRO A 1 333 ? 13.253 -19.993 15.225 1.00 96.38 333 PRO A C 1
ATOM 2550 O O . PRO A 1 333 ? 12.942 -18.802 15.242 1.00 96.38 333 PRO A O 1
ATOM 2553 N N . SER A 1 334 ? 14.473 -20.403 14.908 1.00 96.88 334 SER A N 1
ATOM 2554 C CA . SER A 1 334 ? 15.559 -19.510 14.518 1.00 96.88 334 SER A CA 1
ATOM 2555 C C . SER A 1 334 ? 15.295 -18.839 13.158 1.00 96.88 334 SER A C 1
ATOM 2557 O O . SER A 1 334 ? 14.605 -19.401 12.302 1.00 96.88 334 SER A O 1
ATOM 2559 N N . PRO A 1 335 ? 15.915 -17.676 12.876 1.00 97.44 335 PRO A N 1
ATOM 2560 C CA . PRO A 1 335 ? 15.859 -17.038 11.556 1.00 97.44 335 PRO A CA 1
ATOM 2561 C C . PRO A 1 335 ? 16.219 -17.963 10.382 1.00 97.44 335 PRO A C 1
ATOM 2563 O O . PRO A 1 335 ? 15.643 -17.857 9.298 1.00 97.44 335 PRO A O 1
ATOM 2566 N N . ALA A 1 336 ? 17.158 -18.892 10.589 1.00 95.75 336 ALA A N 1
ATOM 2567 C CA . ALA A 1 336 ? 17.546 -19.877 9.585 1.00 95.75 336 ALA A CA 1
ATOM 2568 C C . ALA A 1 336 ? 16.426 -20.891 9.304 1.00 95.75 336 ALA A C 1
ATOM 2570 O O . ALA A 1 336 ? 16.129 -21.149 8.138 1.00 95.75 336 ALA A O 1
ATOM 2571 N N . GLU A 1 337 ? 15.768 -21.407 10.346 1.00 96.69 337 GLU A N 1
ATOM 2572 C CA . GLU A 1 337 ? 14.616 -22.307 10.207 1.00 96.69 337 GLU A CA 1
ATOM 2573 C C . GLU A 1 337 ? 13.435 -21.603 9.535 1.00 96.69 337 GLU A C 1
ATOM 2575 O O . GLU A 1 337 ? 12.823 -22.168 8.633 1.00 96.69 337 GLU A O 1
ATOM 2580 N N . ILE A 1 338 ? 13.157 -20.344 9.894 1.00 97.50 338 ILE A N 1
ATOM 2581 C CA . ILE A 1 338 ? 12.104 -19.546 9.248 1.00 97.50 338 ILE A CA 1
ATOM 2582 C C . ILE A 1 338 ? 12.374 -19.374 7.750 1.00 97.50 338 ILE A C 1
ATOM 2584 O O . ILE A 1 338 ? 11.469 -19.567 6.939 1.00 97.50 338 ILE A O 1
ATOM 2588 N N . ARG A 1 339 ? 13.610 -19.052 7.350 1.00 96.44 339 ARG A N 1
ATOM 2589 C CA . ARG A 1 339 ? 13.961 -18.940 5.925 1.00 96.44 339 ARG A CA 1
ATOM 2590 C C . ARG A 1 339 ? 13.863 -20.276 5.190 1.00 96.44 339 ARG A C 1
ATOM 2592 O O . ARG A 1 339 ? 13.394 -20.282 4.057 1.00 96.44 339 ARG A O 1
ATOM 2599 N N . ALA A 1 340 ? 14.261 -21.382 5.822 1.00 95.56 340 ALA A N 1
ATOM 2600 C CA . ALA A 1 340 ? 14.121 -22.718 5.242 1.00 95.56 340 ALA A CA 1
ATOM 2601 C C . ALA A 1 340 ? 12.643 -23.073 5.006 1.00 95.56 340 ALA A C 1
ATOM 2603 O O . ALA A 1 340 ? 12.272 -23.425 3.889 1.00 95.56 340 ALA A O 1
ATOM 2604 N N . LEU A 1 341 ? 11.786 -22.858 6.012 1.00 95.94 341 LEU A N 1
ATOM 2605 C CA . LEU A 1 341 ? 10.336 -23.044 5.892 1.00 95.94 341 LEU A CA 1
ATOM 2606 C C . LEU A 1 341 ? 9.733 -22.171 4.785 1.00 95.94 341 LEU A C 1
ATOM 2608 O O . LEU A 1 341 ? 8.857 -22.621 4.050 1.00 95.94 341 LEU A O 1
ATOM 2612 N N . ASN A 1 342 ? 10.198 -20.925 4.640 1.00 95.38 342 ASN A N 1
ATOM 2613 C CA . ASN A 1 342 ? 9.701 -20.058 3.577 1.00 95.38 342 ASN A CA 1
ATOM 2614 C C . ASN A 1 342 ? 10.128 -20.552 2.192 1.00 95.38 342 ASN A C 1
ATOM 2616 O O . ASN A 1 342 ? 9.305 -20.591 1.283 1.00 95.38 342 ASN A O 1
ATOM 2620 N N . ALA A 1 343 ? 11.390 -20.958 2.025 1.00 92.38 343 ALA A N 1
ATOM 2621 C CA . ALA A 1 343 ? 11.898 -21.479 0.757 1.00 92.38 343 ALA A CA 1
ATOM 2622 C C . ALA A 1 343 ? 11.125 -22.729 0.295 1.00 92.38 343 ALA A C 1
ATOM 2624 O O . ALA A 1 343 ? 10.838 -22.881 -0.891 1.00 92.38 343 ALA A O 1
ATOM 2625 N N . GLU A 1 344 ? 10.712 -23.584 1.234 1.00 93.06 344 GLU A N 1
ATOM 2626 C CA . GLU A 1 344 ? 9.894 -24.772 0.956 1.00 93.06 344 GLU A CA 1
ATOM 2627 C C . GLU A 1 344 ? 8.446 -24.448 0.546 1.00 93.06 344 GLU A C 1
ATOM 2629 O O . GLU A 1 344 ? 7.785 -25.285 -0.069 1.00 93.06 344 GLU A O 1
ATOM 2634 N N . SER A 1 345 ? 7.945 -23.239 0.832 1.00 89.56 345 SER A N 1
ATOM 2635 C CA . SER A 1 345 ? 6.567 -22.844 0.498 1.00 89.56 345 SER A CA 1
ATOM 2636 C C . SER A 1 345 ? 6.305 -22.725 -1.009 1.00 89.56 345 SER A C 1
ATOM 2638 O O . SER A 1 345 ? 5.155 -22.800 -1.442 1.00 89.56 345 SER A O 1
ATOM 2640 N N . GLY A 1 346 ? 7.356 -22.508 -1.809 1.00 81.31 346 GLY A N 1
ATOM 2641 C CA . GLY A 1 346 ? 7.244 -22.227 -3.241 1.00 81.31 346 GLY A CA 1
ATOM 2642 C C . GLY A 1 346 ? 6.667 -20.844 -3.582 1.00 81.31 346 GLY A C 1
ATOM 2643 O O . GLY A 1 346 ? 6.398 -20.583 -4.756 1.00 81.31 346 GLY A O 1
ATOM 2644 N N . ASP A 1 347 ? 6.471 -19.950 -2.601 1.00 85.00 347 ASP A N 1
ATOM 2645 C CA . ASP A 1 347 ? 6.046 -18.569 -2.857 1.00 85.00 347 ASP A CA 1
ATOM 2646 C C . ASP A 1 347 ? 7.143 -17.812 -3.622 1.00 85.00 347 ASP A C 1
ATOM 2648 O O . ASP A 1 347 ? 8.316 -17.805 -3.247 1.00 85.00 347 ASP A O 1
ATOM 2652 N N . MET A 1 348 ? 6.759 -17.114 -4.692 1.00 85.12 348 MET A N 1
ATOM 2653 C CA . MET A 1 348 ? 7.681 -16.331 -5.522 1.00 85.12 348 MET A CA 1
ATOM 2654 C C . MET A 1 348 ? 8.431 -15.226 -4.757 1.00 85.12 348 MET A C 1
ATOM 2656 O O . MET A 1 348 ? 9.434 -14.708 -5.246 1.00 85.12 348 MET A O 1
ATOM 2660 N N . ARG A 1 349 ? 7.924 -14.811 -3.589 1.00 86.31 349 ARG A N 1
ATOM 2661 C CA . ARG A 1 349 ? 8.558 -13.840 -2.695 1.00 86.31 349 ARG A CA 1
ATOM 2662 C C . ARG A 1 349 ? 9.340 -14.496 -1.564 1.00 86.31 349 ARG A C 1
ATOM 2664 O O . ARG A 1 349 ? 9.995 -13.750 -0.850 1.00 86.31 349 ARG A O 1
ATOM 2671 N N . ALA A 1 350 ? 9.331 -15.816 -1.391 1.00 87.69 350 ALA A N 1
ATOM 2672 C CA . ALA A 1 350 ? 9.993 -16.477 -0.263 1.00 87.69 350 ALA A CA 1
ATOM 2673 C C . ALA A 1 350 ? 11.476 -16.084 -0.108 1.00 87.69 350 ALA A C 1
ATOM 2675 O O . ALA A 1 350 ? 11.956 -15.840 0.998 1.00 87.69 350 ALA A O 1
ATOM 2676 N N . GLU A 1 351 ? 12.184 -15.943 -1.231 1.00 87.62 351 GLU A N 1
ATOM 2677 C CA . GLU A 1 351 ? 13.611 -15.592 -1.273 1.00 87.62 351 GLU A CA 1
ATOM 2678 C C . GLU A 1 351 ? 13.879 -14.078 -1.371 1.00 87.62 351 GLU A C 1
ATOM 2680 O O . GLU A 1 351 ? 15.030 -13.641 -1.447 1.00 87.62 351 GLU A O 1
ATOM 2685 N N . SER A 1 352 ? 12.840 -13.234 -1.374 1.00 90.12 352 SER A N 1
ATOM 2686 C CA . SER A 1 352 ? 13.032 -11.782 -1.403 1.00 90.12 352 SER A CA 1
ATOM 2687 C C . SER A 1 352 ? 13.753 -11.323 -0.135 1.00 90.12 352 SER A C 1
ATOM 2689 O O . SER A 1 352 ? 13.236 -11.479 0.963 1.00 90.12 352 SER A O 1
ATOM 2691 N N . PHE A 1 353 ? 14.884 -10.630 -0.279 1.00 90.81 353 PHE A N 1
ATOM 2692 C CA . PHE A 1 353 ? 15.616 -10.077 0.866 1.00 90.81 353 PHE A CA 1
ATOM 2693 C C . PHE A 1 353 ? 14.840 -8.969 1.607 1.00 90.81 353 PHE A C 1
ATOM 2695 O O . PHE A 1 353 ? 14.800 -8.939 2.836 1.00 90.81 353 PHE A O 1
ATOM 2702 N N . GLY A 1 354 ? 14.197 -8.061 0.864 1.00 86.94 354 GLY A N 1
ATOM 2703 C CA . GLY A 1 354 ? 13.507 -6.897 1.437 1.00 86.94 354 GLY A CA 1
ATOM 2704 C C . GLY A 1 354 ? 12.162 -7.237 2.075 1.00 86.94 354 GLY A C 1
ATOM 2705 O O . GLY A 1 354 ? 11.938 -6.933 3.243 1.00 86.94 354 GLY A O 1
ATOM 2706 N N . ARG A 1 355 ? 11.274 -7.885 1.307 1.00 86.88 355 ARG A N 1
ATOM 2707 C CA . ARG A 1 355 ? 9.896 -8.220 1.721 1.00 86.88 355 ARG A CA 1
ATOM 2708 C C . ARG A 1 355 ? 9.483 -9.651 1.356 1.00 86.88 355 ARG A C 1
ATOM 2710 O O . ARG A 1 355 ? 8.643 -9.836 0.461 1.00 86.88 355 ARG A O 1
ATOM 2717 N N . PRO A 1 356 ? 10.080 -10.659 2.004 1.00 92.62 356 PRO A N 1
ATOM 2718 C CA . PRO A 1 356 ? 9.639 -12.030 1.833 1.00 92.62 356 PRO A CA 1
ATOM 2719 C C . PRO A 1 356 ? 8.166 -12.239 2.223 1.00 92.62 356 PRO A C 1
ATOM 2721 O O . PRO A 1 356 ? 7.551 -11.417 2.910 1.00 92.62 356 PRO A O 1
ATOM 2724 N N . SER A 1 357 ? 7.554 -13.312 1.720 1.00 93.06 357 SER A N 1
ATOM 2725 C CA . SER A 1 357 ? 6.245 -13.774 2.200 1.00 93.06 357 SER A CA 1
ATOM 2726 C C . SER A 1 357 ? 6.331 -14.111 3.695 1.00 93.06 357 SER A C 1
ATOM 2728 O O . SER A 1 357 ? 7.331 -14.697 4.114 1.00 93.06 357 SER A O 1
ATOM 2730 N N . PRO A 1 358 ? 5.333 -13.747 4.521 1.00 94.38 358 PRO A N 1
ATOM 2731 C CA . PRO A 1 358 ? 5.307 -14.177 5.914 1.00 94.38 358 PRO A CA 1
ATOM 2732 C C . PRO A 1 358 ? 5.233 -15.701 6.034 1.00 94.38 358 PRO A C 1
ATOM 2734 O O . PRO A 1 358 ? 4.623 -16.364 5.196 1.00 94.38 358 PRO A O 1
ATOM 2737 N N . VAL A 1 359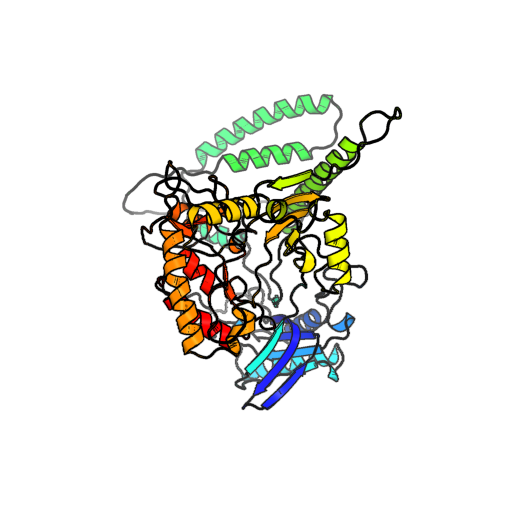 ? 5.817 -16.244 7.100 1.00 96.75 359 VAL A N 1
ATOM 2738 C CA . VAL A 1 359 ? 5.825 -17.686 7.374 1.00 96.75 359 VAL A CA 1
ATOM 2739 C C . VAL A 1 359 ? 4.761 -18.012 8.410 1.00 96.75 359 VAL A C 1
ATOM 2741 O O . VAL A 1 359 ? 4.694 -17.387 9.468 1.00 96.75 359 VAL A O 1
ATOM 2744 N N . ILE A 1 360 ? 3.938 -19.012 8.110 1.00 95.56 360 ILE A N 1
ATOM 2745 C CA . ILE A 1 360 ? 2.889 -19.512 8.998 1.00 95.56 360 ILE A CA 1
ATOM 2746 C C . ILE A 1 360 ? 3.313 -20.891 9.498 1.00 95.56 360 ILE A C 1
ATOM 2748 O O . ILE A 1 360 ? 3.577 -21.783 8.696 1.00 95.56 360 ILE A O 1
ATOM 2752 N N . VAL A 1 361 ? 3.344 -21.079 10.818 1.00 95.75 361 VAL A N 1
ATOM 2753 C CA . VAL A 1 361 ? 3.659 -22.362 11.463 1.00 95.75 361 VAL A CA 1
ATOM 2754 C C . VAL A 1 361 ? 2.475 -22.766 12.350 1.00 95.75 361 VAL A C 1
ATOM 2756 O O . VAL A 1 361 ? 2.459 -22.459 13.546 1.00 95.75 361 VAL A O 1
ATOM 2759 N N . PRO A 1 362 ? 1.445 -23.436 11.787 1.00 93.94 362 PRO A N 1
ATOM 2760 C CA . PRO A 1 362 ? 0.198 -23.714 12.502 1.00 93.94 362 PRO A CA 1
ATOM 2761 C C . PRO A 1 362 ? 0.379 -24.572 13.754 1.00 93.94 362 PRO A C 1
ATOM 2763 O O . PRO A 1 362 ? -0.296 -24.339 14.751 1.00 93.94 362 PRO A O 1
ATOM 2766 N N . SER A 1 363 ? 1.317 -25.527 13.731 1.00 93.50 363 SER A N 1
ATOM 2767 C CA . SER A 1 363 ? 1.628 -26.398 14.876 1.00 93.50 363 SER A CA 1
ATOM 2768 C C . SER A 1 363 ? 2.098 -25.633 16.113 1.00 93.50 363 SER A C 1
ATOM 2770 O O . SER A 1 363 ? 1.979 -26.143 17.222 1.00 93.50 363 SER A O 1
ATOM 2772 N N . LEU A 1 364 ? 2.611 -24.416 15.922 1.00 94.69 364 LEU A N 1
ATOM 2773 C CA . LEU A 1 364 ? 3.082 -23.533 16.982 1.00 94.69 364 LEU A CA 1
ATOM 2774 C C . LEU A 1 364 ? 2.145 -22.342 17.227 1.00 94.69 364 LEU A C 1
ATOM 2776 O O . LEU A 1 364 ? 2.468 -21.487 18.047 1.00 94.69 364 LEU A O 1
ATOM 2780 N N . GLY A 1 365 ? 1.026 -22.240 16.496 1.00 95.50 365 GLY A N 1
ATOM 2781 C CA . GLY A 1 365 ? 0.172 -21.050 16.524 1.00 95.50 365 GLY A CA 1
ATOM 2782 C C . GLY A 1 365 ? 0.941 -19.773 16.169 1.00 95.50 365 GLY A C 1
ATOM 2783 O O . GLY A 1 365 ? 0.704 -18.724 16.765 1.00 95.50 365 GLY A O 1
ATOM 2784 N N . LEU A 1 366 ? 1.894 -19.865 15.236 1.00 97.12 366 LEU A N 1
ATOM 2785 C CA . LEU A 1 366 ? 2.904 -18.836 14.999 1.00 97.12 366 LEU A CA 1
ATOM 2786 C C . LEU A 1 366 ? 2.796 -18.236 13.593 1.00 97.12 366 LEU A C 1
ATOM 2788 O O . LEU A 1 366 ? 2.684 -18.950 12.595 1.00 97.12 366 LEU A O 1
ATOM 2792 N N . PHE A 1 367 ? 2.885 -16.911 13.531 1.00 97.38 367 PHE A N 1
ATOM 2793 C CA . PHE A 1 367 ? 3.044 -16.121 12.318 1.00 97.38 367 PHE A CA 1
ATOM 2794 C C . PHE A 1 367 ? 4.348 -15.324 12.415 1.00 97.38 367 PHE A C 1
ATOM 2796 O O . PHE A 1 367 ? 4.609 -14.681 13.434 1.00 97.38 367 PHE A O 1
ATOM 2803 N N . VAL A 1 368 ? 5.170 -15.353 11.367 1.00 97.62 368 VAL A N 1
ATOM 2804 C CA . VAL A 1 368 ? 6.455 -14.645 11.334 1.00 97.62 368 VAL A CA 1
ATOM 2805 C C . VAL A 1 368 ? 6.513 -13.711 10.135 1.00 97.62 368 VAL A C 1
ATOM 2807 O O . VAL A 1 368 ? 6.544 -14.152 8.985 1.00 97.62 368 VAL A O 1
ATOM 2810 N N . LYS A 1 369 ? 6.570 -12.406 10.413 1.00 97.12 369 LYS A N 1
ATOM 2811 C CA . LYS A 1 369 ? 6.865 -11.368 9.417 1.00 97.12 369 LYS A CA 1
ATOM 2812 C C . LYS A 1 369 ? 8.356 -11.064 9.481 1.00 97.12 369 LYS A C 1
ATOM 2814 O O . LYS A 1 369 ? 8.875 -10.816 10.567 1.00 97.12 369 LYS A O 1
ATOM 2819 N N . TYR A 1 370 ? 9.050 -11.079 8.348 1.00 97.19 370 TYR A N 1
ATOM 2820 C CA . TYR A 1 370 ? 10.472 -10.749 8.322 1.00 97.19 370 TYR A CA 1
ATOM 2821 C C . TYR A 1 370 ? 10.901 -10.087 7.016 1.00 97.19 370 TYR A C 1
ATOM 2823 O O . TYR A 1 370 ? 10.165 -10.125 6.032 1.00 97.19 370 TYR A O 1
ATOM 2831 N N . GLY A 1 371 ? 12.080 -9.467 7.022 1.00 95.75 371 GLY A N 1
ATOM 2832 C CA . GLY A 1 371 ? 12.680 -8.826 5.854 1.00 95.75 371 GLY A CA 1
ATOM 2833 C C . GLY A 1 371 ? 13.591 -7.660 6.226 1.00 95.75 371 GLY A C 1
ATOM 2834 O O . GLY A 1 371 ? 13.624 -7.238 7.379 1.00 95.75 371 GLY A O 1
ATOM 2835 N N . ALA A 1 372 ? 14.326 -7.129 5.250 1.00 92.56 372 ALA A N 1
ATOM 2836 C CA . ALA A 1 372 ? 15.147 -5.929 5.452 1.00 92.56 372 ALA A CA 1
ATOM 2837 C C . ALA A 1 372 ? 14.316 -4.638 5.584 1.00 92.56 372 ALA A C 1
ATOM 2839 O O . ALA A 1 372 ? 14.813 -3.638 6.092 1.00 92.56 372 ALA A O 1
ATOM 2840 N N . ASP A 1 373 ? 13.054 -4.667 5.139 1.00 88.62 373 ASP A N 1
ATOM 2841 C CA . ASP A 1 373 ? 12.117 -3.545 5.274 1.00 88.62 373 ASP A CA 1
ATOM 2842 C C . ASP A 1 373 ? 11.268 -3.639 6.558 1.00 88.62 373 ASP A C 1
ATOM 2844 O O . ASP A 1 373 ? 10.512 -2.721 6.870 1.00 88.62 373 ASP A O 1
ATOM 2848 N N . VAL A 1 374 ? 11.355 -4.755 7.289 1.00 91.38 374 VAL A N 1
ATOM 2849 C CA . VAL A 1 374 ? 10.687 -4.930 8.585 1.00 91.38 374 VAL A CA 1
ATOM 2850 C C . VAL A 1 374 ? 11.535 -4.248 9.647 1.00 91.38 374 VAL A C 1
ATOM 2852 O O . VAL A 1 374 ? 12.756 -4.360 9.631 1.00 91.38 374 VAL A O 1
ATOM 2855 N N . THR A 1 375 ? 10.903 -3.534 10.575 1.00 90.06 375 THR A N 1
ATOM 2856 C CA . THR A 1 375 ? 11.630 -2.746 11.578 1.00 90.06 375 THR A CA 1
ATOM 2857 C C . THR A 1 375 ? 11.226 -3.126 12.995 1.00 90.06 375 THR A C 1
ATOM 2859 O O . THR A 1 375 ? 10.096 -3.530 13.261 1.00 90.06 375 THR A O 1
ATOM 2862 N N . VAL A 1 376 ? 12.139 -2.924 13.947 1.00 88.25 376 VAL A N 1
ATOM 2863 C CA . VAL A 1 376 ? 11.831 -3.034 15.384 1.00 88.25 376 VAL A CA 1
ATOM 2864 C C . VAL A 1 376 ? 10.727 -2.042 15.787 1.00 88.25 376 VAL A C 1
ATOM 2866 O O . VAL A 1 376 ? 9.899 -2.359 16.637 1.00 88.25 376 VAL A O 1
ATOM 2869 N N . ALA A 1 377 ? 10.650 -0.881 15.125 1.00 88.62 377 ALA A N 1
ATOM 2870 C CA . ALA A 1 377 ? 9.615 0.125 15.361 1.00 88.62 377 ALA A CA 1
ATOM 2871 C C . ALA A 1 377 ? 8.197 -0.395 15.074 1.00 88.62 377 ALA A C 1
ATOM 2873 O O . ALA A 1 377 ? 7.261 -0.064 15.802 1.00 88.62 377 ALA A O 1
ATOM 2874 N N . GLU A 1 378 ? 8.036 -1.231 14.047 1.00 92.88 378 GLU A N 1
ATOM 2875 C CA . GLU A 1 378 ? 6.764 -1.887 13.744 1.00 92.88 378 GLU A CA 1
ATOM 2876 C C . GLU A 1 378 ? 6.332 -2.821 14.884 1.00 92.88 378 GLU A C 1
ATOM 2878 O O . GLU A 1 378 ? 5.194 -2.755 15.350 1.00 92.88 378 GLU A O 1
ATOM 2883 N N . MET A 1 379 ? 7.262 -3.637 15.386 1.00 94.00 379 MET A N 1
ATOM 2884 C CA . MET A 1 379 ? 7.012 -4.534 16.514 1.00 94.00 379 MET A CA 1
ATOM 2885 C C . MET A 1 379 ? 6.617 -3.763 17.780 1.00 94.00 379 MET A C 1
ATOM 2887 O O . MET A 1 379 ? 5.597 -4.075 18.397 1.00 94.00 379 MET A O 1
ATOM 2891 N N . GLU A 1 380 ? 7.380 -2.728 18.138 1.00 93.25 380 GLU A N 1
ATOM 2892 C CA . GLU A 1 380 ? 7.091 -1.871 19.295 1.00 93.25 380 GLU A CA 1
ATOM 2893 C C . GLU A 1 380 ? 5.710 -1.222 19.182 1.00 93.25 380 GLU A C 1
ATOM 2895 O O . GLU A 1 380 ? 4.968 -1.147 20.162 1.00 93.25 380 GLU A O 1
ATOM 2900 N N . THR A 1 381 ? 5.348 -0.788 17.972 1.00 93.94 381 THR A N 1
ATOM 2901 C CA . THR A 1 381 ? 4.051 -0.168 17.701 1.00 93.94 381 THR A CA 1
ATOM 2902 C C . THR A 1 381 ? 2.910 -1.150 17.913 1.00 93.94 381 THR A C 1
ATOM 2904 O O . THR A 1 381 ? 1.949 -0.820 18.606 1.00 93.94 381 THR A O 1
ATOM 2907 N N . GLN A 1 382 ? 3.029 -2.379 17.406 1.00 95.62 382 GLN A N 1
ATOM 2908 C CA . GLN A 1 382 ? 2.006 -3.403 17.606 1.00 95.62 382 GLN A CA 1
ATOM 2909 C C . GLN A 1 382 ? 1.839 -3.779 19.085 1.00 95.62 382 GLN A C 1
ATOM 2911 O O . GLN A 1 382 ? 0.706 -3.870 19.563 1.00 95.62 382 GLN A O 1
ATOM 2916 N N . ILE A 1 383 ? 2.942 -3.954 19.826 1.00 95.50 383 ILE A N 1
ATOM 2917 C CA . ILE A 1 383 ? 2.892 -4.225 21.274 1.00 95.50 383 ILE A CA 1
ATOM 2918 C C . ILE A 1 383 ? 2.163 -3.090 21.990 1.00 95.50 383 ILE A C 1
ATOM 2920 O O . ILE A 1 383 ? 1.204 -3.338 22.723 1.00 95.50 383 ILE A O 1
ATOM 2924 N N . ARG A 1 384 ? 2.560 -1.840 21.721 1.00 94.56 384 ARG A N 1
ATOM 2925 C CA . ARG A 1 384 ? 1.970 -0.671 22.374 1.00 94.56 384 ARG A CA 1
ATOM 2926 C C . ARG A 1 384 ? 0.481 -0.531 22.070 1.00 94.56 384 ARG A C 1
ATOM 2928 O O . ARG A 1 384 ? -0.301 -0.234 22.970 1.00 94.56 384 ARG A O 1
ATOM 2935 N N . MET A 1 385 ? 0.076 -0.761 20.823 1.00 95.44 385 MET A N 1
ATOM 2936 C CA . MET A 1 385 ? -1.332 -0.687 20.430 1.00 95.44 385 MET A CA 1
ATOM 2937 C C . MET A 1 385 ? -2.163 -1.792 21.067 1.00 95.44 385 MET A C 1
ATOM 2939 O O . MET A 1 385 ? -3.265 -1.523 21.540 1.00 95.44 385 MET A O 1
ATOM 2943 N N . ARG A 1 386 ? -1.629 -3.013 21.163 1.00 95.88 386 ARG A N 1
ATOM 2944 C CA . ARG A 1 386 ? -2.310 -4.113 21.853 1.00 95.88 386 ARG A CA 1
ATOM 2945 C C . ARG A 1 386 ? -2.559 -3.808 23.332 1.00 95.88 386 ARG A C 1
ATOM 2947 O O . ARG A 1 386 ? -3.613 -4.172 23.846 1.00 95.88 386 ARG A O 1
ATOM 2954 N N . GLU A 1 387 ? -1.618 -3.147 24.003 1.00 94.50 387 GLU A N 1
ATOM 2955 C CA . GLU A 1 387 ? -1.780 -2.702 25.393 1.00 94.50 387 GLU A CA 1
ATOM 2956 C C . GLU A 1 387 ? -2.825 -1.589 25.524 1.00 94.50 387 GLU A C 1
ATOM 2958 O O . GLU A 1 387 ? -3.743 -1.688 26.334 1.00 94.50 387 GLU A O 1
ATOM 2963 N N . LEU A 1 388 ? -2.703 -0.530 24.717 1.00 94.75 388 LEU A N 1
ATOM 2964 C CA . LEU A 1 388 ? -3.565 0.651 24.810 1.00 94.75 388 LEU A CA 1
ATOM 2965 C C . LEU A 1 388 ? -5.011 0.384 24.366 1.00 94.75 388 LEU A C 1
ATOM 2967 O O . LEU A 1 388 ? -5.938 1.015 24.870 1.00 94.75 388 LEU A O 1
ATOM 2971 N N . LEU A 1 389 ? -5.210 -0.547 23.432 1.00 96.12 389 LEU A N 1
ATOM 2972 C CA . LEU A 1 389 ? -6.511 -0.868 22.834 1.00 96.12 389 LEU A CA 1
ATOM 2973 C C . LEU A 1 389 ? -7.077 -2.201 23.329 1.00 96.12 389 LEU A C 1
ATOM 2975 O O . LEU A 1 389 ? -7.997 -2.756 22.717 1.00 96.12 389 LEU A O 1
ATOM 2979 N N . GLN A 1 390 ? -6.541 -2.724 24.433 1.00 92.50 390 GLN A N 1
ATOM 2980 C CA . GLN A 1 390 ? -6.941 -4.011 24.982 1.00 92.50 390 GLN A CA 1
ATOM 2981 C C . GLN A 1 390 ? -8.464 -4.083 25.186 1.00 92.50 390 GLN A C 1
ATOM 2983 O O . GLN A 1 390 ? -9.079 -3.216 25.805 1.00 92.50 390 GLN A O 1
ATOM 2988 N N . GLY A 1 391 ? -9.083 -5.131 24.636 1.00 89.88 391 GLY A N 1
ATOM 2989 C CA . GLY A 1 391 ? -10.531 -5.360 24.712 1.00 89.88 391 GLY A CA 1
ATOM 2990 C C . GLY A 1 391 ? -11.380 -4.522 23.747 1.00 89.88 391 GLY A C 1
ATOM 2991 O O . GLY A 1 391 ? -12.567 -4.804 23.607 1.00 89.88 391 GLY A O 1
ATOM 2992 N N . GLN A 1 392 ? -10.792 -3.543 23.055 1.00 96.19 392 GLN A N 1
ATOM 2993 C CA . GLN A 1 392 ? -11.476 -2.724 22.049 1.00 96.19 392 GLN A CA 1
ATOM 2994 C C . GLN A 1 392 ? -11.113 -3.153 20.628 1.00 96.19 392 GLN A C 1
ATOM 2996 O O . GLN A 1 392 ? -11.991 -3.238 19.769 1.00 96.19 392 GLN A O 1
ATOM 3001 N N . VAL A 1 393 ? -9.835 -3.460 20.389 1.00 97.12 393 VAL A N 1
ATOM 3002 C CA . VAL A 1 393 ? -9.323 -3.853 19.072 1.00 97.12 393 VAL A CA 1
ATOM 3003 C C . VAL A 1 393 ? -8.551 -5.166 19.196 1.00 97.12 393 VAL A C 1
ATOM 3005 O O . VAL A 1 393 ? -7.615 -5.249 19.994 1.00 97.12 393 VAL A O 1
ATOM 3008 N N . PRO A 1 394 ? -8.920 -6.213 18.440 1.00 97.06 394 PRO A N 1
ATOM 3009 C CA . PRO A 1 394 ? -8.165 -7.454 18.438 1.00 97.06 394 PRO A CA 1
ATOM 3010 C C . PRO A 1 394 ? -6.862 -7.272 17.648 1.00 97.06 394 PRO A C 1
ATOM 3012 O O . PRO A 1 394 ? -6.886 -7.042 16.441 1.00 97.06 394 PRO A O 1
ATOM 3015 N N . ILE A 1 395 ? -5.725 -7.373 18.336 1.00 97.38 395 ILE A N 1
ATOM 3016 C CA . ILE A 1 395 ? -4.381 -7.205 17.765 1.00 97.38 395 ILE A CA 1
ATOM 3017 C C . ILE A 1 395 ? -3.541 -8.443 18.126 1.00 97.38 395 ILE A C 1
ATOM 3019 O O . ILE A 1 395 ? -3.528 -8.823 19.306 1.00 97.38 395 ILE A O 1
ATOM 3023 N N . PRO A 1 396 ? -2.843 -9.079 17.161 1.00 96.94 396 PRO A N 1
ATOM 3024 C CA . PRO A 1 396 ? -1.991 -10.233 17.433 1.00 96.94 396 PRO A CA 1
ATOM 3025 C C . PRO A 1 396 ? -0.921 -9.931 18.485 1.00 96.94 396 PRO A C 1
ATOM 3027 O O . PRO A 1 396 ? -0.287 -8.872 18.478 1.00 96.94 396 PRO A O 1
ATOM 3030 N N . GLU A 1 397 ? -0.702 -10.878 19.392 1.00 97.12 397 GLU A N 1
ATOM 3031 C CA . GLU A 1 397 ? 0.349 -10.774 20.400 1.00 97.12 397 GLU A CA 1
ATOM 3032 C C . GLU A 1 397 ? 1.719 -11.006 19.769 1.00 97.12 397 GLU A C 1
ATOM 3034 O O . GLU A 1 397 ? 1.889 -11.955 19.013 1.00 97.12 397 GLU A O 1
ATOM 3039 N N . VAL A 1 398 ? 2.710 -10.181 20.103 1.00 97.38 398 VAL A N 1
ATOM 3040 C CA . VAL A 1 398 ? 4.102 -10.433 19.715 1.00 97.38 398 VAL A CA 1
ATOM 3041 C C . VAL A 1 398 ? 4.768 -11.307 20.778 1.00 97.38 398 VAL A C 1
ATOM 3043 O O . VAL A 1 398 ? 4.708 -11.007 21.967 1.00 97.38 398 VAL A O 1
ATOM 3046 N N . PHE A 1 399 ? 5.427 -12.380 20.346 1.00 97.31 399 PHE A N 1
ATOM 3047 C CA . PHE A 1 399 ? 6.145 -13.339 21.193 1.00 97.31 399 PHE A CA 1
ATOM 3048 C C . PHE A 1 399 ? 7.640 -13.034 21.307 1.00 97.31 399 PHE A C 1
ATOM 3050 O O . PHE A 1 399 ? 8.284 -13.382 22.298 1.00 97.31 399 PHE A O 1
ATOM 3057 N N . GLY A 1 400 ? 8.200 -12.374 20.297 1.00 96.44 400 GLY A N 1
ATOM 3058 C CA . GLY A 1 400 ? 9.600 -11.984 20.261 1.00 96.44 400 GLY A CA 1
ATOM 3059 C C . GLY A 1 400 ? 9.996 -11.402 18.913 1.00 96.44 400 GLY A C 1
ATOM 3060 O O . GLY A 1 400 ? 9.178 -11.265 18.002 1.00 96.44 400 GLY A O 1
ATOM 3061 N N . TRP A 1 401 ? 11.276 -11.084 18.782 1.00 97.50 401 TRP A N 1
ATOM 3062 C CA . TRP A 1 401 ? 11.874 -10.621 17.538 1.00 97.50 401 TRP A CA 1
ATOM 3063 C C . TRP A 1 401 ? 13.330 -11.073 17.423 1.00 97.50 401 TRP A C 1
ATOM 3065 O O . TRP A 1 401 ? 13.963 -11.438 18.417 1.00 97.50 401 TRP A O 1
ATOM 3075 N N . ALA A 1 402 ? 13.860 -11.055 16.204 1.00 97.06 402 ALA A N 1
ATOM 3076 C CA . ALA A 1 402 ? 15.271 -11.311 15.952 1.00 97.06 402 ALA A CA 1
ATOM 3077 C C . ALA A 1 402 ? 15.824 -10.419 14.836 1.00 97.06 402 ALA A C 1
ATOM 3079 O O . ALA A 1 402 ? 15.083 -9.974 13.964 1.00 97.06 402 ALA A O 1
ATOM 3080 N N . GLU A 1 403 ? 17.130 -10.193 14.851 1.00 96.56 403 GLU A N 1
ATOM 3081 C CA . GLU A 1 403 ? 17.895 -9.603 13.755 1.00 96.56 403 GLU A CA 1
ATOM 3082 C C . GLU A 1 403 ? 18.973 -10.584 13.317 1.00 96.56 403 GLU A C 1
ATOM 3084 O O . GLU A 1 403 ? 19.746 -11.094 14.134 1.00 96.56 403 GLU A O 1
ATOM 3089 N N . ASP A 1 404 ? 18.999 -10.860 12.017 1.00 96.38 404 ASP A N 1
ATOM 3090 C CA . ASP A 1 404 ? 19.912 -11.827 11.430 1.00 96.38 404 ASP A CA 1
ATOM 3091 C C . ASP A 1 404 ? 20.154 -11.517 9.950 1.00 96.38 404 ASP A C 1
ATOM 3093 O O . ASP A 1 404 ? 19.210 -11.355 9.173 1.00 96.38 404 ASP A O 1
ATOM 3097 N N . GLY A 1 405 ? 21.425 -11.399 9.554 1.00 92.81 405 GLY A N 1
ATOM 3098 C CA . GLY A 1 405 ? 21.805 -11.171 8.155 1.00 92.81 405 GLY A CA 1
ATOM 3099 C C . GLY A 1 405 ? 21.230 -9.889 7.535 1.00 92.81 405 GLY A C 1
ATOM 3100 O O . GLY A 1 405 ? 20.976 -9.853 6.333 1.00 92.81 405 GLY A O 1
ATOM 3101 N N . GLY A 1 406 ? 20.980 -8.850 8.340 1.00 92.56 406 GLY A N 1
ATOM 3102 C CA . GLY A 1 406 ? 20.366 -7.597 7.881 1.00 92.56 406 GLY A CA 1
ATOM 3103 C C . GLY A 1 406 ? 18.853 -7.671 7.643 1.00 92.56 406 GLY A C 1
ATOM 3104 O O . GLY A 1 406 ? 18.298 -6.758 7.035 1.00 92.56 406 GLY A O 1
ATOM 3105 N N . GLN A 1 407 ? 18.186 -8.733 8.104 1.00 96.00 407 GLN A N 1
ATOM 3106 C CA . GLN A 1 407 ? 16.729 -8.839 8.148 1.00 96.00 407 GLN A CA 1
ATOM 3107 C C . GLN A 1 407 ? 16.244 -8.816 9.599 1.00 96.00 407 GLN A C 1
ATOM 3109 O O . GLN A 1 407 ? 16.849 -9.439 10.475 1.00 96.00 407 GLN A O 1
ATOM 3114 N N . THR A 1 408 ? 15.119 -8.150 9.837 1.00 97.12 408 THR A N 1
ATOM 3115 C CA . THR A 1 408 ? 14.407 -8.197 11.117 1.00 97.12 408 THR A CA 1
ATOM 3116 C C . THR A 1 408 ? 13.267 -9.206 11.022 1.00 97.12 408 THR A C 1
ATOM 3118 O O . THR A 1 408 ? 12.598 -9.289 9.995 1.00 97.12 408 THR A O 1
ATOM 3121 N N . PHE A 1 409 ? 13.042 -9.966 12.091 1.00 97.81 409 PHE A N 1
ATOM 3122 C CA . PHE A 1 409 ? 12.013 -10.994 12.239 1.00 97.81 409 PHE A CA 1
ATOM 3123 C C . PHE A 1 409 ? 11.105 -10.620 13.404 1.00 97.81 409 PHE A C 1
ATOM 3125 O O . PHE A 1 409 ? 11.599 -10.356 14.496 1.00 97.81 409 PHE A O 1
ATOM 3132 N N . ILE A 1 410 ? 9.792 -10.643 13.200 1.00 97.94 410 ILE A N 1
ATOM 3133 C CA . ILE A 1 410 ? 8.782 -10.417 14.234 1.00 97.94 410 ILE A CA 1
ATOM 3134 C C . ILE A 1 410 ? 7.944 -11.688 14.353 1.00 97.94 410 ILE A C 1
ATOM 3136 O O . ILE A 1 410 ? 7.280 -12.093 13.397 1.00 97.94 410 ILE A O 1
ATOM 3140 N N . TYR A 1 411 ? 7.977 -12.302 15.534 1.00 97.81 411 TYR A N 1
ATOM 3141 C CA . TYR A 1 411 ? 7.255 -13.528 15.865 1.00 97.81 411 TYR A CA 1
ATOM 3142 C C . TYR A 1 411 ? 5.978 -13.151 16.607 1.00 97.81 411 TYR A C 1
ATOM 3144 O O . TYR A 1 411 ? 6.051 -12.512 17.657 1.00 97.81 411 TYR A O 1
ATOM 3152 N N . MET A 1 412 ? 4.814 -13.531 16.087 1.00 97.69 412 MET A N 1
ATOM 3153 C CA . MET A 1 412 ? 3.522 -13.147 16.657 1.00 97.69 412 MET A CA 1
ATOM 3154 C C . MET A 1 412 ? 2.487 -14.272 16.581 1.00 97.69 412 MET A C 1
ATOM 3156 O O . MET A 1 412 ? 2.649 -15.238 15.835 1.00 97.69 412 MET A O 1
ATOM 3160 N N . SER A 1 413 ? 1.412 -14.146 17.356 1.00 97.38 413 SER A N 1
ATOM 3161 C CA . SER A 1 413 ? 0.316 -15.110 17.390 1.00 97.38 413 SER A CA 1
ATOM 3162 C C . SER A 1 413 ? -0.346 -15.242 16.020 1.00 97.38 413 SER A C 1
ATOM 3164 O O . SER A 1 413 ? -0.796 -14.247 15.446 1.00 97.38 413 SER A O 1
ATOM 3166 N N . LEU A 1 414 ? -0.479 -16.472 15.530 1.00 96.81 414 LEU A N 1
ATOM 3167 C CA . LEU A 1 414 ? -1.291 -16.778 14.362 1.00 96.81 414 LEU A CA 1
ATOM 3168 C C . LEU A 1 414 ? -2.770 -16.632 14.717 1.00 96.81 414 LEU A C 1
ATOM 3170 O O . LEU A 1 414 ? -3.310 -17.393 15.519 1.00 96.81 414 LEU A O 1
ATOM 3174 N N . VAL A 1 415 ? -3.438 -15.672 14.085 1.00 96.31 415 VAL A N 1
ATOM 3175 C CA . VAL A 1 415 ? -4.888 -15.513 14.200 1.00 96.31 415 VAL A CA 1
ATOM 3176 C C . VAL A 1 415 ? -5.553 -16.304 13.080 1.00 96.31 415 VAL A C 1
ATOM 3178 O O . VAL A 1 415 ? -5.287 -16.071 11.904 1.00 96.31 415 VAL A O 1
ATOM 3181 N N . SER A 1 416 ? -6.424 -17.244 13.446 1.00 93.06 416 SER A N 1
ATOM 3182 C CA . SER A 1 416 ? -7.189 -18.025 12.474 1.00 93.06 416 SER A CA 1
ATOM 3183 C C . SER A 1 416 ? -8.248 -17.155 11.801 1.00 93.06 416 SER A C 1
ATOM 3185 O O . SER A 1 416 ? -9.137 -16.628 12.472 1.00 93.06 416 SER A O 1
ATOM 3187 N N . GLY A 1 417 ? -8.203 -17.066 10.476 1.00 93.50 417 GLY A N 1
ATOM 3188 C CA . GLY A 1 417 ? -9.176 -16.312 9.702 1.00 93.50 417 GLY A CA 1
ATOM 3189 C C . GLY A 1 417 ? -8.722 -16.050 8.275 1.00 93.50 417 GLY A C 1
ATOM 3190 O O . GLY A 1 417 ? -7.542 -16.176 7.957 1.00 93.50 417 GLY A O 1
ATOM 3191 N N . ASP A 1 418 ? -9.675 -15.657 7.439 1.00 94.50 418 ASP A N 1
ATOM 3192 C CA . ASP A 1 418 ? -9.408 -15.176 6.086 1.00 94.50 418 ASP A CA 1
ATOM 3193 C C . ASP A 1 418 ? -9.287 -13.648 6.111 1.00 94.50 418 ASP A C 1
ATOM 3195 O O . ASP A 1 418 ? -9.943 -12.982 6.918 1.00 94.50 418 ASP A O 1
ATOM 3199 N N . THR A 1 419 ? -8.489 -13.063 5.217 1.00 94.94 419 THR A N 1
ATOM 3200 C CA . THR A 1 419 ? -8.493 -11.602 5.059 1.00 94.94 419 THR A CA 1
ATOM 3201 C C . THR A 1 419 ? -9.854 -11.132 4.548 1.00 94.94 419 THR A C 1
ATOM 3203 O O . THR A 1 419 ? -10.529 -11.826 3.779 1.00 94.94 419 THR A O 1
ATOM 3206 N N . LEU A 1 420 ? -10.253 -9.919 4.934 1.00 94.88 420 LEU A N 1
ATOM 3207 C CA . LEU A 1 420 ? -11.467 -9.283 4.434 1.00 94.88 420 LEU A CA 1
ATOM 3208 C C . LEU A 1 420 ? -11.440 -9.239 2.905 1.00 94.88 420 LEU A C 1
ATOM 3210 O O . LEU A 1 420 ? -12.439 -9.562 2.276 1.00 94.88 420 LEU A O 1
ATOM 3214 N N . GLN A 1 421 ? -10.275 -8.951 2.320 1.00 93.38 421 GLN A N 1
ATOM 3215 C CA . GLN A 1 421 ? -10.029 -9.007 0.878 1.00 93.38 421 GLN A CA 1
ATOM 3216 C C . GLN A 1 421 ? -10.396 -10.363 0.256 1.00 93.38 421 GLN A C 1
ATOM 3218 O O . GLN A 1 421 ? -11.124 -10.400 -0.734 1.00 93.38 421 GLN A O 1
ATOM 3223 N N . ALA A 1 422 ? -9.911 -11.473 0.823 1.00 91.69 422 ALA A N 1
ATOM 3224 C CA . ALA A 1 422 ? -10.156 -12.811 0.283 1.00 91.69 422 ALA A CA 1
ATOM 3225 C C . ALA A 1 422 ? -11.642 -13.203 0.353 1.00 91.69 422 ALA A C 1
ATOM 3227 O O . ALA A 1 422 ? -12.144 -13.915 -0.515 1.00 91.69 422 ALA A O 1
ATOM 3228 N N . ARG A 1 423 ? -12.363 -12.714 1.369 1.00 92.44 423 ARG A N 1
ATOM 3229 C CA . ARG A 1 423 ? -13.791 -13.002 1.572 1.00 92.44 423 ARG A CA 1
ATOM 3230 C C . ARG A 1 423 ? -14.719 -12.054 0.830 1.00 92.44 423 ARG A C 1
ATOM 3232 O O . ARG A 1 423 ? -15.843 -12.454 0.523 1.00 92.44 423 ARG A O 1
ATOM 3239 N N . TRP A 1 424 ? -14.266 -10.839 0.530 1.00 93.12 424 TRP A N 1
ATOM 3240 C CA . TRP A 1 424 ? -15.108 -9.711 0.138 1.00 93.12 424 TRP A CA 1
ATOM 3241 C C . TRP A 1 424 ? -16.110 -10.049 -0.968 1.00 93.12 424 TRP A C 1
ATOM 3243 O O . TRP A 1 424 ? -17.313 -9.846 -0.801 1.00 93.12 424 TRP A O 1
ATOM 3253 N N . GLY A 1 425 ? -15.632 -10.646 -2.065 1.00 91.50 425 GLY A N 1
ATOM 3254 C CA . GLY A 1 425 ? -16.462 -10.992 -3.224 1.00 91.50 425 GLY A CA 1
ATOM 3255 C C . GLY A 1 425 ? -17.546 -12.038 -2.946 1.00 91.50 425 GLY A C 1
ATOM 3256 O O . GLY A 1 425 ? -18.550 -12.066 -3.648 1.00 91.50 425 GLY A O 1
ATOM 3257 N N . SER A 1 426 ? -17.376 -12.861 -1.908 1.00 92.00 426 SER A N 1
ATOM 3258 C CA . SER A 1 426 ? -18.338 -13.899 -1.505 1.00 92.00 426 SER A CA 1
ATOM 3259 C C . SER A 1 426 ? -19.311 -13.460 -0.407 1.00 92.00 426 SER A C 1
ATOM 3261 O O . SER A 1 426 ? -20.313 -14.133 -0.180 1.00 92.00 426 SER A O 1
ATOM 3263 N N . MET A 1 427 ? -19.019 -12.355 0.282 1.00 94.12 427 MET A N 1
ATOM 3264 C CA . MET A 1 427 ? -19.858 -11.838 1.362 1.00 94.12 427 MET A CA 1
ATOM 3265 C C . MET A 1 427 ? -21.108 -11.157 0.809 1.00 94.12 427 MET A C 1
ATOM 3267 O O . MET A 1 427 ? -21.042 -10.424 -0.181 1.00 94.12 427 MET A O 1
ATOM 3271 N N . SER A 1 428 ? -22.228 -11.344 1.499 1.00 94.69 428 SER A N 1
ATOM 3272 C CA . SER A 1 428 ? -23.433 -10.546 1.295 1.00 94.69 428 SER A CA 1
ATOM 3273 C C . SER A 1 428 ? -23.209 -9.085 1.698 1.00 94.69 428 SER A C 1
ATOM 3275 O O . SER A 1 428 ? -22.350 -8.764 2.522 1.00 94.69 428 SER A O 1
ATOM 3277 N N . GLU A 1 429 ? -24.026 -8.186 1.154 1.00 94.81 429 GLU A N 1
ATOM 3278 C CA . GLU A 1 429 ? -24.010 -6.765 1.517 1.00 94.81 429 GLU A CA 1
ATOM 3279 C C . GLU A 1 429 ? -24.207 -6.558 3.027 1.00 94.81 429 GLU A C 1
ATOM 3281 O O . GLU A 1 429 ? -23.442 -5.826 3.649 1.00 94.81 429 GLU A O 1
ATOM 3286 N N . SER A 1 430 ? -25.137 -7.294 3.646 1.00 95.00 430 SER A N 1
ATOM 3287 C CA . SER A 1 430 ? -25.372 -7.243 5.093 1.00 95.00 430 SER A CA 1
ATOM 3288 C C . SER A 1 430 ? -24.162 -7.684 5.920 1.00 95.00 430 SER A C 1
ATOM 3290 O O . SER A 1 430 ? -23.893 -7.099 6.967 1.00 95.00 430 SER A O 1
ATOM 3292 N N . GLU A 1 431 ? -23.406 -8.690 5.469 1.00 95.38 431 GLU A N 1
ATOM 3293 C CA . GLU A 1 431 ? -22.176 -9.110 6.154 1.00 95.38 431 GLU A CA 1
ATOM 3294 C C . GLU A 1 431 ? -21.082 -8.042 6.031 1.00 95.38 431 GLU A C 1
ATOM 3296 O O . GLU A 1 431 ? -20.408 -7.738 7.017 1.00 95.38 431 GLU A O 1
ATOM 3301 N N . ARG A 1 432 ? -20.921 -7.432 4.846 1.00 95.88 432 ARG A N 1
ATOM 3302 C CA . ARG A 1 432 ? -19.961 -6.333 4.630 1.00 95.88 432 ARG A CA 1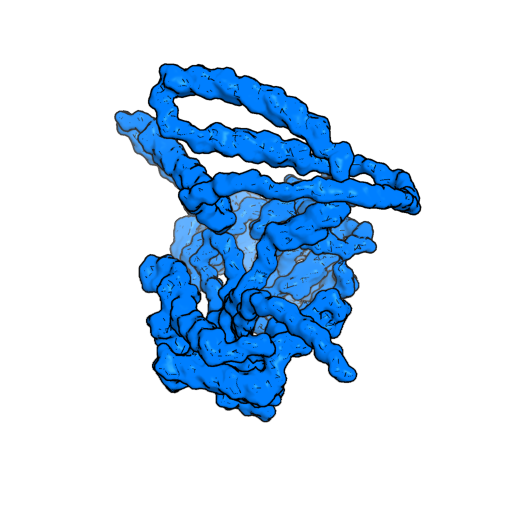
ATOM 3303 C C . ARG A 1 432 ? -20.294 -5.135 5.517 1.00 95.88 432 ARG A C 1
ATOM 3305 O O . ARG A 1 432 ? -19.410 -4.604 6.192 1.00 95.88 432 ARG A O 1
ATOM 3312 N N . GLU A 1 433 ? -21.567 -4.748 5.573 1.00 95.81 433 GLU A N 1
ATOM 3313 C CA . GLU A 1 433 ? -22.049 -3.676 6.445 1.00 95.81 433 GLU A CA 1
ATOM 3314 C C . GLU A 1 433 ? -21.821 -3.997 7.924 1.00 95.81 433 GLU A C 1
ATOM 3316 O O . GLU A 1 433 ? -21.310 -3.148 8.655 1.00 95.81 433 GLU A O 1
ATOM 3321 N N . ALA A 1 434 ? -22.133 -5.218 8.367 1.00 95.69 434 ALA A N 1
ATOM 3322 C CA . ALA A 1 434 ? -21.931 -5.640 9.750 1.00 95.69 434 ALA A CA 1
ATOM 3323 C C . ALA A 1 434 ? -20.451 -5.579 10.162 1.00 95.69 434 ALA A C 1
ATOM 3325 O O . ALA A 1 434 ? -20.133 -5.086 11.249 1.00 95.69 434 ALA A O 1
ATOM 3326 N N . VAL A 1 435 ? -19.533 -6.017 9.292 1.00 96.56 435 VAL A N 1
ATOM 3327 C CA . VAL A 1 435 ? -18.086 -5.891 9.524 1.00 96.56 435 VAL A CA 1
ATOM 3328 C C . VAL A 1 435 ? -17.680 -4.419 9.632 1.00 96.56 435 VAL A C 1
ATOM 3330 O O . VAL A 1 435 ? -17.016 -4.038 10.597 1.00 96.56 435 VAL A O 1
ATOM 3333 N N . CYS A 1 436 ? -18.127 -3.560 8.713 1.00 96.12 436 CYS A N 1
ATOM 3334 C CA . CYS A 1 436 ? -17.779 -2.135 8.726 1.00 96.12 436 CYS A CA 1
ATOM 3335 C C . CYS A 1 436 ? -18.344 -1.399 9.952 1.00 96.12 436 CYS A C 1
ATOM 3337 O O . CYS A 1 436 ? -17.648 -0.597 10.578 1.00 96.12 436 CYS A O 1
ATOM 3339 N N . GLN A 1 437 ? -19.562 -1.737 10.380 1.00 95.06 437 GLN A N 1
ATOM 3340 C CA . GLN A 1 437 ? -20.153 -1.230 11.623 1.00 95.06 437 GLN A CA 1
ATOM 3341 C C . GLN A 1 437 ? -19.339 -1.624 12.865 1.00 95.06 437 GLN A C 1
ATOM 3343 O O . GLN A 1 437 ? -19.340 -0.889 13.852 1.00 95.06 437 GLN A O 1
ATOM 3348 N N . LYS A 1 438 ? -18.633 -2.763 12.836 1.00 95.69 438 LYS A N 1
ATOM 3349 C CA . LYS A 1 438 ? -17.709 -3.172 13.907 1.00 95.69 438 LYS A CA 1
ATOM 3350 C C . LYS A 1 438 ? -16.340 -2.508 13.811 1.00 95.69 438 LYS A C 1
ATOM 3352 O O . LYS A 1 438 ? -15.737 -2.275 14.853 1.00 95.69 438 LYS A O 1
ATOM 3357 N N . LEU A 1 439 ? -15.875 -2.162 12.614 1.00 97.00 439 LEU A N 1
ATOM 3358 C CA . LEU A 1 439 ? -14.604 -1.461 12.423 1.00 97.00 439 LEU A CA 1
ATOM 3359 C C . LEU A 1 439 ? -14.659 -0.003 12.896 1.00 97.00 439 LEU A C 1
ATOM 3361 O O . LEU A 1 439 ? -13.704 0.459 13.510 1.00 97.00 439 LEU A O 1
ATOM 3365 N N . ARG A 1 440 ? -15.770 0.721 12.699 1.00 96.12 440 ARG A N 1
ATOM 3366 C CA . ARG A 1 440 ? -15.875 2.132 13.130 1.00 96.12 440 ARG A CA 1
ATOM 3367 C C . ARG A 1 440 ? -15.563 2.386 14.613 1.00 96.12 440 ARG A C 1
ATOM 3369 O O . ARG A 1 440 ? -14.762 3.275 14.890 1.00 96.12 440 ARG A O 1
ATOM 3376 N N . PRO A 1 441 ? -16.137 1.659 15.592 1.00 96.94 441 PRO A N 1
ATOM 3377 C CA . PRO A 1 441 ? -15.772 1.868 16.991 1.00 96.94 441 PRO A CA 1
ATOM 3378 C C . PRO A 1 441 ? -14.304 1.520 17.280 1.00 96.94 441 PRO A C 1
ATOM 3380 O O . PRO A 1 441 ? -13.713 2.160 18.142 1.00 96.94 441 PRO A O 1
ATOM 3383 N N . MET A 1 442 ? -13.698 0.577 16.546 1.00 97.62 442 MET A N 1
ATOM 3384 C CA . MET A 1 442 ? -12.259 0.295 16.652 1.00 97.62 442 MET A CA 1
ATOM 3385 C C . MET A 1 442 ? -11.434 1.488 16.161 1.00 97.62 442 MET A C 1
ATOM 3387 O O . MET A 1 442 ? -10.541 1.941 16.873 1.00 97.62 442 MET A O 1
ATOM 3391 N N . VAL A 1 443 ? -11.801 2.052 15.003 1.00 96.06 443 VAL A N 1
ATOM 3392 C CA . VAL A 1 443 ? -11.166 3.253 14.442 1.00 96.06 443 VAL A CA 1
ATOM 3393 C C . VAL A 1 443 ? -11.250 4.427 15.407 1.00 96.06 443 VAL A C 1
ATOM 3395 O O . VAL A 1 443 ? -10.253 5.084 15.702 1.00 96.06 443 VAL A O 1
ATOM 3398 N N . ASN A 1 444 ? -12.433 4.653 15.971 1.00 95.50 444 ASN A N 1
ATOM 3399 C CA . ASN A 1 444 ? -12.630 5.695 16.967 1.00 95.50 444 ASN A CA 1
ATOM 3400 C C . ASN A 1 444 ? -11.765 5.463 18.215 1.00 95.50 444 ASN A C 1
ATOM 3402 O O . ASN A 1 444 ? -11.197 6.422 18.730 1.00 95.50 444 ASN A O 1
ATOM 3406 N N . ALA A 1 445 ? -11.614 4.215 18.672 1.00 96.50 445 ALA A N 1
ATOM 3407 C CA . ALA A 1 445 ? -10.815 3.899 19.853 1.00 96.50 445 ALA A CA 1
ATOM 3408 C C . ALA A 1 445 ? -9.353 4.345 19.693 1.00 96.50 445 ALA A C 1
ATOM 3410 O O . ALA A 1 445 ? -8.854 5.081 20.548 1.00 96.50 445 ALA A O 1
ATOM 3411 N N . TRP A 1 446 ? -8.680 3.995 18.587 1.00 95.56 446 TRP A N 1
ATOM 3412 C CA . TRP A 1 446 ? -7.294 4.440 18.391 1.00 95.56 446 TRP A CA 1
ATOM 3413 C C . TRP A 1 446 ? -7.177 5.939 18.133 1.00 95.56 446 TRP A C 1
ATOM 3415 O O . TRP A 1 446 ? -6.261 6.568 18.652 1.00 95.56 446 TRP A O 1
ATOM 3425 N N . ARG A 1 447 ? -8.144 6.554 17.446 1.00 94.44 447 ARG A N 1
ATOM 3426 C CA . ARG A 1 447 ? -8.148 8.012 17.228 1.00 94.44 447 ARG A CA 1
ATOM 3427 C C . ARG A 1 447 ? -8.288 8.820 18.518 1.00 94.44 447 ARG A C 1
ATOM 3429 O O . ARG A 1 447 ? -7.853 9.965 18.557 1.00 94.44 447 ARG A O 1
ATOM 3436 N N . THR A 1 448 ? -8.878 8.236 19.562 1.00 93.38 448 THR A N 1
ATOM 3437 C CA . THR A 1 448 ? -9.013 8.868 20.887 1.00 93.38 448 THR A CA 1
ATOM 3438 C C . THR A 1 448 ? -7.815 8.656 21.809 1.00 93.38 448 THR A C 1
ATOM 3440 O O . THR A 1 448 ? -7.829 9.149 22.939 1.00 93.38 448 THR A O 1
ATOM 3443 N N . LEU A 1 449 ? -6.779 7.937 21.362 1.00 93.31 449 LEU A N 1
ATOM 3444 C CA . LEU A 1 449 ? -5.573 7.775 22.163 1.00 93.31 449 LEU A CA 1
ATOM 3445 C C . LEU A 1 449 ? -4.935 9.145 22.435 1.00 93.31 449 LEU A C 1
ATOM 3447 O O . LEU A 1 449 ? -4.815 9.960 21.517 1.00 93.31 449 LEU A O 1
ATOM 3451 N N . PRO A 1 450 ? -4.508 9.414 23.679 1.00 89.69 450 PRO A N 1
ATOM 3452 C CA . PRO A 1 450 ? -3.781 10.631 23.988 1.00 89.69 450 PRO A CA 1
ATOM 3453 C C . PRO A 1 450 ? -2.348 10.525 23.465 1.00 89.69 450 PRO A C 1
ATOM 3455 O O . PRO A 1 450 ? -1.702 9.481 23.587 1.00 89.69 450 PRO A O 1
ATOM 3458 N N . GLN A 1 451 ? -1.826 11.623 22.926 1.00 88.25 451 GLN A N 1
ATOM 3459 C CA . GLN A 1 451 ? -0.399 11.724 22.658 1.00 88.25 451 GLN A CA 1
ATOM 3460 C C . GLN A 1 451 ? 0.342 11.902 23.991 1.00 88.25 451 GLN A C 1
ATOM 3462 O O . GLN A 1 451 ? -0.032 12.743 24.810 1.00 88.25 451 GLN A O 1
ATOM 3467 N N . GLU A 1 452 ? 1.344 11.056 24.249 1.00 73.69 452 GLU A N 1
ATOM 3468 C CA . GLU A 1 452 ? 2.101 11.087 25.506 1.00 73.69 452 GLU A CA 1
ATOM 3469 C C . GLU A 1 452 ? 2.832 12.430 25.681 1.00 73.69 452 GLU A C 1
ATOM 3471 O O . GLU A 1 452 ? 3.363 12.980 24.718 1.00 73.69 452 GLU A O 1
ATOM 3476 N N . GLY A 1 453 ? 2.816 12.947 26.919 1.00 60.00 453 GLY A N 1
ATOM 3477 C CA . GLY A 1 453 ? 3.089 14.343 27.282 1.00 60.00 453 GLY A CA 1
ATOM 3478 C C . GLY A 1 453 ? 4.255 15.018 26.553 1.00 60.00 453 GLY A C 1
ATOM 3479 O O . GLY A 1 453 ? 5.399 14.576 26.632 1.00 60.00 453 GLY A O 1
ATOM 3480 N N . GLY A 1 454 ? 3.942 16.134 25.893 1.00 71.44 454 GLY A N 1
ATOM 3481 C CA . GLY A 1 454 ? 4.856 16.960 25.109 1.00 71.44 454 GLY A CA 1
ATOM 3482 C C . GLY A 1 454 ? 4.083 17.949 24.232 1.00 71.44 454 GLY A C 1
ATOM 3483 O O . GLY A 1 454 ? 2.860 18.057 24.340 1.00 71.44 454 GLY A O 1
ATOM 3484 N N . GLU A 1 455 ? 4.795 18.672 23.371 1.00 84.06 455 GLU A N 1
ATOM 3485 C CA . GLU A 1 455 ? 4.171 19.438 22.287 1.00 84.06 455 GLU A CA 1
ATOM 3486 C C . GLU A 1 455 ? 3.536 18.481 21.259 1.00 84.06 455 GLU A C 1
ATOM 3488 O O . GLU A 1 455 ? 4.107 17.411 21.013 1.00 84.06 455 GLU A O 1
ATOM 3493 N N . PRO A 1 456 ? 2.389 18.843 20.646 1.00 87.69 456 PRO A N 1
ATOM 3494 C CA . PRO A 1 456 ? 1.798 18.068 19.563 1.00 87.69 456 PRO A CA 1
ATOM 3495 C C . PRO A 1 456 ? 2.823 17.752 18.471 1.00 87.69 456 PRO A C 1
ATOM 3497 O O . PRO A 1 456 ? 3.603 18.624 18.086 1.00 87.69 456 PRO A O 1
ATOM 3500 N N . TYR A 1 457 ? 2.826 16.521 17.961 1.00 93.56 457 TYR A N 1
ATOM 3501 C CA . TYR A 1 457 ? 3.717 16.142 16.864 1.00 93.56 457 TYR A CA 1
ATOM 3502 C C . TYR A 1 457 ? 3.067 15.216 15.839 1.00 93.56 457 TYR A C 1
ATOM 3504 O O . TYR A 1 457 ? 2.250 14.363 16.184 1.00 93.56 457 TYR A O 1
ATOM 3512 N N . VAL A 1 458 ? 3.486 15.349 14.582 1.00 94.38 458 VAL A N 1
ATOM 3513 C CA . VAL A 1 458 ? 3.203 14.402 13.496 1.00 94.38 458 VAL A CA 1
ATOM 3514 C C . VAL A 1 458 ? 4.414 13.483 13.351 1.00 94.38 458 VAL A C 1
ATOM 3516 O O . VAL A 1 458 ? 5.523 13.953 13.099 1.00 94.38 458 VAL A O 1
ATOM 3519 N N . GLY A 1 459 ? 4.227 12.181 13.557 1.00 93.69 459 GLY A N 1
ATOM 3520 C CA . GLY A 1 459 ? 5.321 11.212 13.650 1.00 93.69 459 GLY A CA 1
ATOM 3521 C C . GLY A 1 459 ? 4.878 9.849 14.181 1.00 93.69 459 GLY A C 1
ATOM 3522 O O . GLY A 1 459 ? 3.780 9.689 14.713 1.00 93.69 459 GLY A O 1
ATOM 3523 N N . SER A 1 460 ? 5.738 8.843 14.058 1.00 92.25 460 SER A N 1
ATOM 3524 C CA . SER A 1 460 ? 5.506 7.521 14.645 1.00 92.25 460 SER A CA 1
ATOM 3525 C C . SER A 1 460 ? 5.760 7.537 16.156 1.00 92.25 460 SER A C 1
ATOM 3527 O O . SER A 1 460 ? 6.366 8.467 16.700 1.00 92.25 460 SER A O 1
ATOM 3529 N N . LEU A 1 461 ? 5.306 6.488 16.852 1.00 89.06 461 LEU A N 1
ATOM 3530 C CA . LEU A 1 461 ? 5.486 6.348 18.301 1.00 89.06 461 LEU A CA 1
ATOM 3531 C C . LEU A 1 461 ? 6.943 6.551 18.731 1.00 89.06 461 LEU A C 1
ATOM 3533 O O . LEU A 1 461 ? 7.875 6.096 18.061 1.00 89.06 461 LEU A O 1
ATOM 3537 N N . GLY A 1 462 ? 7.116 7.195 19.886 1.00 87.81 462 GLY A N 1
ATOM 3538 C CA . GLY A 1 462 ? 8.429 7.568 20.407 1.00 87.81 462 GLY A CA 1
ATOM 3539 C C . GLY A 1 462 ? 9.032 8.794 19.720 1.00 87.81 462 GLY A C 1
ATOM 3540 O O . GLY A 1 462 ? 10.252 8.916 19.710 1.00 87.81 462 GLY A O 1
ATOM 3541 N N . GLN A 1 463 ? 8.201 9.672 19.134 1.00 90.94 463 GLN A N 1
ATOM 3542 C CA . GLN A 1 463 ? 8.642 10.888 18.435 1.00 90.94 463 GLN A CA 1
ATOM 3543 C C . GLN A 1 463 ? 9.633 10.576 17.302 1.00 90.94 463 GLN A C 1
ATOM 3545 O O . GLN A 1 463 ? 10.666 11.224 17.146 1.00 90.94 463 GLN A O 1
ATOM 3550 N N . ARG A 1 464 ? 9.335 9.529 16.525 1.00 90.94 464 ARG A N 1
ATOM 3551 C CA . ARG A 1 464 ? 10.157 9.082 15.392 1.00 90.94 464 ARG A CA 1
ATOM 3552 C C . ARG A 1 464 ? 9.573 9.567 14.064 1.00 90.94 464 ARG A C 1
ATOM 3554 O O . ARG A 1 464 ? 8.380 9.872 14.008 1.00 90.94 464 ARG A O 1
ATOM 3561 N N . PRO A 1 465 ? 10.374 9.599 12.985 1.00 92.25 465 PRO A N 1
ATOM 3562 C CA . PRO A 1 465 ? 9.839 9.807 11.648 1.00 92.25 465 PRO A CA 1
ATOM 3563 C C . PRO A 1 465 ? 8.773 8.761 11.313 1.00 92.25 465 PRO A C 1
ATOM 3565 O O . PRO A 1 465 ? 8.850 7.617 11.762 1.00 92.25 465 PRO A O 1
ATOM 3568 N N . LEU A 1 466 ? 7.793 9.165 10.516 1.00 92.56 466 LEU A N 1
ATOM 3569 C CA . LEU A 1 466 ? 6.749 8.317 9.968 1.00 92.56 466 LEU A CA 1
ATOM 3570 C C . LEU A 1 466 ? 7.349 7.206 9.103 1.00 92.56 466 LEU A C 1
ATOM 3572 O O . LEU A 1 466 ? 8.194 7.456 8.244 1.00 92.56 466 LEU A O 1
ATOM 3576 N N . ASN A 1 467 ? 6.846 5.989 9.277 1.00 89.25 467 ASN A N 1
ATOM 3577 C CA . ASN A 1 467 ? 7.167 4.842 8.425 1.00 89.25 467 ASN A CA 1
ATOM 3578 C C . ASN A 1 467 ? 6.103 4.634 7.327 1.00 89.25 467 ASN A C 1
ATOM 3580 O O . ASN A 1 467 ? 5.722 3.509 7.010 1.00 89.25 467 ASN A O 1
ATOM 3584 N N . ASP A 1 468 ? 5.566 5.730 6.785 1.00 87.88 468 ASP A N 1
ATOM 3585 C CA . ASP A 1 468 ? 4.530 5.691 5.754 1.00 87.88 468 ASP A CA 1
ATOM 3586 C C . ASP A 1 468 ? 5.146 5.400 4.378 1.00 87.88 468 ASP A C 1
ATOM 3588 O O . ASP A 1 468 ? 6.050 6.104 3.920 1.00 87.88 468 ASP A O 1
ATOM 3592 N N . ILE A 1 469 ? 4.627 4.392 3.677 1.00 84.19 469 ILE A N 1
ATOM 3593 C CA . ILE A 1 469 ? 5.091 4.005 2.342 1.00 84.19 469 ILE A CA 1
ATOM 3594 C C . ILE A 1 469 ? 4.962 5.133 1.309 1.00 84.19 469 ILE A C 1
ATOM 3596 O O . ILE A 1 469 ? 5.762 5.204 0.382 1.00 84.19 469 ILE A O 1
ATOM 3600 N N . ILE A 1 470 ? 4.003 6.050 1.467 1.00 81.69 470 ILE A N 1
ATOM 3601 C CA . ILE A 1 470 ? 3.845 7.211 0.575 1.00 81.69 470 ILE A CA 1
ATOM 3602 C C . ILE A 1 470 ? 5.037 8.174 0.725 1.00 81.69 470 ILE A C 1
ATOM 3604 O O . ILE A 1 470 ? 5.395 8.891 -0.213 1.00 81.69 470 ILE A O 1
ATOM 3608 N N . LEU A 1 471 ? 5.690 8.163 1.889 1.00 83.25 471 LEU A N 1
ATOM 3609 C CA . LEU A 1 471 ? 6.812 9.032 2.237 1.00 83.25 471 LEU A CA 1
ATOM 3610 C C . LEU A 1 471 ? 8.174 8.331 2.103 1.00 83.25 471 LEU A C 1
ATOM 3612 O O . LEU A 1 471 ? 9.205 8.986 2.257 1.00 83.25 471 LEU A O 1
ATOM 3616 N N . SER A 1 472 ? 8.216 7.032 1.775 1.00 75.56 472 SER A N 1
ATOM 3617 C CA . SER A 1 472 ? 9.445 6.219 1.826 1.00 75.56 472 SER A CA 1
ATOM 3618 C C . SER A 1 472 ? 10.567 6.726 0.915 1.00 75.56 472 SER A C 1
ATOM 3620 O O . SER A 1 472 ? 11.741 6.669 1.274 1.00 75.56 472 SER A O 1
ATOM 3622 N N . ASP A 1 473 ? 10.217 7.271 -0.253 1.00 71.88 473 ASP A N 1
ATOM 3623 C CA . ASP A 1 473 ? 11.184 7.838 -1.206 1.00 71.88 473 ASP A CA 1
ATOM 3624 C C . ASP A 1 473 ? 11.609 9.272 -0.848 1.00 71.88 473 ASP A C 1
ATOM 3626 O O . ASP A 1 473 ? 12.414 9.899 -1.545 1.00 71.88 473 ASP A O 1
ATOM 3630 N N . ARG A 1 474 ? 11.044 9.826 0.227 1.00 77.31 474 ARG A N 1
ATOM 3631 C CA . ARG A 1 474 ? 11.185 11.223 0.627 1.00 77.31 474 ARG A CA 1
ATOM 3632 C C . ARG A 1 474 ? 11.393 11.321 2.146 1.00 77.31 474 ARG A C 1
ATOM 3634 O O . ARG A 1 474 ? 10.570 11.908 2.842 1.00 77.31 474 ARG A O 1
ATOM 3641 N N . PRO A 1 475 ? 12.522 10.817 2.675 1.00 73.62 475 PRO A N 1
ATOM 3642 C CA . PRO A 1 475 ? 12.756 10.730 4.120 1.00 73.62 475 PRO A CA 1
ATOM 3643 C C . PRO A 1 475 ? 12.729 12.093 4.827 1.00 73.62 475 PRO A C 1
ATOM 3645 O O . PRO A 1 475 ? 12.364 12.176 5.992 1.00 73.62 475 PRO A O 1
ATOM 3648 N N . ASN A 1 476 ? 13.038 13.180 4.112 1.00 75.81 476 ASN A N 1
ATOM 3649 C CA . ASN A 1 476 ? 12.937 14.543 4.643 1.00 75.81 476 ASN A CA 1
ATOM 3650 C C . ASN A 1 476 ? 11.486 14.988 4.923 1.00 75.81 476 ASN A C 1
ATOM 3652 O O . ASN A 1 476 ? 11.295 16.026 5.544 1.00 75.81 476 ASN A O 1
ATOM 3656 N N . PHE A 1 477 ? 10.480 14.249 4.445 1.00 82.12 477 PHE A N 1
ATOM 3657 C CA . PHE A 1 477 ? 9.056 14.544 4.639 1.00 82.12 477 PHE A CA 1
ATOM 3658 C C . PHE A 1 477 ? 8.393 13.640 5.680 1.00 82.12 477 PHE A C 1
ATOM 3660 O O . PHE A 1 477 ? 7.218 13.813 5.980 1.00 82.12 477 PHE A O 1
ATOM 3667 N N . ALA A 1 478 ? 9.134 12.689 6.247 1.00 87.56 478 ALA A N 1
ATOM 3668 C CA . ALA A 1 478 ? 8.613 11.765 7.246 1.00 87.56 478 ALA A CA 1
ATOM 3669 C C . ALA A 1 478 ? 8.539 12.379 8.658 1.00 87.56 478 ALA A C 1
ATOM 3671 O O . ALA A 1 478 ? 8.053 11.729 9.576 1.00 87.56 478 ALA A O 1
ATOM 3672 N N . GLY A 1 479 ? 9.010 13.610 8.869 1.00 89.12 479 GLY A N 1
ATOM 3673 C CA . GLY A 1 479 ? 9.066 14.209 10.202 1.00 89.12 479 GLY A CA 1
ATOM 3674 C C . GLY A 1 479 ? 10.125 13.543 11.102 1.00 89.12 479 GLY A C 1
ATOM 3675 O O . GLY A 1 479 ? 11.124 13.036 10.586 1.00 89.12 479 GLY A O 1
ATOM 3676 N N . PRO A 1 480 ? 9.948 13.538 12.437 1.00 92.50 480 PRO A N 1
ATOM 3677 C CA . PRO A 1 480 ? 8.786 14.060 13.154 1.00 92.50 480 PRO A CA 1
ATOM 3678 C C . PRO A 1 480 ? 8.687 15.587 13.035 1.00 92.50 480 PRO A C 1
ATOM 3680 O O . PRO A 1 480 ? 9.702 16.283 13.006 1.00 92.50 480 PRO A O 1
ATOM 3683 N N . PHE A 1 481 ? 7.464 16.102 12.968 1.00 93.06 481 PHE A N 1
ATOM 3684 C CA . PHE A 1 481 ? 7.172 17.537 12.980 1.00 93.06 481 PHE A CA 1
ATOM 3685 C C . PHE A 1 481 ? 6.563 17.895 14.329 1.00 93.06 481 PHE A C 1
ATOM 3687 O O . PHE A 1 481 ? 5.631 17.216 14.745 1.00 93.06 481 PHE A O 1
ATOM 3694 N N . PHE A 1 482 ? 7.070 18.925 15.000 1.00 92.31 482 PHE A N 1
ATOM 3695 C CA . PHE A 1 482 ? 6.661 19.304 16.358 1.00 92.31 482 PHE A CA 1
ATOM 3696 C C . PHE A 1 482 ? 6.002 20.678 16.382 1.00 92.31 482 PHE A C 1
ATOM 3698 O O . PHE A 1 482 ? 6.325 21.521 15.548 1.00 92.31 482 PHE A O 1
ATOM 3705 N N . GLY A 1 483 ? 5.158 20.901 17.387 1.00 89.50 483 GLY A N 1
ATOM 3706 C CA . GLY A 1 483 ? 4.548 22.191 17.685 1.00 89.50 483 GLY A CA 1
ATOM 3707 C C . GLY A 1 483 ? 3.144 22.349 17.103 1.00 89.50 483 GLY A C 1
ATOM 3708 O O . GLY A 1 483 ? 2.583 21.445 16.483 1.00 89.50 483 GLY A O 1
ATOM 3709 N N . GLU A 1 484 ? 2.560 23.529 17.312 1.00 86.94 484 GLU A N 1
ATOM 3710 C CA . GLU A 1 484 ? 1.216 23.866 16.817 1.00 86.94 484 GLU A CA 1
ATOM 3711 C C . GLU A 1 484 ? 1.130 23.873 15.280 1.00 86.94 484 GLU A C 1
ATOM 3713 O O . GLU A 1 484 ? 0.057 23.670 14.719 1.00 86.94 484 GLU A O 1
ATOM 3718 N N . ASP A 1 485 ? 2.259 24.056 14.592 1.00 89.31 485 ASP A N 1
ATOM 3719 C CA . ASP A 1 485 ? 2.372 24.044 13.134 1.00 89.31 485 ASP A CA 1
ATOM 3720 C C . ASP A 1 485 ? 2.800 22.676 12.569 1.00 89.31 485 ASP A C 1
ATOM 3722 O O . ASP A 1 485 ? 3.017 22.564 11.365 1.00 89.31 485 ASP A O 1
ATOM 3726 N N . ALA A 1 486 ? 2.878 21.614 13.384 1.00 91.50 486 ALA A N 1
ATOM 3727 C CA . ALA A 1 486 ? 3.296 20.280 12.934 1.00 91.50 486 ALA A CA 1
ATOM 3728 C C . ALA A 1 486 ? 2.481 19.765 11.732 1.00 91.50 486 ALA A C 1
ATOM 3730 O O . ALA A 1 486 ? 3.028 19.151 10.813 1.00 91.50 486 ALA A O 1
ATOM 3731 N N . VAL A 1 487 ? 1.173 20.046 11.714 1.00 91.81 487 VAL A N 1
ATOM 3732 C CA . VAL A 1 487 ? 0.284 19.715 10.588 1.00 91.81 487 VAL A CA 1
ATOM 3733 C C . VAL A 1 487 ? 0.657 20.510 9.337 1.00 91.81 487 VAL A C 1
ATOM 3735 O O . VAL A 1 487 ? 0.725 19.926 8.257 1.00 91.81 487 VAL A O 1
ATOM 3738 N N . GLN A 1 488 ? 0.943 21.808 9.475 1.00 89.75 488 GLN A N 1
ATOM 3739 C CA . GLN A 1 488 ? 1.355 22.657 8.356 1.00 89.75 488 GLN A CA 1
ATOM 3740 C C . GLN A 1 488 ? 2.713 22.216 7.806 1.00 89.75 488 GLN A C 1
ATOM 3742 O O . GLN A 1 488 ? 2.871 22.088 6.598 1.00 89.75 488 GLN A O 1
ATOM 3747 N N . GLN A 1 489 ? 3.677 21.899 8.674 1.00 89.62 489 GLN A N 1
ATOM 3748 C CA . GLN A 1 489 ? 4.982 21.383 8.259 1.00 89.62 489 GLN A CA 1
ATOM 3749 C C . GLN A 1 489 ? 4.844 20.068 7.475 1.00 89.62 489 GLN A C 1
ATOM 3751 O O . GLN A 1 489 ? 5.485 19.889 6.439 1.00 89.62 489 GLN A O 1
ATOM 3756 N N . PHE A 1 490 ? 3.974 19.163 7.936 1.00 90.62 490 PHE A N 1
ATOM 3757 C CA . PHE A 1 490 ? 3.656 17.927 7.223 1.00 90.62 490 PHE A CA 1
ATOM 3758 C C . PHE A 1 490 ? 3.002 18.196 5.857 1.00 90.62 490 PHE A C 1
ATOM 3760 O O . PHE A 1 490 ? 3.389 17.594 4.852 1.00 90.62 490 PHE A O 1
ATOM 3767 N N . GLN A 1 491 ? 2.036 19.115 5.800 1.00 88.38 491 GLN A N 1
ATOM 3768 C CA . GLN A 1 491 ? 1.366 19.531 4.566 1.00 88.38 491 GLN A CA 1
ATOM 3769 C C . GLN A 1 491 ? 2.349 20.142 3.561 1.00 88.38 491 GLN A C 1
ATOM 3771 O O . GLN A 1 491 ? 2.402 19.696 2.413 1.00 88.38 491 GLN A O 1
ATOM 3776 N N . ASP A 1 492 ? 3.187 21.079 4.004 1.00 85.50 492 ASP A N 1
ATOM 3777 C CA . ASP A 1 492 ? 4.227 21.726 3.201 1.00 85.50 492 ASP A CA 1
ATOM 3778 C C . ASP A 1 492 ? 5.221 20.696 2.653 1.00 85.50 492 ASP A C 1
ATOM 3780 O O . ASP A 1 492 ? 5.579 20.728 1.472 1.00 85.50 492 ASP A O 1
ATOM 3784 N N . ALA A 1 493 ? 5.627 19.736 3.491 1.00 83.06 493 ALA A N 1
ATOM 3785 C CA . ALA A 1 493 ? 6.496 18.635 3.096 1.00 83.06 493 ALA A CA 1
ATOM 3786 C C . ALA A 1 493 ? 5.845 17.738 2.026 1.00 83.06 493 ALA A C 1
ATOM 3788 O O . ALA A 1 493 ? 6.511 17.294 1.087 1.00 83.06 493 ALA A O 1
ATOM 3789 N N . CYS A 1 494 ? 4.536 17.502 2.123 1.00 80.31 494 CYS A N 1
ATOM 3790 C CA . CYS A 1 494 ? 3.784 16.732 1.134 1.00 80.31 494 CYS A CA 1
ATOM 3791 C C . CYS A 1 494 ? 3.411 17.543 -0.122 1.00 80.31 494 CYS A C 1
ATOM 3793 O O . CYS A 1 494 ? 3.066 16.945 -1.145 1.00 80.31 494 CYS A O 1
ATOM 3795 N N . GLY A 1 495 ? 3.501 18.876 -0.080 1.00 78.38 495 GLY A N 1
ATOM 3796 C CA . GLY A 1 495 ? 2.984 19.766 -1.123 1.00 78.38 495 GLY A CA 1
ATOM 3797 C C . GLY A 1 495 ? 1.452 19.803 -1.171 1.00 78.38 495 GLY A C 1
ATOM 3798 O O . GLY A 1 495 ? 0.880 19.971 -2.247 1.00 78.38 495 GLY A O 1
ATOM 3799 N N . ILE A 1 496 ? 0.806 19.593 -0.024 1.00 78.44 496 ILE A N 1
ATOM 3800 C CA . ILE A 1 496 ? -0.648 19.597 0.160 1.00 78.44 496 ILE A CA 1
ATOM 3801 C C . ILE A 1 496 ? -1.041 20.942 0.777 1.00 78.44 496 ILE A C 1
ATOM 3803 O O . ILE A 1 496 ? -0.348 21.435 1.658 1.00 78.44 496 ILE A O 1
ATOM 3807 N N . ALA A 1 497 ? -2.147 21.538 0.331 1.00 73.44 497 ALA A N 1
ATOM 3808 C CA . ALA A 1 497 ? -2.649 22.806 0.859 1.00 73.44 497 ALA A CA 1
ATOM 3809 C C . ALA A 1 497 ? -4.096 22.635 1.340 1.00 73.44 497 ALA A C 1
ATOM 3811 O O . ALA A 1 497 ? -5.036 22.982 0.628 1.00 73.44 497 ALA A O 1
ATOM 3812 N N . ILE A 1 498 ? -4.263 22.078 2.542 1.00 76.88 498 ILE A N 1
ATOM 3813 C CA . ILE A 1 498 ? -5.572 21.933 3.191 1.00 76.88 498 ILE A CA 1
ATOM 3814 C C . ILE A 1 498 ? -5.701 23.056 4.222 1.00 76.88 498 ILE A C 1
ATOM 3816 O O . ILE A 1 498 ? -5.059 23.018 5.270 1.00 76.88 498 ILE A O 1
ATOM 3820 N N . ASP A 1 499 ? -6.530 24.052 3.903 1.00 64.19 499 ASP A N 1
ATOM 3821 C CA . ASP A 1 499 ? -6.806 25.240 4.728 1.00 64.19 499 ASP A CA 1
ATOM 3822 C C . ASP A 1 499 ? -7.762 24.904 5.889 1.00 64.19 499 ASP A C 1
ATOM 3824 O O . ASP A 1 499 ? -8.894 25.385 5.966 1.00 64.19 499 ASP A O 1
ATOM 3828 N N . GLU A 1 500 ? -7.341 23.977 6.751 1.00 64.31 500 GLU A N 1
ATOM 3829 C CA . GLU A 1 500 ? -8.062 23.585 7.959 1.00 64.31 500 GLU A CA 1
ATOM 3830 C C . GLU A 1 500 ? -7.087 23.304 9.104 1.00 64.31 500 GLU A C 1
ATOM 3832 O O . GLU A 1 500 ? -6.173 22.485 8.987 1.00 64.31 500 GLU A O 1
ATOM 3837 N N . ASN A 1 501 ? -7.334 23.941 10.251 1.00 76.06 501 ASN A N 1
ATOM 3838 C CA . ASN A 1 501 ? -6.702 23.547 11.503 1.00 76.06 501 ASN A CA 1
ATOM 3839 C C . ASN A 1 501 ? -7.325 22.226 11.973 1.00 76.06 501 ASN A C 1
ATOM 3841 O O . ASN A 1 501 ? -8.358 22.216 12.648 1.00 76.06 501 ASN A O 1
ATOM 3845 N N . VAL A 1 502 ? -6.731 21.112 11.551 1.00 87.31 502 VAL A N 1
ATOM 3846 C CA . VAL A 1 502 ? -7.191 19.768 11.902 1.00 87.31 502 VAL A CA 1
ATOM 3847 C C . VAL A 1 502 ? -6.402 19.199 13.080 1.00 87.31 502 VAL A C 1
ATOM 3849 O O . VAL A 1 502 ? -5.200 19.444 13.198 1.00 87.31 502 VAL A O 1
ATOM 3852 N N . PRO A 1 503 ? -7.035 18.395 13.951 1.00 90.00 503 PRO A N 1
ATOM 3853 C CA . PRO A 1 503 ? -6.318 17.762 15.044 1.00 90.00 503 PRO A CA 1
ATOM 3854 C C . PRO A 1 503 ? -5.351 16.693 14.525 1.00 90.00 503 PRO A C 1
ATOM 3856 O O . PRO A 1 503 ? -5.627 15.993 13.545 1.00 90.00 503 PRO A O 1
ATOM 3859 N N . VAL A 1 504 ? -4.245 16.522 15.245 1.00 92.94 504 VAL A N 1
ATOM 3860 C CA . VAL A 1 504 ? -3.395 15.337 15.126 1.00 92.94 504 VAL A CA 1
ATOM 3861 C C . VAL A 1 504 ? -4.028 14.208 15.934 1.00 92.94 504 VAL A C 1
ATOM 3863 O O . VAL A 1 504 ? -4.366 14.387 17.102 1.00 92.94 504 VAL A O 1
ATOM 3866 N N . VAL A 1 505 ? -4.192 13.043 15.314 1.00 94.19 505 VAL A N 1
ATOM 3867 C CA . VAL A 1 505 ? -4.768 11.844 15.936 1.00 94.19 505 VAL A CA 1
ATOM 3868 C C . VAL A 1 505 ? -3.900 10.634 15.626 1.00 94.19 505 VAL A C 1
ATOM 3870 O O . VAL A 1 505 ? -3.141 10.633 14.652 1.00 94.19 505 VAL A O 1
ATOM 3873 N N . PHE A 1 506 ? -4.013 9.587 16.438 1.00 95.38 506 PHE A N 1
ATOM 3874 C CA . PHE A 1 506 ? -3.373 8.325 16.100 1.00 95.38 506 PHE A CA 1
ATOM 3875 C C . PHE A 1 506 ? -4.154 7.646 14.974 1.00 95.38 506 PHE A C 1
ATOM 3877 O O . PHE A 1 506 ? -5.386 7.601 14.998 1.00 95.38 506 PHE A O 1
ATOM 3884 N N . THR A 1 507 ? -3.443 7.113 13.988 1.00 95.38 507 THR A N 1
ATOM 3885 C CA . THR A 1 507 ? -4.026 6.396 12.850 1.00 95.38 507 THR A CA 1
ATOM 3886 C C . THR A 1 507 ? -3.283 5.087 12.628 1.00 95.38 507 THR A C 1
ATOM 3888 O O . THR A 1 507 ? -2.080 5.003 12.890 1.00 95.38 507 THR A O 1
ATOM 3891 N N . HIS A 1 508 ? -3.983 4.080 12.104 1.00 95.44 508 HIS A N 1
ATOM 3892 C CA . HIS A 1 508 ? -3.343 2.867 11.600 1.00 95.44 508 HIS A CA 1
ATOM 3893 C C . HIS A 1 508 ? -2.512 3.178 10.349 1.00 95.44 508 HIS A C 1
ATOM 3895 O O . HIS A 1 508 ? -1.505 2.524 10.089 1.00 95.44 508 HIS A O 1
ATOM 3901 N N . ALA A 1 509 ? -2.957 4.167 9.562 1.00 92.75 509 ALA A N 1
ATOM 3902 C CA . ALA A 1 509 ? -2.346 4.595 8.305 1.00 92.75 509 ALA A CA 1
ATOM 3903 C C . ALA A 1 509 ? -2.133 3.454 7.295 1.00 92.75 509 ALA A C 1
ATOM 3905 O O . ALA A 1 509 ? -1.325 3.589 6.391 1.00 92.75 509 ALA A O 1
ATOM 3906 N N . ASP A 1 510 ? -2.829 2.327 7.420 1.00 92.06 510 ASP A N 1
ATOM 3907 C CA . ASP A 1 510 ? -2.796 1.236 6.432 1.00 92.06 510 ASP A CA 1
ATOM 3908 C C . ASP A 1 510 ? -4.039 0.342 6.549 1.00 92.06 510 ASP A C 1
ATOM 3910 O O . ASP A 1 510 ? -4.001 -0.870 6.332 1.00 92.06 510 ASP A O 1
ATOM 3914 N N . ILE A 1 511 ? -5.156 0.940 6.976 1.00 90.44 511 ILE A N 1
ATOM 3915 C CA . ILE A 1 511 ? -6.407 0.222 7.195 1.00 90.44 511 ILE A CA 1
ATOM 3916 C C . ILE A 1 511 ? -7.040 -0.116 5.841 1.00 90.44 511 ILE A C 1
ATOM 3918 O O . ILE A 1 511 ? -7.648 0.715 5.168 1.00 90.44 511 ILE A O 1
ATOM 3922 N N . CYS A 1 512 ? -6.859 -1.361 5.418 1.00 90.31 512 CYS A N 1
ATOM 3923 C CA . CYS A 1 512 ? -7.329 -1.870 4.137 1.00 90.31 512 CYS A CA 1
ATOM 3924 C C . CYS A 1 512 ? -7.782 -3.336 4.269 1.00 90.31 512 CYS A C 1
ATOM 3926 O O . CYS A 1 512 ? -7.406 -4.007 5.233 1.00 90.31 512 CYS A O 1
ATOM 3928 N N . PRO A 1 513 ? -8.578 -3.873 3.322 1.00 92.50 513 PRO A N 1
ATOM 3929 C CA . PRO A 1 513 ? -9.097 -5.240 3.404 1.00 92.50 513 PRO A CA 1
ATOM 3930 C C . PRO A 1 513 ? -8.049 -6.359 3.594 1.00 92.50 513 PRO A C 1
ATOM 3932 O O . PRO A 1 513 ? -8.362 -7.328 4.286 1.00 92.50 513 PRO A O 1
ATOM 3935 N N . PRO A 1 514 ? -6.817 -6.279 3.048 1.00 91.56 514 PRO A N 1
ATOM 3936 C CA . PRO A 1 514 ? -5.763 -7.245 3.372 1.00 91.56 514 PRO A CA 1
ATOM 3937 C C . PRO A 1 514 ? -5.374 -7.281 4.861 1.00 91.56 514 PRO A C 1
ATOM 3939 O O . PRO A 1 514 ? -4.999 -8.336 5.368 1.00 91.56 514 PRO A O 1
ATOM 3942 N N . ASN A 1 515 ? -5.496 -6.151 5.562 1.00 94.38 515 ASN A N 1
ATOM 3943 C CA . ASN A 1 515 ? -5.030 -5.951 6.938 1.00 94.38 515 ASN A CA 1
ATOM 3944 C C . ASN A 1 515 ? -6.130 -6.182 7.994 1.00 94.38 515 ASN A C 1
ATOM 3946 O O . ASN A 1 515 ? -5.970 -5.856 9.172 1.00 94.38 515 ASN A O 1
ATOM 3950 N N . ILE A 1 516 ? -7.261 -6.763 7.584 1.00 96.56 516 ILE A N 1
ATOM 3951 C CA . ILE A 1 516 ? -8.394 -7.097 8.449 1.00 96.56 516 ILE A CA 1
ATOM 3952 C C . ILE A 1 516 ? -8.651 -8.596 8.317 1.00 96.56 516 ILE A C 1
ATOM 3954 O O . ILE A 1 516 ? -8.975 -9.070 7.233 1.00 96.56 516 ILE A O 1
ATOM 3958 N N . LEU A 1 517 ? -8.532 -9.345 9.411 1.00 97.62 517 LEU A N 1
ATOM 3959 C CA . LEU A 1 517 ? -8.851 -10.774 9.449 1.00 97.62 517 LEU A CA 1
ATOM 3960 C C . LEU A 1 517 ? -10.281 -10.990 9.935 1.00 97.62 517 LEU A C 1
ATOM 3962 O O . LEU A 1 517 ? -10.729 -10.336 10.878 1.00 97.62 517 LEU A O 1
ATOM 3966 N N . LEU A 1 518 ? -10.982 -11.937 9.316 1.00 97.75 518 LEU A N 1
ATOM 3967 C CA . LEU A 1 518 ? -12.334 -12.344 9.672 1.00 97.75 518 LEU A CA 1
ATOM 3968 C C . LEU A 1 518 ? -12.364 -13.748 10.268 1.00 97.75 518 LEU A C 1
ATOM 3970 O O . LEU A 1 518 ? -11.649 -14.641 9.819 1.00 97.75 518 LEU A O 1
ATOM 3974 N N . THR A 1 519 ? -13.250 -13.969 11.238 1.00 96.31 519 THR A N 1
ATOM 3975 C CA . THR A 1 519 ? -13.511 -15.311 11.769 1.00 96.31 519 THR A CA 1
ATOM 3976 C C . THR A 1 519 ? -14.042 -16.235 10.667 1.00 96.31 519 THR A C 1
ATOM 3978 O O . THR A 1 519 ? -14.854 -15.792 9.850 1.00 96.31 519 THR A O 1
ATOM 3981 N N . PRO A 1 520 ? -13.660 -17.524 10.659 1.00 91.12 520 PRO A N 1
ATOM 3982 C CA . PRO A 1 520 ? -14.186 -18.486 9.697 1.00 91.12 520 PRO A CA 1
ATOM 3983 C C . PRO A 1 520 ? -15.685 -18.749 9.917 1.00 91.12 520 PRO A C 1
ATOM 3985 O O . PRO A 1 520 ? -16.190 -18.638 11.033 1.00 91.12 520 PRO A O 1
ATOM 3988 N N . GLY A 1 521 ? -16.374 -19.173 8.854 1.00 87.44 521 GLY A N 1
ATOM 3989 C CA . GLY A 1 521 ? -17.797 -19.537 8.881 1.00 87.44 521 GLY A CA 1
ATOM 3990 C C . GLY A 1 521 ? -18.743 -18.471 8.303 1.00 87.44 521 GLY A C 1
ATOM 3991 O O . GLY A 1 521 ? -18.275 -17.532 7.650 1.00 87.44 521 GLY A O 1
ATOM 3992 N N . PRO A 1 522 ? -20.069 -18.666 8.460 1.00 85.38 522 PRO A N 1
ATOM 3993 C CA . PRO A 1 522 ? -21.081 -17.643 8.182 1.00 85.38 522 PRO A CA 1
ATOM 3994 C C . PRO A 1 522 ? -21.076 -16.558 9.271 1.00 85.38 522 PRO A C 1
ATOM 3996 O O . PRO A 1 522 ? -20.632 -16.815 10.391 1.00 85.38 522 PRO A O 1
ATOM 3999 N N . ASP A 1 523 ? -21.578 -15.365 8.950 1.00 88.12 523 ASP A N 1
ATOM 4000 C CA . ASP A 1 523 ? -21.613 -14.200 9.851 1.00 88.12 523 ASP A CA 1
ATOM 4001 C C . ASP A 1 523 ? -20.222 -13.794 10.392 1.00 88.12 523 ASP A C 1
ATOM 4003 O O . ASP A 1 523 ? -19.994 -13.757 11.612 1.00 88.12 523 ASP A O 1
ATOM 4007 N N . PRO A 1 524 ? -19.256 -13.501 9.498 1.00 92.56 524 PRO A N 1
ATOM 4008 C CA . PRO A 1 524 ? -17.880 -13.230 9.885 1.00 92.56 524 PRO A CA 1
ATOM 4009 C C . PRO A 1 524 ? -17.768 -12.000 10.795 1.00 92.56 524 PRO A C 1
ATOM 4011 O O . PRO A 1 524 ? -18.361 -10.948 10.554 1.00 92.56 524 PRO A O 1
ATOM 4014 N N . LYS A 1 525 ? -16.940 -12.116 11.836 1.00 94.38 525 LYS A N 1
ATOM 4015 C CA . LYS A 1 525 ? -16.565 -11.026 12.746 1.00 94.38 525 LYS A CA 1
ATOM 4016 C C . LYS A 1 525 ? -15.110 -10.648 12.531 1.00 94.38 525 LYS A C 1
ATOM 4018 O O . LYS A 1 525 ? -14.315 -11.482 12.115 1.00 94.38 525 LYS A O 1
ATOM 4023 N N . VAL A 1 526 ? -14.749 -9.413 12.873 1.00 97.12 526 VAL A N 1
ATOM 4024 C CA . VAL A 1 526 ? -13.347 -8.975 12.871 1.00 97.12 526 VAL A CA 1
ATOM 4025 C C . VAL A 1 526 ? -12.570 -9.795 13.907 1.00 97.12 526 VAL A C 1
ATOM 4027 O O . VAL A 1 526 ? -12.791 -9.649 15.109 1.00 97.12 526 VAL A O 1
ATOM 4030 N N . ALA A 1 527 ? -11.697 -10.678 13.429 1.00 97.44 527 ALA A N 1
ATOM 4031 C CA . ALA A 1 527 ? -10.839 -11.537 14.235 1.00 97.44 527 ALA A CA 1
ATOM 4032 C C . ALA A 1 527 ? -9.549 -10.825 14.652 1.00 97.44 527 ALA A C 1
ATOM 4034 O O . ALA A 1 527 ? -9.081 -11.044 15.765 1.00 97.44 527 ALA A O 1
ATOM 4035 N N . ALA A 1 528 ? -8.988 -9.979 13.782 1.00 97.75 528 ALA A N 1
ATOM 4036 C CA . ALA A 1 528 ? -7.836 -9.133 14.088 1.00 97.75 528 ALA A CA 1
ATOM 4037 C C . ALA A 1 528 ? -7.696 -7.966 13.101 1.00 97.75 528 ALA A C 1
ATOM 4039 O O . ALA A 1 528 ? -8.085 -8.080 11.939 1.00 97.75 528 ALA A O 1
ATOM 4040 N N . VAL A 1 529 ? -7.081 -6.878 13.565 1.00 97.62 529 VAL A N 1
ATOM 4041 C CA . VAL A 1 529 ? -6.502 -5.817 12.728 1.00 97.62 529 VAL A CA 1
ATOM 4042 C C . VAL A 1 529 ? -4.980 -5.949 12.796 1.00 97.62 529 VAL A C 1
ATOM 4044 O O . VAL A 1 529 ? -4.412 -6.008 13.892 1.00 97.62 529 VAL A O 1
ATOM 4047 N N . ILE A 1 530 ? -4.328 -6.047 11.637 1.00 95.75 530 ILE A N 1
ATOM 4048 C CA . ILE A 1 530 ? -2.907 -6.405 11.500 1.00 95.75 530 ILE A CA 1
ATOM 4049 C C . ILE A 1 530 ? -2.129 -5.360 10.688 1.00 95.75 530 ILE A C 1
ATOM 4051 O O . ILE A 1 530 ? -2.723 -4.507 10.046 1.00 95.75 530 ILE A O 1
ATOM 4055 N N . ASP A 1 531 ? -0.799 -5.474 10.679 1.00 93.44 531 ASP A N 1
ATOM 4056 C CA . ASP A 1 531 ? 0.123 -4.606 9.924 1.00 93.44 531 ASP A CA 1
ATOM 4057 C C . ASP A 1 531 ? 0.161 -3.136 10.392 1.00 93.44 531 ASP A C 1
ATOM 4059 O O . ASP A 1 531 ? 0.040 -2.179 9.630 1.00 93.44 531 ASP A O 1
ATOM 4063 N N . TRP A 1 532 ? 0.401 -2.951 11.692 1.00 94.69 532 TRP A N 1
ATOM 4064 C CA . TRP A 1 532 ? 0.515 -1.640 12.345 1.00 94.69 532 TRP A CA 1
ATOM 4065 C C . TRP A 1 532 ? 1.832 -0.898 12.039 1.00 94.69 532 TRP A C 1
ATOM 4067 O O . TRP A 1 532 ? 2.134 0.114 12.671 1.00 94.69 532 TRP A O 1
ATOM 4077 N N . GLY A 1 533 ? 2.643 -1.376 11.089 1.00 91.38 533 GLY A N 1
ATOM 4078 C CA . GLY A 1 533 ? 3.997 -0.866 10.838 1.00 91.38 533 GLY A CA 1
ATOM 4079 C C . GLY A 1 533 ? 4.070 0.560 10.301 1.00 91.38 533 GLY A C 1
ATOM 4080 O O . GLY A 1 533 ? 5.123 1.190 10.403 1.00 91.38 533 GLY A O 1
ATOM 4081 N N . GLN A 1 534 ? 2.965 1.078 9.763 1.00 93.19 534 GLN A N 1
ATOM 4082 C CA . GLN A 1 534 ? 2.851 2.456 9.272 1.00 93.19 534 GLN A CA 1
ATOM 4083 C C . GLN A 1 534 ? 2.104 3.375 10.254 1.00 93.19 534 GLN A C 1
ATOM 4085 O O . GLN A 1 534 ? 1.979 4.577 10.002 1.00 93.19 534 GLN A O 1
ATOM 4090 N N . ALA A 1 535 ? 1.615 2.828 11.371 1.00 95.56 535 ALA A N 1
ATOM 4091 C CA . ALA A 1 535 ? 0.798 3.558 12.325 1.00 95.56 535 ALA A CA 1
ATOM 4092 C C . ALA A 1 535 ? 1.590 4.669 13.033 1.00 95.56 535 ALA A C 1
ATOM 4094 O O . ALA A 1 535 ? 2.814 4.617 13.210 1.00 95.56 535 ALA A O 1
ATOM 4095 N N . GLY A 1 536 ? 0.874 5.710 13.443 1.00 95.31 536 GLY A N 1
ATOM 4096 C CA . GLY A 1 536 ? 1.482 6.902 14.018 1.00 95.31 536 GLY A CA 1
ATOM 4097 C C . GLY A 1 536 ? 0.493 8.040 14.207 1.00 95.31 536 GLY A C 1
ATOM 4098 O O . GLY A 1 536 ? -0.712 7.882 14.015 1.00 95.31 536 GLY A O 1
ATOM 4099 N N . TRP A 1 537 ? 1.028 9.195 14.578 1.00 95.25 537 TRP A N 1
ATOM 4100 C CA . TRP A 1 537 ? 0.304 10.447 14.739 1.00 95.25 537 TRP A CA 1
ATOM 4101 C C . TRP A 1 537 ? 0.297 11.212 13.423 1.00 95.25 537 TRP A C 1
ATOM 4103 O O . TRP A 1 537 ? 1.352 11.615 12.934 1.00 95.25 537 TRP A O 1
ATOM 4113 N N . TYR A 1 538 ? -0.893 11.411 12.867 1.00 94.44 538 TYR A N 1
ATOM 4114 C CA . TYR A 1 538 ? -1.104 12.086 11.589 1.00 94.44 538 TYR A CA 1
ATOM 4115 C C . TYR A 1 538 ? -2.215 13.132 11.718 1.00 94.44 538 TYR A C 1
ATOM 4117 O O . TYR A 1 538 ? -3.039 13.050 12.637 1.00 94.44 538 TYR A O 1
ATOM 4125 N N . PRO A 1 539 ? -2.295 14.095 10.785 1.00 92.94 539 PRO A N 1
ATOM 4126 C CA . PRO A 1 539 ? -3.494 14.908 10.627 1.00 92.94 539 PRO A CA 1
ATOM 4127 C C . PRO A 1 539 ? -4.740 14.025 10.465 1.00 92.94 539 PRO A C 1
ATOM 4129 O O . PRO A 1 539 ? -4.701 12.998 9.784 1.00 92.94 539 PRO A O 1
ATOM 4132 N N . SER A 1 540 ? -5.859 14.427 11.067 1.00 91.44 540 SER A N 1
ATOM 4133 C CA . SER A 1 540 ? -7.075 13.604 11.172 1.00 91.44 540 SER A CA 1
ATOM 4134 C C . SER A 1 540 ? -7.658 13.105 9.845 1.00 91.44 540 SER A C 1
ATOM 4136 O O . SER A 1 540 ? -8.339 12.072 9.848 1.00 91.44 540 SER A O 1
ATOM 4138 N N . TYR A 1 541 ? -7.371 13.791 8.735 1.00 89.00 541 TYR A N 1
ATOM 4139 C CA . TYR A 1 541 ? -7.787 13.429 7.378 1.00 89.00 541 TYR A CA 1
ATOM 4140 C C . TYR A 1 541 ? -6.944 12.309 6.740 1.00 89.00 541 TYR A C 1
ATOM 4142 O O . TYR A 1 541 ? -7.413 11.642 5.817 1.00 89.00 541 TYR A O 1
ATOM 4150 N N . TRP A 1 542 ? -5.711 12.076 7.212 1.00 89.94 542 TRP A N 1
ATOM 4151 C CA . TRP A 1 542 ? -4.713 11.274 6.489 1.00 89.94 542 TRP A CA 1
ATOM 4152 C C . TRP A 1 542 ? -5.143 9.827 6.248 1.00 89.94 542 TRP A C 1
ATOM 4154 O O . TRP A 1 542 ? -4.969 9.303 5.151 1.00 89.94 542 TRP A O 1
ATOM 4164 N N . GLU A 1 543 ? -5.749 9.189 7.250 1.00 90.81 543 GLU A N 1
ATOM 4165 C CA . GLU A 1 543 ? -6.201 7.796 7.158 1.00 90.81 543 GLU A CA 1
ATOM 4166 C C . GLU A 1 543 ? -7.252 7.605 6.052 1.00 90.81 543 GLU A C 1
ATOM 4168 O O . GLU A 1 543 ? -7.176 6.636 5.299 1.00 90.81 543 GLU A O 1
ATOM 4173 N N . ASN A 1 544 ? -8.165 8.572 5.884 1.00 88.12 544 ASN A N 1
ATOM 4174 C CA . ASN A 1 544 ? -9.167 8.560 4.817 1.00 88.12 544 ASN A CA 1
ATOM 4175 C C . ASN A 1 544 ? -8.534 8.781 3.442 1.00 88.12 544 ASN A C 1
ATOM 4177 O O . ASN A 1 544 ? -8.801 8.013 2.515 1.00 88.12 544 ASN A O 1
ATOM 4181 N N . CYS A 1 545 ? -7.655 9.782 3.324 1.00 85.88 545 CYS A N 1
ATOM 4182 C CA . CYS A 1 545 ? -6.915 10.046 2.092 1.00 85.88 545 CYS A CA 1
ATOM 4183 C C . CYS A 1 545 ? -6.143 8.801 1.650 1.00 85.88 545 CYS A C 1
ATOM 4185 O O . CYS A 1 545 ? -6.254 8.361 0.507 1.00 85.88 545 CYS A O 1
ATOM 4187 N N . LYS A 1 546 ? -5.403 8.182 2.571 1.00 86.38 546 LYS A N 1
ATOM 4188 C CA . LYS A 1 546 ? -4.583 7.014 2.272 1.00 86.38 546 LYS A CA 1
ATOM 4189 C C . LYS A 1 546 ? -5.416 5.788 1.912 1.00 86.38 546 LYS A C 1
ATOM 4191 O O . LYS A 1 546 ? -5.101 5.137 0.919 1.00 86.38 546 LYS A O 1
ATOM 4196 N N . ALA A 1 547 ? -6.495 5.516 2.647 1.00 85.62 547 ALA A N 1
ATOM 4197 C CA . ALA A 1 547 ? -7.397 4.404 2.350 1.00 85.62 547 ALA A CA 1
ATOM 4198 C C . ALA A 1 547 ? -8.042 4.507 0.957 1.00 85.62 547 ALA A C 1
ATOM 4200 O O . ALA A 1 547 ? -8.421 3.487 0.399 1.00 85.62 547 ALA A O 1
ATOM 4201 N N . ARG A 1 548 ? -8.162 5.715 0.390 1.00 79.44 548 ARG A N 1
ATOM 4202 C CA . ARG A 1 548 ? -8.667 5.945 -0.976 1.00 79.44 548 ARG A CA 1
ATOM 4203 C C . ARG A 1 548 ? -7.564 5.949 -2.040 1.00 79.44 548 ARG A C 1
ATOM 4205 O O . ARG A 1 548 ? -7.816 5.580 -3.185 1.00 79.44 548 ARG A O 1
ATOM 4212 N N . LEU A 1 549 ? -6.358 6.394 -1.682 1.00 77.88 549 LEU A N 1
ATOM 4213 C CA . LEU A 1 549 ? -5.208 6.474 -2.588 1.00 77.88 549 LEU A CA 1
ATOM 4214 C C . LEU A 1 549 ? -4.552 5.112 -2.830 1.00 77.88 549 LEU A C 1
ATOM 4216 O O . LEU A 1 549 ? -4.103 4.831 -3.942 1.00 77.88 549 LEU A O 1
ATOM 4220 N N . VAL A 1 550 ? -4.450 4.283 -1.791 1.00 73.44 550 VAL A N 1
ATOM 4221 C CA . VAL A 1 550 ? -3.764 2.993 -1.870 1.00 73.44 550 VAL A CA 1
ATOM 4222 C C . VAL A 1 550 ? -4.695 1.960 -2.490 1.00 73.44 550 VAL A C 1
ATOM 4224 O O . VAL A 1 550 ? -5.766 1.666 -1.973 1.00 73.44 550 VAL A O 1
ATOM 4227 N N . GLN A 1 551 ? -4.258 1.389 -3.608 1.00 74.38 551 GLN A N 1
ATOM 4228 C CA . GLN A 1 551 ? -4.978 0.353 -4.337 1.00 74.38 551 GLN A CA 1
ATOM 4229 C C . GLN A 1 551 ? -4.196 -0.956 -4.272 1.00 74.38 551 GLN A C 1
ATOM 4231 O O . GLN A 1 551 ? -2.994 -0.978 -4.554 1.00 74.38 551 GLN A O 1
ATOM 4236 N N . ALA A 1 552 ? -4.870 -2.056 -3.930 1.00 69.50 552 ALA A N 1
ATOM 4237 C CA . ALA A 1 552 ? -4.284 -3.374 -4.115 1.00 69.50 552 ALA A CA 1
ATOM 4238 C C . ALA A 1 552 ? -4.150 -3.664 -5.617 1.00 69.50 552 ALA A C 1
ATOM 4240 O O . ALA A 1 552 ? -4.817 -3.064 -6.466 1.00 69.50 552 ALA A O 1
ATOM 4241 N N . LEU A 1 553 ? -3.234 -4.567 -5.967 1.00 67.62 553 LEU A N 1
ATOM 4242 C CA . LEU A 1 553 ? -3.016 -4.900 -7.369 1.00 67.62 553 LEU A CA 1
ATOM 4243 C C . LEU A 1 553 ? -4.242 -5.648 -7.922 1.00 67.62 553 LEU A C 1
ATOM 4245 O O . LEU A 1 553 ? -4.799 -6.475 -7.199 1.00 67.62 553 LEU A O 1
ATOM 4249 N N . PRO A 1 554 ? -4.618 -5.457 -9.202 1.00 68.00 554 PRO A N 1
ATOM 4250 C CA . PRO A 1 554 ? -5.845 -6.035 -9.764 1.00 68.00 554 PRO A CA 1
ATOM 4251 C C . PRO A 1 554 ? -5.964 -7.563 -9.664 1.00 68.00 554 PRO A C 1
ATOM 4253 O O . PRO A 1 554 ? -7.063 -8.098 -9.645 1.00 68.00 554 PRO A O 1
ATOM 4256 N N . TYR A 1 555 ? -4.838 -8.284 -9.603 1.00 67.69 555 TYR A N 1
ATOM 4257 C CA . TYR A 1 555 ? -4.838 -9.742 -9.420 1.00 67.69 555 TYR A CA 1
ATOM 4258 C C . TYR A 1 555 ? -5.024 -10.174 -7.959 1.00 67.69 555 TYR A C 1
ATOM 4260 O O . TYR A 1 555 ? -5.272 -11.345 -7.695 1.00 67.69 555 TYR A O 1
ATOM 4268 N N . GLN A 1 556 ? -4.839 -9.257 -7.009 1.00 67.19 556 GLN A N 1
ATOM 4269 C CA . GLN A 1 556 ? -5.015 -9.504 -5.582 1.00 67.19 556 GLN A CA 1
ATOM 4270 C C . GLN A 1 556 ? -6.434 -9.130 -5.162 1.00 67.19 556 GLN A C 1
ATOM 4272 O O . GLN A 1 556 ? -7.054 -9.863 -4.396 1.00 67.19 556 GLN A O 1
ATOM 4277 N N . PHE A 1 557 ? -6.951 -7.999 -5.641 1.00 76.06 557 PHE A N 1
ATOM 4278 C CA . PHE A 1 557 ? -8.302 -7.544 -5.337 1.00 76.06 557 PHE A CA 1
ATOM 4279 C C . PHE A 1 557 ? -8.962 -7.021 -6.609 1.00 76.06 557 PHE A C 1
ATOM 4281 O O . PHE A 1 557 ? -8.391 -6.177 -7.301 1.00 76.06 557 PHE A O 1
ATOM 4288 N N . ASP A 1 558 ? -10.146 -7.550 -6.923 1.00 82.94 558 ASP A N 1
ATOM 4289 C CA . ASP A 1 558 ? -10.908 -7.134 -8.096 1.00 82.94 558 ASP A CA 1
ATOM 4290 C C . ASP A 1 558 ? -11.145 -5.608 -8.071 1.00 82.94 558 ASP A C 1
ATOM 4292 O O . ASP A 1 558 ? -11.611 -5.087 -7.051 1.00 82.94 558 ASP A O 1
ATOM 4296 N N . PRO A 1 559 ? -10.837 -4.876 -9.160 1.00 84.44 559 PRO A N 1
ATOM 4297 C CA . PRO A 1 559 ? -10.942 -3.421 -9.176 1.00 84.44 559 PRO A CA 1
ATOM 4298 C C . PRO A 1 559 ? -12.339 -2.878 -8.857 1.00 84.44 559 PRO A C 1
ATOM 4300 O O . PRO A 1 559 ? -12.430 -1.844 -8.199 1.00 84.44 559 PRO A O 1
ATOM 4303 N N . LEU A 1 560 ? -13.414 -3.563 -9.272 1.00 87.44 560 LEU A N 1
ATOM 4304 C CA . LEU A 1 560 ? -14.788 -3.121 -9.003 1.00 87.44 560 LEU A CA 1
ATOM 4305 C C . LEU A 1 560 ? -15.140 -3.319 -7.531 1.00 87.44 560 LEU A C 1
ATOM 4307 O O . LEU A 1 560 ? -15.734 -2.444 -6.906 1.00 87.44 560 LEU A O 1
ATOM 4311 N N . LEU A 1 561 ? -14.737 -4.452 -6.955 1.00 88.38 561 LEU A N 1
ATOM 4312 C CA . LEU A 1 561 ? -14.915 -4.716 -5.526 1.00 88.38 561 LEU A CA 1
ATOM 4313 C C . LEU A 1 561 ? -14.106 -3.753 -4.651 1.00 88.38 561 LEU A C 1
ATOM 4315 O O . LEU A 1 561 ? -14.553 -3.354 -3.574 1.00 88.38 561 LEU A O 1
ATOM 4319 N N . GLN A 1 562 ? -12.921 -3.368 -5.113 1.00 87.12 562 GLN A N 1
ATOM 4320 C CA . GLN A 1 562 ? -12.087 -2.392 -4.432 1.00 87.12 562 GLN A CA 1
ATOM 4321 C C . GLN A 1 562 ? -12.661 -0.973 -4.534 1.00 87.12 562 GLN A C 1
ATOM 4323 O O . GLN A 1 562 ? -12.643 -0.231 -3.553 1.00 87.12 562 GLN A O 1
ATOM 4328 N N . GLU A 1 563 ? -13.199 -0.592 -5.693 1.00 89.38 563 GLU A N 1
ATOM 4329 C CA . GLU A 1 563 ? -13.934 0.664 -5.849 1.00 89.38 563 GLU A CA 1
ATOM 4330 C C . GLU A 1 563 ? -15.168 0.697 -4.935 1.00 89.38 563 GLU A C 1
ATOM 4332 O O . GLU A 1 563 ? -15.381 1.685 -4.232 1.00 89.38 563 GLU A O 1
ATOM 4337 N N . GLU A 1 564 ? -15.916 -0.410 -4.846 1.00 91.44 564 GLU A N 1
ATOM 4338 C CA . GLU A 1 564 ? -17.029 -0.565 -3.902 1.00 91.44 564 GLU A CA 1
ATOM 4339 C C . GLU A 1 564 ? -16.565 -0.328 -2.454 1.00 91.44 564 GLU A C 1
ATOM 4341 O O . GLU A 1 564 ? -17.183 0.453 -1.728 1.00 91.44 564 GLU A O 1
ATOM 4346 N N . TRP A 1 565 ? -15.453 -0.949 -2.036 1.00 90.69 565 TRP A N 1
ATOM 4347 C CA . TRP A 1 565 ? -14.841 -0.728 -0.719 1.00 90.69 565 TRP A CA 1
ATOM 4348 C C . TRP A 1 565 ? -14.556 0.760 -0.464 1.00 90.69 565 TRP A C 1
ATOM 4350 O O . TRP A 1 565 ? -15.016 1.303 0.545 1.00 90.69 565 TRP A O 1
ATOM 4360 N N . HIS A 1 566 ? -13.861 1.435 -1.384 1.00 88.94 566 HIS A N 1
ATOM 4361 C CA . HIS A 1 566 ? -13.470 2.840 -1.228 1.00 88.94 566 HIS A CA 1
ATOM 4362 C C . HIS A 1 566 ? -14.657 3.803 -1.192 1.00 88.94 566 HIS A C 1
ATOM 4364 O O . HIS A 1 566 ? -14.684 4.717 -0.368 1.00 88.94 566 HIS A O 1
ATOM 4370 N N . VAL A 1 567 ? -15.628 3.620 -2.086 1.00 89.19 567 VAL A N 1
ATOM 4371 C CA . VAL A 1 567 ? -16.731 4.573 -2.256 1.00 89.19 567 VAL A CA 1
ATOM 4372 C C . VAL A 1 567 ? -17.819 4.346 -1.213 1.00 89.19 567 VAL A C 1
ATOM 4374 O O . VAL A 1 567 ? -18.363 5.307 -0.674 1.00 89.19 567 VAL A O 1
ATOM 4377 N N . LYS A 1 568 ? -18.142 3.085 -0.909 1.00 92.12 568 LYS A N 1
ATOM 4378 C CA . LYS A 1 568 ? -19.294 2.749 -0.068 1.00 92.12 568 LYS A CA 1
ATOM 4379 C C . LYS A 1 568 ? -18.924 2.485 1.388 1.00 92.12 568 LYS A C 1
ATOM 4381 O O . LYS A 1 568 ? -19.617 2.972 2.276 1.00 92.12 568 LYS A O 1
ATOM 4386 N N . TYR A 1 569 ? -17.849 1.742 1.652 1.00 93.00 569 TYR A N 1
ATOM 4387 C CA . TYR A 1 569 ? -17.585 1.211 2.997 1.00 93.00 569 TYR A CA 1
ATOM 4388 C C . TYR A 1 569 ? -16.519 1.980 3.778 1.00 93.00 569 TYR A C 1
ATOM 4390 O O . TYR A 1 569 ? -16.647 2.098 4.996 1.00 93.00 569 TYR A O 1
ATOM 4398 N N . VAL A 1 570 ? -15.524 2.587 3.122 1.00 91.75 570 VAL A N 1
ATOM 4399 C CA . VAL A 1 570 ? -14.580 3.494 3.806 1.00 91.75 570 VAL A CA 1
ATOM 4400 C C . VAL A 1 570 ? -15.316 4.631 4.552 1.00 91.75 570 VAL A C 1
ATOM 4402 O O . VAL A 1 570 ? -15.031 4.842 5.732 1.00 91.75 570 VAL A O 1
ATOM 4405 N N . PRO A 1 571 ? -16.334 5.305 3.973 1.00 92.25 571 PRO A N 1
ATOM 4406 C CA . PRO A 1 571 ? -17.147 6.287 4.705 1.00 92.25 571 PRO A CA 1
ATOM 4407 C C . PRO A 1 571 ? -17.917 5.728 5.913 1.00 92.25 571 PRO A C 1
ATOM 4409 O O . PRO A 1 571 ? -18.313 6.476 6.808 1.00 92.25 571 PRO A O 1
ATOM 4412 N N . MET A 1 572 ? -18.162 4.413 5.956 1.00 93.94 572 MET A N 1
ATOM 4413 C CA . MET A 1 572 ? -18.828 3.776 7.093 1.00 93.94 572 MET A CA 1
ATOM 4414 C C . MET A 1 572 ? -17.886 3.552 8.272 1.00 93.94 572 MET A C 1
ATOM 4416 O O . MET A 1 572 ? -18.379 3.469 9.396 1.00 93.94 572 MET A O 1
ATOM 4420 N N . ILE A 1 573 ? -16.573 3.439 8.035 1.00 93.38 573 ILE A N 1
ATOM 4421 C CA . ILE A 1 573 ? -15.566 3.130 9.064 1.00 93.38 573 ILE A CA 1
ATOM 4422 C C . ILE A 1 573 ? -14.859 4.373 9.610 1.00 93.38 573 ILE A C 1
ATOM 4424 O O . ILE A 1 573 ? -14.409 4.349 10.752 1.00 93.38 573 ILE A O 1
ATOM 4428 N N . MET A 1 574 ? -14.789 5.457 8.837 1.00 89.19 574 MET A N 1
ATOM 4429 C CA . MET A 1 574 ? -14.086 6.685 9.212 1.00 89.19 574 MET A CA 1
ATOM 4430 C C . MET A 1 574 ? -14.750 7.923 8.610 1.00 89.19 574 MET A C 1
ATOM 4432 O O . MET A 1 574 ? -15.461 7.835 7.609 1.00 89.19 574 MET A O 1
ATOM 4436 N N . ASP A 1 575 ? -14.499 9.083 9.212 1.00 82.50 575 ASP A N 1
ATOM 4437 C CA . ASP A 1 575 ? -15.055 10.344 8.729 1.00 82.50 575 ASP A CA 1
ATOM 4438 C C . ASP A 1 575 ? -14.461 10.704 7.358 1.00 82.50 575 ASP A C 1
ATOM 4440 O O . ASP A 1 575 ? -13.259 10.557 7.114 1.00 82.50 575 ASP A O 1
ATOM 4444 N N . THR A 1 576 ? -15.325 11.130 6.439 1.00 74.44 576 THR A N 1
ATOM 4445 C CA . THR A 1 576 ? -14.931 11.510 5.082 1.00 74.44 576 THR A CA 1
ATOM 4446 C C . THR A 1 576 ? -14.361 12.913 5.056 1.00 74.44 576 THR A C 1
ATOM 4448 O O . THR A 1 576 ? -14.912 13.824 5.672 1.00 74.44 576 THR A O 1
ATOM 4451 N N . VAL A 1 577 ? -13.298 13.081 4.283 1.00 69.75 577 VAL A N 1
ATOM 4452 C CA . VAL A 1 577 ? -12.693 14.378 3.986 1.00 69.75 577 VAL A CA 1
ATOM 4453 C C . VAL A 1 577 ? -13.310 14.880 2.681 1.00 69.75 577 VAL A C 1
ATOM 4455 O O . VAL A 1 577 ? -13.643 14.071 1.814 1.00 69.75 577 VAL A O 1
ATOM 4458 N N . ASP A 1 578 ? -13.524 16.189 2.564 1.00 63.31 578 ASP A N 1
ATOM 4459 C CA . ASP A 1 578 ? -14.032 16.801 1.332 1.00 63.31 578 ASP A CA 1
ATOM 4460 C C . ASP A 1 578 ? -13.069 16.511 0.170 1.00 63.31 578 ASP A C 1
ATOM 4462 O O . ASP A 1 578 ? -11.907 16.897 0.224 1.00 63.31 578 ASP A O 1
ATOM 4466 N N . GLU A 1 579 ? -13.550 15.828 -0.873 1.00 55.94 579 GLU A N 1
ATOM 4467 C CA . GLU A 1 579 ? -12.748 15.378 -2.022 1.00 55.94 579 GLU A CA 1
ATOM 4468 C C . GLU A 1 579 ? -12.170 16.532 -2.859 1.00 55.94 579 GLU A C 1
ATOM 4470 O O . GLU A 1 579 ? -11.304 16.305 -3.704 1.00 55.94 579 GLU A O 1
ATOM 4475 N N . GLN A 1 580 ? -12.667 17.761 -2.669 1.00 48.66 580 GLN A N 1
ATOM 4476 C CA . GLN A 1 580 ? -12.141 18.951 -3.343 1.00 48.66 580 GLN A CA 1
ATOM 4477 C C . GLN A 1 580 ? -10.912 19.559 -2.651 1.00 48.66 580 GLN A C 1
ATOM 4479 O O . GLN A 1 580 ? -10.237 20.386 -3.273 1.00 48.66 580 GLN A O 1
ATOM 4484 N N . LYS A 1 581 ? -10.644 19.191 -1.392 1.00 42.91 581 LYS A N 1
ATOM 4485 C CA . LYS A 1 581 ? -9.498 19.650 -0.593 1.00 42.91 581 LYS A CA 1
ATOM 4486 C C . LYS A 1 581 ? -8.389 18.604 -0.594 1.00 42.91 581 LYS A C 1
ATOM 4488 O O . LYS A 1 581 ? -7.213 19.031 -0.554 1.00 42.91 581 LYS A O 1
#

Organism: Purpureocillium lilacinum (NCBI:txid33203)

Foldseek 3Di:
DDDDDDDDDDDDWAWKKKKFFFQKKFKDFPNRTPDIFGGAIEMATFAFPPDDLVSLLVVLVCQQPFQCQADPVRRGSDDHRQRVVGAYEYEYDLCVQWDCPPDRDTDRPRGDDLVVRVVSSVSSQVSNCVVHPVVRGHYYDRPTDIDMDTHTPADDPDDPDDDDPPSMDMDIDDDDDVVVVVVVVVVPDDDPPPVVVVVVVVVVVVVVVVVVVVVVVPDDDDPPVVVVVVVVVVVVPDDDDDDDDDDDDDDDDDDDDDDDDDDDDDDDDDDPVVVVVVVVVVVVVVVVCVVVVVVVVVVDDDDDDDDDDDDDKFKDFDCPDPLVVVPLDVDDDDPVVQLVQLVVVPPPQSPPQAFRDWHDDVSSQKIKGKHLVDDPLQVVQLCVCCVQCPPLAAGWAWGIWIDDPNMIMTITGNFDFDFLQVCLVVDDPVLLLVQLLSLQSSQVSQQPDDDPDDFDWFAAPPQHFFPAPVCPVPSVLRDRAGHQCRQVSNCVSVVHDDPDSFDWGKGLLDDERRQFGWDDDPSTYGRHGHDSNRIHTHGQARSLVSLQVDDDDCVSHPPVSSVCCNPPRSVSRGPHDDPVD

pLDDT: mean 72.81, std 26.41, range [20.06, 98.0]